Protein AF-A0A2G8JZN8-F1 (afdb_monomer)

Mean predicted aligned error: 12.73 Å

Sequence (463 aa):
MSRSWIVYEQNLELDRQLYTAQEQCRGQNRRNYQRRGRNQHGRDNQANTPETASLMKDVQADSSQLEKITKNAKEKPHLLFTNTVGFALHYDSQESNHNGYWATLFALLKSGYDISSGNKALILAAAWAHKDHKMAERLLSYKEQFGLVEVVKALNLLDSGRKIREWEKKMKRMELQKGKPKKSKLSKCKQNIENLKAVQPKVGSVSGALIRHVKNWVQQQTAKELEYFALFYPKESWKKLADICHLNPQKDFSSIPWFLPFCFGEEAPDTSLVKKCSLINKDNVNELILGTDVPYSHIKSLAGELNKESKTRIATYTESLSTVLWNYEDLSCPEVDSVINERLEGGEEVDLTYGKLMERLLMLAMKAKGTEQVPFMAALMDQAEKGLKNISVSLKAPVAVLGDRSPSMNVAIRTSTIIASLVANITQAKLSFFASENYDIEEVPKTVKEVNWVDDAKHAVKF

Radius of gyration: 26.89 Å; Cα contacts (8 Å, |Δi|>4): 431; chains: 1; bounding box: 63×49×84 Å

pLDDT: mean 79.85, std 20.1, range [24.64, 97.44]

Organism: Stichopus japonicus (NCBI:txid307972)

Foldseek 3Di:
DQLLVVVLVVVVVVVVVVVVVVVVVVVVVCPVPPDDDDDDDDDDPPQDDCVLVVLVVLDPDDPVVQVVLLVCCVVPVVSLFVHRYALVSLLVCCVPPVVVNLVSVVVCVVVVNQGDLSSLLSNLLSCVLVVVLVVNVVSVVSCSRCHLSSVLSNQCQQALVVVLVVLVVVLVVQVPDDDDRDPVVNVSSVVSNVSSVVSHDPTHHLDLVNLVSVLVSLQPDAPVNLLVCLQRHQLVSVVSNCVSSVDQLCRSVVNQSCSNVVSVPDDHDPPGLNVLLVPDDLVCPAVSLVVDQRQCVSCVVNLVSHDLVSLLSNLQPVPALQVCLVCCVSSDDPSSLVSSQVCLVVVHAHSDQLLVLLVSLLVQVVVCVVPHRRPCSVSSQVNSQVNLVPDADPDDDDDAQEAEPEPVCPVPNLSSLSVSLSCCQRNVYFYWYDDPDIRGDPDRDNGSVVSSVVVVCVVVDDD

Structure (mmCIF, N/CA/C/O backbone):
data_AF-A0A2G8JZN8-F1
#
_entry.id   AF-A0A2G8JZN8-F1
#
loop_
_atom_site.group_PDB
_atom_site.id
_atom_site.type_symbol
_atom_site.label_atom_id
_atom_site.label_alt_id
_atom_site.label_comp_id
_atom_site.label_asym_id
_atom_site.label_entity_id
_atom_site.label_seq_id
_atom_site.pdbx_PDB_ins_code
_atom_site.Cartn_x
_atom_site.Cartn_y
_atom_site.Cartn_z
_atom_site.occupancy
_atom_site.B_iso_or_equiv
_atom_site.auth_seq_id
_atom_site.auth_comp_id
_atom_site.auth_asym_id
_atom_site.auth_atom_id
_atom_site.pdbx_PDB_model_num
ATOM 1 N N . MET A 1 1 ? -6.228 -12.401 6.048 1.00 34.78 1 MET A N 1
ATOM 2 C CA . MET A 1 1 ? -6.277 -11.508 4.872 1.00 34.78 1 MET A CA 1
ATOM 3 C C . MET A 1 1 ? -6.924 -10.166 5.216 1.00 34.78 1 MET A C 1
ATOM 5 O O . MET A 1 1 ? -6.437 -9.178 4.703 1.00 34.78 1 MET A O 1
ATOM 9 N N . SER A 1 2 ? -7.882 -10.070 6.150 1.00 37.00 2 SER A N 1
ATOM 10 C CA . SER A 1 2 ? -8.572 -8.804 6.485 1.00 37.00 2 SER A CA 1
ATOM 11 C C . SER A 1 2 ? -7.701 -7.674 7.072 1.00 37.00 2 SER A C 1
ATOM 13 O O . SER A 1 2 ? -7.891 -6.532 6.673 1.00 37.00 2 SER A O 1
ATOM 15 N N . ARG A 1 3 ? -6.696 -7.960 7.924 1.00 30.17 3 ARG A N 1
ATOM 16 C CA . ARG A 1 3 ? -5.787 -6.916 8.469 1.00 30.17 3 ARG A CA 1
ATOM 17 C C . ARG A 1 3 ? -4.937 -6.189 7.407 1.00 30.17 3 ARG A C 1
ATOM 19 O O . ARG A 1 3 ? -4.547 -5.033 7.527 1.00 30.17 3 ARG A O 1
ATOM 26 N N . SER A 1 4 ? -4.671 -6.916 6.327 1.00 39.50 4 SER A N 1
ATOM 27 C CA . SER A 1 4 ? -3.737 -6.581 5.248 1.00 39.50 4 SER A CA 1
ATOM 28 C C . SER A 1 4 ? -4.265 -5.485 4.317 1.00 39.50 4 SER A C 1
ATOM 30 O O . SER A 1 4 ? -3.521 -4.619 3.863 1.00 39.50 4 SER A O 1
ATOM 32 N N . TRP A 1 5 ? -5.575 -5.494 4.060 1.00 38.69 5 TRP A N 1
ATOM 33 C CA . TRP A 1 5 ? -6.209 -4.601 3.089 1.00 38.69 5 TRP A CA 1
ATOM 34 C C . TRP A 1 5 ? -6.497 -3.211 3.653 1.00 38.69 5 TRP A C 1
ATOM 36 O O . TRP A 1 5 ? -6.438 -2.234 2.917 1.00 38.69 5 TRP A O 1
ATOM 46 N N . ILE A 1 6 ? -6.732 -3.100 4.961 1.00 40.44 6 ILE A N 1
ATOM 47 C CA . ILE A 1 6 ? -7.128 -1.843 5.608 1.00 40.44 6 ILE A CA 1
ATOM 48 C C . ILE A 1 6 ? -5.940 -0.920 5.837 1.00 40.44 6 ILE A C 1
ATOM 50 O O . ILE A 1 6 ? -6.044 0.269 5.561 1.00 40.44 6 ILE A O 1
ATOM 54 N N . VAL A 1 7 ? -4.795 -1.445 6.281 1.00 38.62 7 VAL A N 1
ATOM 55 C CA . VAL A 1 7 ? -3.555 -0.653 6.383 1.00 38.62 7 VAL A CA 1
ATOM 56 C C . VAL A 1 7 ? -3.125 -0.163 4.995 1.00 38.62 7 VAL A C 1
ATOM 58 O O . VAL A 1 7 ? -2.657 0.963 4.838 1.00 38.62 7 VAL A O 1
ATOM 61 N N . TYR A 1 8 ? -3.354 -0.981 3.966 1.00 40.97 8 TYR A N 1
ATOM 62 C CA . TYR A 1 8 ? -3.073 -0.628 2.582 1.00 40.97 8 TYR A CA 1
ATOM 63 C C . TYR A 1 8 ? -4.049 0.425 2.027 1.00 40.97 8 TYR A C 1
ATOM 65 O O . TYR A 1 8 ? -3.593 1.402 1.439 1.00 40.97 8 TYR A O 1
ATOM 73 N N . GLU A 1 9 ? -5.360 0.305 2.276 1.00 41.72 9 GLU A N 1
ATOM 74 C CA . GLU A 1 9 ? -6.358 1.342 1.955 1.00 41.72 9 GLU A CA 1
ATOM 75 C C . GLU A 1 9 ? -6.101 2.648 2.724 1.00 41.72 9 GLU A C 1
ATOM 77 O O . GLU A 1 9 ? -6.205 3.724 2.140 1.00 41.72 9 GLU A O 1
ATOM 82 N N . GLN A 1 10 ? -5.703 2.581 3.999 1.00 42.53 10 GLN A N 1
ATOM 83 C CA . GLN A 1 10 ? -5.362 3.754 4.814 1.00 42.53 10 GLN A CA 1
ATOM 84 C C . GLN A 1 10 ? -4.131 4.488 4.269 1.00 42.53 10 GLN A C 1
ATOM 86 O O . GLN A 1 10 ? -4.162 5.712 4.135 1.00 42.53 10 GLN A O 1
ATOM 91 N N . ASN A 1 11 ? -3.076 3.754 3.903 1.00 41.44 11 ASN A N 1
ATOM 92 C CA . ASN A 1 11 ? -1.875 4.335 3.303 1.00 41.44 11 ASN A CA 1
ATOM 93 C C . ASN A 1 11 ? -2.151 4.887 1.895 1.00 41.44 11 ASN A C 1
ATOM 95 O O . ASN A 1 11 ? -1.666 5.965 1.555 1.00 41.44 11 ASN A O 1
ATOM 99 N N . LEU A 1 12 ? -2.991 4.213 1.098 1.00 44.69 12 LEU A N 1
ATOM 100 C CA . LEU A 1 12 ? -3.391 4.709 -0.221 1.00 44.69 12 LEU A CA 1
ATOM 101 C C . LEU A 1 12 ? -4.285 5.944 -0.158 1.00 44.69 12 LEU A C 1
ATOM 103 O O . LEU A 1 12 ? -4.172 6.808 -1.025 1.00 44.69 12 LEU A O 1
ATOM 107 N N . GLU A 1 13 ? -5.182 6.039 0.821 1.00 44.78 13 GLU A N 1
ATOM 108 C CA . GLU A 1 13 ? -6.051 7.203 0.985 1.00 44.78 13 GLU A CA 1
ATOM 109 C C . GLU A 1 13 ? -5.248 8.418 1.477 1.00 44.78 13 GLU A C 1
ATOM 111 O O . GLU A 1 13 ? -5.468 9.531 1.001 1.00 44.78 13 GLU A O 1
ATOM 116 N N . LEU A 1 14 ? -4.241 8.209 2.335 1.00 40.38 14 LEU A N 1
ATOM 117 C CA . LEU A 1 14 ? -3.238 9.223 2.688 1.00 40.38 14 LEU A CA 1
ATOM 118 C C . LEU A 1 14 ? -2.446 9.693 1.458 1.00 40.38 14 LEU A C 1
ATOM 120 O O . LEU A 1 14 ? -2.329 10.899 1.226 1.00 40.38 14 LEU A O 1
ATOM 124 N N . ASP A 1 15 ? -1.982 8.769 0.614 1.00 39.84 15 ASP A N 1
ATOM 125 C CA . ASP A 1 15 ? -1.297 9.103 -0.640 1.00 39.84 15 ASP A CA 1
ATOM 126 C C . ASP A 1 15 ? -2.218 9.819 -1.643 1.00 39.84 15 ASP A C 1
ATOM 128 O O . ASP A 1 15 ? -1.790 10.761 -2.319 1.00 39.84 15 ASP A O 1
ATOM 132 N N . ARG A 1 16 ? -3.504 9.448 -1.715 1.00 45.75 16 ARG A N 1
ATOM 133 C CA . ARG A 1 16 ? -4.516 10.148 -2.525 1.00 45.75 16 ARG A CA 1
ATOM 134 C C . ARG A 1 16 ? -4.780 11.549 -1.999 1.00 45.75 16 ARG A C 1
ATOM 136 O O . ARG A 1 16 ? -4.813 12.485 -2.795 1.00 45.75 16 ARG A O 1
ATOM 143 N N . GLN A 1 17 ? -4.925 11.735 -0.690 1.00 40.00 17 GLN A N 1
ATOM 144 C CA . GLN A 1 17 ? -5.113 13.055 -0.079 1.00 40.00 17 GLN A CA 1
ATOM 145 C C . GLN A 1 17 ? -3.898 13.960 -0.325 1.00 40.00 17 GLN A C 1
ATOM 147 O O . GLN A 1 17 ? -4.063 15.120 -0.709 1.00 40.00 17 GLN A O 1
ATOM 152 N N . LEU A 1 18 ? -2.680 13.417 -0.228 1.00 36.00 18 LEU A N 1
ATOM 153 C CA . LEU A 1 18 ? -1.442 14.127 -0.558 1.00 36.00 18 LEU A CA 1
ATOM 154 C C . LEU A 1 18 ? -1.344 14.468 -2.053 1.00 36.00 18 LEU A C 1
ATOM 156 O O . LEU A 1 18 ? -0.942 15.580 -2.407 1.00 36.00 18 LEU A O 1
ATOM 160 N N . TYR A 1 19 ? -1.758 13.563 -2.941 1.00 35.56 19 TYR A N 1
ATOM 161 C CA . TYR A 1 19 ? -1.799 13.807 -4.385 1.00 35.56 19 TYR A CA 1
ATOM 162 C C . TYR A 1 19 ? -2.835 14.878 -4.760 1.00 35.56 19 TYR A C 1
ATOM 164 O O . TYR A 1 19 ? -2.541 15.793 -5.532 1.00 35.56 19 TYR A O 1
ATOM 172 N N . THR A 1 20 ? -4.021 14.825 -4.155 1.00 37.69 20 THR A N 1
ATOM 173 C CA . THR A 1 20 ? -5.115 15.778 -4.395 1.00 37.69 20 THR A CA 1
ATOM 174 C C . THR A 1 20 ? -4.761 17.167 -3.852 1.00 37.69 20 THR A C 1
ATOM 176 O O . THR A 1 20 ? -4.992 18.169 -4.530 1.00 37.69 20 THR A O 1
ATOM 179 N N . ALA A 1 21 ? -4.093 17.248 -2.695 1.00 33.25 21 ALA A N 1
ATOM 180 C CA . ALA A 1 21 ? -3.542 18.497 -2.162 1.00 33.25 21 ALA A CA 1
ATOM 181 C C . ALA A 1 21 ? -2.444 19.082 -3.077 1.00 33.25 21 ALA A C 1
ATOM 183 O O . ALA A 1 21 ? -2.406 20.290 -3.325 1.00 33.25 21 ALA A O 1
ATOM 184 N N . GLN A 1 22 ? -1.587 18.235 -3.665 1.00 35.06 22 GLN A N 1
ATOM 185 C CA . GLN A 1 22 ? -0.604 18.666 -4.667 1.00 35.06 22 GLN A CA 1
ATOM 186 C C . GLN A 1 22 ? -1.260 19.152 -5.971 1.00 35.06 22 GLN A C 1
ATOM 188 O O . GLN A 1 22 ? -0.758 20.098 -6.587 1.00 35.06 22 GLN A O 1
ATOM 193 N N . GLU A 1 23 ? -2.380 18.563 -6.397 1.00 34.31 23 GLU A N 1
ATOM 194 C CA . GLU A 1 23 ? -3.152 19.040 -7.549 1.00 34.31 23 GLU A CA 1
ATOM 195 C C . GLU A 1 23 ? -3.910 20.344 -7.266 1.00 34.31 23 GLU A C 1
ATOM 197 O O . GLU A 1 23 ? -3.934 21.220 -8.132 1.00 34.31 23 GLU A O 1
ATOM 202 N N . GLN A 1 24 ? -4.439 20.546 -6.056 1.00 35.22 24 GLN A N 1
ATOM 203 C CA . GLN A 1 24 ? -5.072 21.807 -5.645 1.00 35.22 24 GLN A CA 1
ATOM 204 C C . GLN A 1 24 ? -4.060 22.968 -5.595 1.00 35.22 24 GLN A C 1
ATOM 206 O O . GLN A 1 24 ? -4.340 24.048 -6.126 1.00 35.22 24 GLN A O 1
ATOM 211 N N . CYS A 1 25 ? -2.837 22.725 -5.106 1.00 32.50 25 CYS A N 1
ATOM 212 C CA . CYS A 1 25 ? -1.722 23.681 -5.193 1.00 32.50 25 CYS A CA 1
ATOM 213 C C . CYS A 1 25 ? -1.289 23.964 -6.647 1.00 32.50 25 CYS A C 1
ATOM 215 O O . CYS A 1 25 ? -0.878 25.076 -6.980 1.00 32.50 25 CYS A O 1
ATOM 217 N N . ARG A 1 26 ? -1.419 22.988 -7.558 1.00 34.16 26 ARG A N 1
ATOM 218 C CA . ARG A 1 26 ? -1.174 23.182 -9.003 1.00 34.16 26 ARG A CA 1
ATOM 219 C C . ARG A 1 26 ? -2.333 23.890 -9.716 1.00 34.16 26 ARG A C 1
ATOM 221 O O . ARG A 1 26 ? -2.097 24.587 -10.705 1.00 34.16 26 ARG A O 1
ATOM 228 N N . GLY A 1 27 ? -3.560 23.754 -9.216 1.00 32.50 27 GLY A N 1
ATOM 229 C CA . GLY A 1 27 ? -4.771 24.391 -9.737 1.00 32.50 27 GLY A CA 1
ATOM 230 C C . GLY A 1 27 ? -4.788 25.911 -9.559 1.00 32.50 27 GLY A C 1
ATOM 231 O O . GLY A 1 27 ? -5.270 26.622 -10.441 1.00 32.50 27 GLY A O 1
ATOM 232 N N . GLN A 1 28 ? -4.175 26.430 -8.490 1.00 32.62 28 GLN A N 1
ATOM 233 C CA . GLN A 1 28 ? -4.043 27.879 -8.280 1.00 32.62 28 GLN A CA 1
ATOM 234 C C . GLN A 1 28 ? -3.091 28.547 -9.292 1.00 32.62 28 GLN A C 1
ATOM 236 O O . GLN A 1 28 ? -3.342 29.675 -9.709 1.00 32.62 28 GLN A O 1
ATOM 241 N N . ASN A 1 29 ? -2.094 27.821 -9.813 1.00 31.03 29 ASN A N 1
ATOM 242 C CA . ASN A 1 29 ? -1.188 28.314 -10.862 1.00 31.03 29 ASN A CA 1
ATOM 243 C C . ASN A 1 29 ? -1.748 28.205 -12.297 1.00 31.03 29 ASN A C 1
ATOM 245 O O . ASN A 1 29 ? -1.127 28.691 -13.242 1.00 31.03 29 ASN A O 1
ATOM 249 N N . ARG A 1 30 ? -2.926 27.592 -12.496 1.00 28.12 30 ARG A N 1
ATOM 250 C CA . ARG A 1 30 ? -3.538 27.404 -13.829 1.00 28.12 30 ARG A CA 1
ATOM 251 C C . ARG A 1 30 ? -4.515 28.502 -14.257 1.00 28.12 30 ARG A C 1
ATOM 253 O O . ARG A 1 30 ? -4.904 28.517 -15.425 1.00 28.12 30 ARG A O 1
ATOM 260 N N . ARG A 1 31 ? -4.870 29.456 -13.386 1.00 28.58 31 ARG A N 1
ATOM 261 C CA . ARG A 1 31 ? -5.834 30.525 -13.729 1.00 28.58 31 ARG A CA 1
ATOM 262 C C . ARG A 1 31 ? -5.324 31.564 -14.743 1.00 28.58 31 ARG A C 1
ATOM 264 O O . ARG A 1 31 ? -6.135 32.321 -15.255 1.00 28.58 31 ARG A O 1
ATOM 271 N N . ASN A 1 32 ? -4.044 31.538 -15.132 1.00 29.77 32 ASN A N 1
ATOM 272 C CA . ASN A 1 32 ? -3.480 32.477 -16.118 1.00 29.77 32 ASN A CA 1
ATOM 273 C C . ASN A 1 32 ? -3.250 31.906 -17.533 1.00 29.77 32 ASN A C 1
ATOM 275 O O . ASN A 1 32 ? -2.644 32.575 -18.365 1.00 29.77 32 ASN A O 1
ATOM 279 N N . TYR A 1 33 ? -3.742 30.704 -17.856 1.00 28.42 33 TYR A N 1
ATOM 280 C CA . TYR A 1 33 ? -3.529 30.082 -19.176 1.00 28.42 33 TYR A CA 1
ATOM 281 C C . TYR A 1 33 ? -4.832 29.577 -19.818 1.00 28.42 33 TYR A C 1
ATOM 283 O O . TYR A 1 33 ? -4.936 28.438 -20.262 1.00 28.42 33 TYR A O 1
ATOM 291 N N . GLN A 1 34 ? -5.848 30.436 -19.917 1.00 30.17 34 GLN A N 1
ATOM 292 C CA . GLN A 1 34 ? -7.006 30.193 -20.785 1.00 30.17 34 GLN A CA 1
ATOM 293 C C . GLN A 1 34 ? -7.142 31.297 -21.831 1.00 30.17 34 GLN A C 1
ATOM 295 O O . GLN A 1 34 ? -7.973 32.191 -21.734 1.00 30.17 34 GLN A O 1
ATOM 300 N N . ARG A 1 35 ? -6.321 31.204 -22.882 1.00 28.97 35 ARG A N 1
ATOM 301 C CA . ARG A 1 35 ? -6.656 31.710 -24.221 1.00 28.97 35 ARG A CA 1
ATOM 302 C C . ARG A 1 35 ? -5.720 31.084 -25.255 1.00 28.97 35 ARG A C 1
ATOM 304 O O . ARG A 1 35 ? -4.643 31.612 -25.505 1.00 28.97 35 ARG A O 1
ATOM 311 N N . ARG A 1 36 ? -6.149 29.955 -25.840 1.00 29.11 36 ARG A N 1
ATOM 312 C CA . ARG A 1 36 ? -6.050 29.596 -27.279 1.00 29.11 36 ARG A CA 1
ATOM 313 C C . ARG A 1 36 ? -6.178 28.080 -27.503 1.00 29.11 36 ARG A C 1
ATOM 315 O O . ARG A 1 36 ? -5.241 27.329 -27.282 1.00 29.11 36 ARG A O 1
ATOM 322 N N . GLY A 1 37 ? -7.361 27.687 -27.980 1.00 26.86 37 GLY A N 1
ATOM 323 C CA . GLY A 1 37 ? -7.560 26.973 -29.250 1.00 26.86 37 GLY A CA 1
ATOM 324 C C . GLY A 1 37 ? -6.955 25.579 -29.465 1.00 26.86 37 GLY A C 1
ATOM 325 O O . GLY A 1 37 ? -5.762 25.450 -29.702 1.00 26.86 37 GLY A O 1
ATOM 326 N N . ARG A 1 38 ? -7.860 24.585 -29.522 1.00 29.44 38 ARG A N 1
ATOM 327 C CA . ARG A 1 38 ? -7.937 23.438 -30.461 1.00 29.44 38 ARG A CA 1
ATOM 328 C C . ARG A 1 38 ? -6.634 22.960 -31.133 1.00 29.44 38 ARG A C 1
ATOM 330 O O . ARG A 1 38 ? -6.141 23.602 -32.053 1.00 29.44 38 ARG A O 1
ATOM 337 N N . ASN A 1 39 ? -6.215 21.733 -30.810 1.00 27.70 39 ASN A N 1
ATOM 338 C CA . ASN A 1 39 ? -6.224 20.610 -31.763 1.00 27.70 39 ASN A CA 1
ATOM 339 C C . ASN A 1 39 ? -5.867 19.286 -31.069 1.00 27.70 39 ASN A C 1
ATOM 341 O O . ASN A 1 39 ? -4.852 19.168 -30.385 1.00 27.70 39 ASN A O 1
ATOM 345 N N . GLN A 1 40 ? -6.736 18.295 -31.273 1.00 34.97 40 GLN A N 1
ATOM 346 C CA . GLN A 1 40 ? -6.535 16.889 -30.947 1.00 34.97 40 GLN A CA 1
ATOM 347 C C . GLN A 1 40 ? -5.429 16.305 -31.832 1.00 34.97 40 GLN A C 1
ATOM 349 O O . GLN A 1 40 ? -5.513 16.402 -33.049 1.00 34.97 40 GLN A O 1
ATOM 354 N N . HIS A 1 41 ? -4.440 15.657 -31.219 1.00 27.72 41 HIS A N 1
ATOM 355 C CA . HIS A 1 41 ? -3.760 14.472 -31.747 1.00 27.72 41 HIS A CA 1
ATOM 356 C C . HIS A 1 41 ? -2.983 13.816 -30.605 1.00 27.72 41 HIS A C 1
ATOM 358 O O . HIS A 1 41 ? -2.057 14.405 -30.044 1.00 27.72 41 HIS A O 1
ATOM 364 N N . GLY A 1 42 ? -3.390 12.592 -30.262 1.00 35.25 42 GLY A N 1
ATOM 365 C CA . GLY A 1 42 ? -2.677 11.730 -29.333 1.00 35.25 42 GLY A CA 1
ATOM 366 C C . GLY A 1 42 ? -1.288 11.409 -29.873 1.00 35.25 42 GLY A C 1
ATOM 367 O O . GLY A 1 42 ? -1.148 10.925 -30.994 1.00 35.25 42 GLY A O 1
ATOM 368 N N . ARG A 1 43 ? -0.260 11.724 -29.083 1.00 29.77 43 ARG A N 1
ATOM 369 C CA . ARG A 1 43 ? 1.104 11.214 -29.234 1.00 29.77 43 ARG A CA 1
ATOM 370 C C . ARG A 1 43 ? 1.788 11.194 -27.874 1.00 29.77 43 ARG A C 1
ATOM 372 O O . ARG A 1 43 ? 1.782 12.188 -27.150 1.00 29.77 43 ARG A O 1
ATOM 379 N N . ASP A 1 44 ? 2.391 10.049 -27.597 1.00 37.19 44 ASP A N 1
ATOM 380 C CA . ASP A 1 44 ? 3.098 9.663 -26.383 1.00 37.19 44 ASP A CA 1
ATOM 381 C C . ASP A 1 44 ? 4.039 10.746 -25.842 1.00 37.19 44 ASP A C 1
ATOM 383 O O . ASP A 1 44 ? 5.076 11.071 -26.427 1.00 37.19 44 ASP A O 1
ATOM 387 N N . ASN A 1 45 ? 3.696 11.268 -24.665 1.00 32.41 45 ASN A N 1
ATOM 388 C CA . ASN A 1 45 ? 4.546 12.126 -23.842 1.00 32.41 45 ASN A CA 1
ATOM 389 C C . ASN A 1 45 ? 4.982 11.345 -22.591 1.00 32.41 45 ASN A C 1
ATOM 391 O O . ASN A 1 45 ? 4.636 11.683 -21.466 1.00 32.41 45 ASN A O 1
ATOM 395 N N . GLN A 1 46 ? 5.757 10.279 -22.786 1.00 37.66 46 GLN A N 1
ATOM 396 C CA . GLN A 1 46 ? 6.188 9.378 -21.707 1.00 37.66 46 GLN A CA 1
ATOM 397 C C . GLN A 1 46 ? 7.435 9.841 -20.919 1.00 37.66 46 GLN A C 1
ATOM 399 O O . GLN A 1 46 ? 7.932 9.097 -20.082 1.00 37.66 46 GLN A O 1
ATOM 404 N N . ALA A 1 47 ? 7.985 11.037 -21.161 1.00 37.00 47 ALA A N 1
ATOM 405 C CA . ALA A 1 47 ? 9.356 11.350 -20.718 1.00 37.00 47 ALA A CA 1
ATOM 406 C C . ALA A 1 47 ? 9.506 12.405 -19.608 1.00 37.00 47 ALA A C 1
ATOM 408 O O . ALA A 1 47 ? 10.631 12.726 -19.256 1.00 37.00 47 ALA A O 1
ATOM 409 N N . ASN A 1 48 ? 8.415 12.916 -19.035 1.00 32.94 48 ASN A N 1
ATOM 410 C CA . ASN A 1 48 ? 8.450 13.686 -17.783 1.00 32.94 48 ASN A CA 1
ATOM 411 C C . ASN A 1 48 ? 7.413 13.099 -16.819 1.00 32.94 48 ASN A C 1
ATOM 413 O O . ASN A 1 48 ? 6.436 13.753 -16.460 1.00 32.94 48 ASN A O 1
ATOM 417 N N . THR A 1 49 ? 7.576 11.831 -16.446 1.00 39.59 49 THR A N 1
ATOM 418 C CA . THR A 1 49 ? 6.785 11.272 -15.346 1.00 39.59 49 THR A CA 1
ATOM 419 C C . THR A 1 49 ? 7.383 11.731 -14.010 1.00 39.59 49 THR A C 1
ATOM 421 O O . THR A 1 49 ? 8.607 11.692 -13.870 1.00 39.59 49 THR A O 1
ATOM 424 N N . PRO A 1 50 ? 6.566 12.109 -13.010 1.00 39.44 50 PRO A N 1
ATOM 425 C CA . PRO A 1 50 ? 7.013 12.442 -11.650 1.00 39.44 50 PRO A CA 1
ATOM 426 C C . PRO A 1 50 ? 7.938 11.391 -11.003 1.00 39.44 50 PRO A C 1
ATOM 428 O O . PRO A 1 50 ? 8.696 11.710 -10.097 1.00 39.44 50 PRO A O 1
ATOM 431 N N . GLU A 1 51 ? 7.927 10.150 -11.490 1.00 39.06 51 GLU A N 1
ATOM 432 C CA . GLU A 1 51 ? 8.678 9.019 -10.934 1.00 39.06 51 GLU A CA 1
ATOM 433 C C . GLU A 1 51 ? 10.184 9.027 -11.230 1.00 39.06 51 GLU A C 1
ATOM 435 O O . GLU A 1 51 ? 10.957 8.593 -10.383 1.00 39.06 51 GLU A O 1
ATOM 440 N N . THR A 1 52 ? 10.643 9.564 -12.369 1.00 40.16 52 THR A N 1
ATOM 441 C CA . THR A 1 52 ? 12.090 9.791 -12.567 1.00 40.16 52 THR A CA 1
ATOM 442 C C . THR A 1 52 ? 12.589 10.902 -11.650 1.00 40.16 52 THR A C 1
ATOM 444 O O . THR A 1 52 ? 13.713 10.834 -11.177 1.00 40.16 52 THR A O 1
ATOM 447 N N . ALA A 1 53 ? 11.736 11.880 -11.327 1.00 37.66 53 ALA A N 1
ATOM 448 C CA . ALA A 1 53 ? 12.033 12.875 -10.301 1.00 37.66 53 ALA A CA 1
ATOM 449 C C . ALA A 1 53 ? 11.948 12.293 -8.873 1.00 37.66 53 ALA A C 1
ATOM 451 O O . ALA A 1 53 ? 12.686 12.746 -8.008 1.00 37.66 53 ALA A O 1
ATOM 452 N N . SER A 1 54 ? 11.111 11.275 -8.625 1.00 43.19 54 SER A N 1
ATOM 453 C CA . SER A 1 54 ? 11.065 10.527 -7.354 1.00 43.19 54 SER A CA 1
ATOM 454 C C . SER A 1 54 ? 12.334 9.701 -7.138 1.00 43.19 54 SER A C 1
ATOM 456 O O . SER A 1 54 ? 12.950 9.838 -6.091 1.00 43.19 54 SER A O 1
ATOM 458 N N . LEU A 1 55 ? 12.792 8.951 -8.149 1.00 44.38 55 LEU A N 1
ATOM 459 C CA . LEU A 1 55 ? 14.085 8.250 -8.110 1.00 44.38 55 LEU A CA 1
ATOM 460 C C . LEU A 1 55 ? 15.272 9.212 -7.931 1.00 44.38 55 LEU A C 1
ATOM 462 O O . LEU A 1 55 ? 16.304 8.806 -7.419 1.00 44.38 55 LEU A O 1
ATOM 466 N N . MET A 1 56 ? 15.142 10.475 -8.355 1.00 43.62 56 MET A N 1
ATOM 467 C CA . MET A 1 56 ? 16.176 11.505 -8.189 1.00 43.62 56 MET A CA 1
ATOM 468 C C . MET A 1 56 ? 16.108 12.238 -6.842 1.00 43.62 56 MET A C 1
ATOM 470 O O . MET A 1 56 ? 17.154 12.618 -6.319 1.00 43.62 56 MET A O 1
ATOM 474 N N . LYS A 1 57 ? 14.913 12.437 -6.265 1.00 44.69 57 LYS A N 1
ATOM 475 C CA . LYS A 1 57 ? 14.756 13.041 -4.929 1.00 44.69 57 LYS A CA 1
ATOM 476 C C . LYS A 1 57 ? 15.352 12.159 -3.834 1.00 44.69 57 LYS A C 1
ATOM 478 O O . LYS A 1 57 ? 15.954 12.689 -2.909 1.00 44.69 57 LYS A O 1
ATOM 483 N N . ASP A 1 58 ? 15.276 10.842 -4.001 1.00 42.78 58 ASP A N 1
ATOM 484 C CA . ASP A 1 58 ? 15.810 9.871 -3.042 1.00 42.78 58 ASP A CA 1
ATOM 485 C C . ASP A 1 58 ? 17.327 9.623 -3.206 1.00 42.78 58 ASP A C 1
ATOM 487 O O . ASP A 1 58 ? 17.871 8.720 -2.590 1.00 42.78 58 ASP A O 1
ATOM 491 N N . VAL A 1 59 ? 18.046 10.382 -4.045 1.00 44.69 59 VAL A N 1
ATOM 492 C CA . VAL A 1 59 ? 19.493 10.166 -4.293 1.00 44.69 59 VAL A CA 1
ATOM 493 C C . VAL A 1 59 ? 20.362 11.348 -3.838 1.00 44.69 59 VAL A C 1
ATOM 495 O O . VAL A 1 59 ? 21.582 11.224 -3.761 1.00 44.69 59 VAL A O 1
ATOM 498 N N . GLN A 1 60 ? 19.771 12.480 -3.445 1.00 42.84 60 GLN A N 1
ATOM 499 C CA . GLN A 1 60 ? 20.522 13.610 -2.883 1.00 42.84 60 GLN A CA 1
ATOM 500 C C . GLN A 1 60 ? 20.638 13.504 -1.358 1.00 42.84 60 GLN A C 1
ATOM 502 O O . GLN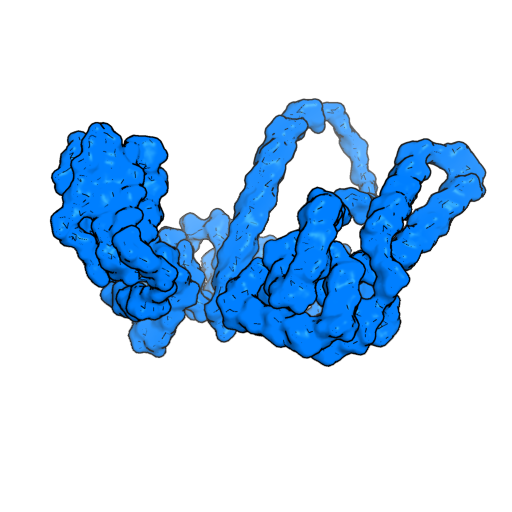 A 1 60 ? 20.085 14.313 -0.619 1.00 42.84 60 GLN A O 1
ATOM 507 N N . ALA A 1 61 ? 21.368 12.497 -0.882 1.00 50.81 61 ALA A N 1
ATOM 508 C CA . ALA A 1 61 ? 21.891 12.509 0.480 1.00 50.81 61 ALA A CA 1
ATOM 509 C C . ALA A 1 61 ? 23.187 13.336 0.525 1.00 50.81 61 ALA A C 1
ATOM 511 O O . ALA A 1 61 ? 24.007 13.271 -0.393 1.00 50.81 61 ALA A O 1
ATOM 512 N N . ASP A 1 62 ? 23.369 14.112 1.595 1.00 55.50 62 ASP A N 1
ATOM 513 C CA . ASP A 1 62 ? 24.614 14.827 1.892 1.00 55.50 62 ASP A CA 1
ATOM 514 C C . ASP A 1 62 ? 25.786 13.827 1.891 1.00 55.50 62 ASP A C 1
ATOM 516 O O . ASP A 1 62 ? 25.766 12.825 2.614 1.00 55.50 62 ASP A O 1
ATOM 520 N N . SER A 1 63 ? 26.808 14.075 1.065 1.00 60.41 63 SER A N 1
ATOM 521 C CA . SER A 1 63 ? 27.954 13.173 0.887 1.00 60.41 63 SER A CA 1
ATOM 522 C C . SER A 1 63 ? 28.651 12.847 2.210 1.00 60.41 63 SER A C 1
ATOM 524 O O . SER A 1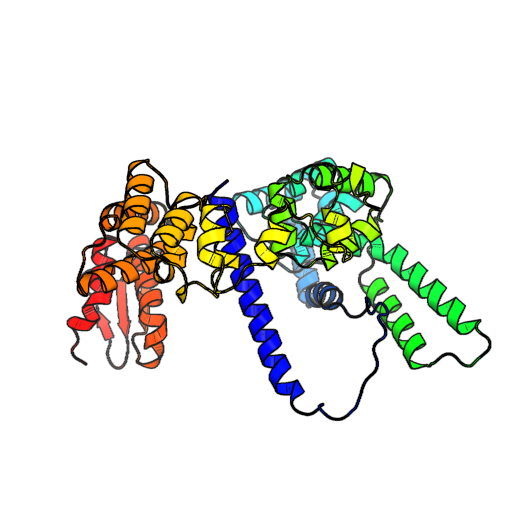 63 ? 29.128 11.729 2.399 1.00 60.41 63 SER A O 1
ATOM 526 N N . SER A 1 64 ? 28.637 13.785 3.164 1.00 62.75 64 SER A N 1
ATOM 527 C CA . SER A 1 64 ? 29.216 13.597 4.497 1.00 62.75 64 SER A CA 1
ATOM 528 C C . SER A 1 64 ? 28.409 12.633 5.381 1.00 62.75 64 SER A C 1
ATOM 530 O O . SER A 1 64 ? 28.972 11.929 6.225 1.00 62.75 64 SER A O 1
ATOM 532 N N . GLN A 1 65 ? 27.087 12.562 5.189 1.00 66.06 65 GLN A N 1
ATOM 533 C CA . GLN A 1 65 ? 26.219 11.608 5.880 1.00 66.06 65 GLN A CA 1
ATOM 534 C C . GLN A 1 65 ? 26.335 10.213 5.262 1.00 66.06 65 GLN A C 1
ATOM 536 O O . GLN A 1 65 ? 26.384 9.224 5.995 1.00 66.06 65 GLN A O 1
ATOM 541 N N . LEU A 1 66 ? 26.455 10.126 3.934 1.00 66.50 66 LEU A N 1
ATOM 542 C CA . LEU A 1 66 ? 26.580 8.855 3.222 1.00 66.50 66 LEU A CA 1
ATOM 543 C C . LEU A 1 66 ? 27.868 8.099 3.600 1.00 66.50 66 LEU A C 1
ATOM 545 O O . LEU A 1 66 ? 27.838 6.883 3.794 1.00 66.50 66 LEU A O 1
ATOM 549 N N . GLU A 1 67 ? 28.986 8.810 3.776 1.00 68.44 67 GLU A N 1
ATOM 550 C CA . GLU A 1 67 ? 30.253 8.223 4.242 1.00 68.44 67 GLU A CA 1
ATOM 551 C C . GLU A 1 67 ? 30.149 7.678 5.674 1.00 68.44 67 GLU A C 1
ATOM 553 O O . GLU A 1 67 ? 30.593 6.559 5.953 1.00 68.44 67 GLU A O 1
ATOM 558 N N . LYS A 1 68 ? 29.499 8.423 6.579 1.00 73.44 68 LYS A N 1
ATOM 559 C CA . LYS A 1 68 ? 29.243 7.970 7.957 1.00 73.44 68 LYS A CA 1
ATOM 560 C C . LYS A 1 68 ? 28.342 6.736 7.986 1.00 73.44 68 LYS A C 1
ATOM 562 O O . LYS A 1 68 ? 28.630 5.796 8.725 1.00 73.44 68 LYS A O 1
ATOM 567 N N . ILE A 1 69 ? 27.284 6.713 7.172 1.00 74.12 69 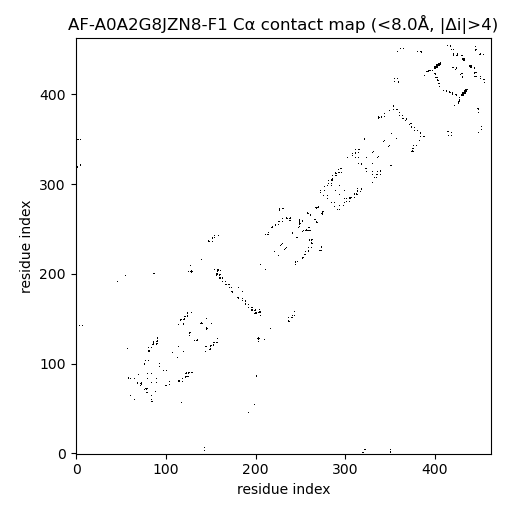ILE A N 1
ATOM 568 C CA . ILE A 1 69 ? 26.387 5.555 7.053 1.00 74.12 69 ILE A CA 1
ATOM 569 C C . ILE A 1 69 ? 27.153 4.352 6.503 1.00 74.12 69 ILE A C 1
ATOM 571 O O . ILE A 1 69 ? 27.068 3.278 7.084 1.00 74.12 69 ILE A O 1
ATOM 575 N N . THR A 1 70 ? 27.959 4.530 5.455 1.00 70.69 70 THR A N 1
ATOM 576 C CA . THR A 1 70 ? 28.751 3.446 4.846 1.00 70.69 70 THR A CA 1
ATOM 577 C C . THR A 1 70 ? 29.725 2.823 5.847 1.00 70.69 70 THR A C 1
ATOM 579 O O . THR A 1 70 ? 29.832 1.599 5.931 1.00 70.69 70 THR A O 1
ATOM 582 N N . LYS A 1 71 ? 30.399 3.649 6.658 1.00 73.00 71 LYS A N 1
ATOM 583 C CA . LYS A 1 71 ? 31.324 3.174 7.696 1.00 73.00 71 LYS A CA 1
ATOM 584 C C . LYS A 1 71 ? 30.595 2.419 8.814 1.00 73.00 71 LYS A C 1
ATOM 586 O O . LYS A 1 71 ? 31.071 1.375 9.251 1.00 73.00 71 LYS A O 1
ATOM 591 N N . ASN A 1 72 ? 29.424 2.908 9.225 1.00 75.88 72 ASN A N 1
ATOM 592 C CA . ASN A 1 72 ? 28.651 2.340 10.332 1.00 75.88 72 ASN A CA 1
ATOM 593 C C . ASN A 1 72 ? 27.743 1.171 9.922 1.00 75.88 72 ASN A C 1
ATOM 595 O O . ASN A 1 72 ? 27.351 0.389 10.782 1.00 75.88 72 ASN A O 1
ATOM 599 N N . ALA A 1 73 ? 27.405 1.017 8.639 1.00 72.00 73 ALA A N 1
ATOM 600 C CA . ALA A 1 73 ? 26.492 -0.018 8.147 1.00 72.00 73 ALA A CA 1
ATOM 601 C C . ALA A 1 73 ? 27.004 -1.444 8.404 1.00 72.00 73 ALA A C 1
ATOM 603 O O . ALA A 1 73 ? 26.202 -2.363 8.558 1.00 72.00 73 ALA A O 1
ATOM 604 N N . LYS A 1 74 ? 28.327 -1.628 8.509 1.00 71.88 74 LYS A N 1
ATOM 605 C CA . LYS A 1 74 ? 28.927 -2.917 8.886 1.00 71.88 74 LYS A CA 1
ATOM 606 C C . LYS A 1 74 ? 28.614 -3.308 10.332 1.00 71.88 74 LYS A C 1
ATOM 608 O O . LYS A 1 74 ? 28.355 -4.475 10.598 1.00 71.88 74 LYS A O 1
ATOM 613 N N . GLU A 1 75 ? 28.608 -2.339 11.244 1.00 77.88 75 GLU A N 1
ATOM 614 C CA . GLU A 1 75 ? 28.333 -2.553 12.672 1.00 77.88 75 GLU A CA 1
ATOM 615 C C . GLU A 1 75 ? 26.834 -2.454 12.997 1.00 77.88 75 GLU A C 1
ATOM 617 O O . GLU A 1 75 ? 26.340 -3.103 13.916 1.00 77.88 75 GLU A O 1
ATOM 622 N N . LYS A 1 76 ? 26.092 -1.644 12.232 1.00 84.62 76 LYS A N 1
ATOM 623 C CA . LYS A 1 76 ? 24.662 -1.362 12.412 1.00 84.62 76 LYS A CA 1
ATOM 624 C C . LYS A 1 76 ? 23.910 -1.502 11.081 1.00 84.62 76 LYS A C 1
ATOM 626 O O . LYS A 1 76 ? 23.550 -0.490 10.474 1.00 84.62 76 LYS A O 1
ATOM 631 N N . PRO A 1 77 ? 23.607 -2.737 10.639 1.00 84.56 77 PRO A N 1
ATOM 632 C CA . PRO A 1 77 ? 22.993 -2.985 9.332 1.00 84.56 77 PRO A CA 1
ATOM 633 C C . PRO A 1 77 ? 21.616 -2.338 9.145 1.00 84.56 77 PRO A C 1
ATOM 635 O O . PRO A 1 77 ? 21.235 -2.037 8.019 1.00 84.56 77 PRO A O 1
ATOM 638 N N . HIS A 1 78 ? 20.878 -2.064 10.231 1.00 86.56 78 HIS A N 1
ATOM 639 C CA . HIS A 1 78 ? 19.564 -1.412 10.151 1.00 86.56 78 HIS A CA 1
ATOM 640 C C . HIS A 1 78 ? 19.630 -0.024 9.493 1.00 86.56 78 HIS A C 1
ATOM 642 O O . HIS A 1 78 ? 18.682 0.376 8.822 1.00 86.56 78 HIS A O 1
ATOM 648 N N . LEU A 1 79 ? 20.768 0.675 9.602 1.00 88.50 79 LEU A N 1
ATOM 649 C CA . LEU A 1 79 ? 20.971 1.997 9.003 1.00 88.50 79 LEU A CA 1
ATOM 650 C C . LEU A 1 79 ? 20.882 1.990 7.472 1.00 88.50 79 LEU A C 1
ATOM 652 O O . LEU A 1 79 ? 20.619 3.042 6.893 1.00 88.50 79 LEU A O 1
ATOM 656 N N . LEU A 1 80 ? 21.078 0.833 6.828 1.00 89.12 80 LEU A N 1
ATOM 657 C CA . LEU A 1 80 ? 20.888 0.665 5.385 1.00 89.12 80 LEU A CA 1
ATOM 658 C C . LEU A 1 80 ? 19.419 0.781 4.976 1.00 89.12 80 LEU A C 1
ATOM 660 O O . LEU A 1 80 ? 19.135 1.109 3.833 1.00 89.12 80 LEU A O 1
ATOM 664 N N . PHE A 1 81 ? 18.492 0.479 5.883 1.00 91.94 81 PHE A N 1
ATOM 665 C CA . PHE A 1 81 ? 17.062 0.410 5.585 1.00 91.94 81 PHE A CA 1
ATOM 666 C C . PHE A 1 81 ? 16.308 1.639 6.096 1.00 91.94 81 PHE A C 1
ATOM 668 O O . PHE A 1 81 ? 15.328 2.047 5.476 1.00 91.94 81 PHE A O 1
ATOM 675 N N . THR A 1 82 ? 16.781 2.243 7.192 1.00 86.88 82 THR A N 1
ATOM 676 C CA . THR A 1 82 ? 16.158 3.421 7.816 1.00 86.88 82 THR A CA 1
ATOM 677 C C . THR A 1 82 ? 16.594 4.747 7.192 1.00 86.88 82 THR A C 1
ATOM 679 O O . THR A 1 82 ? 15.926 5.755 7.392 1.00 86.88 82 THR A O 1
ATOM 682 N N . ASN A 1 83 ? 17.720 4.774 6.471 1.00 86.19 83 ASN A N 1
ATOM 683 C CA . ASN A 1 83 ? 18.231 5.975 5.809 1.00 86.19 83 ASN A CA 1
ATOM 684 C C . ASN A 1 83 ? 18.147 5.850 4.292 1.00 86.19 83 ASN A C 1
ATOM 686 O O . ASN A 1 83 ? 18.133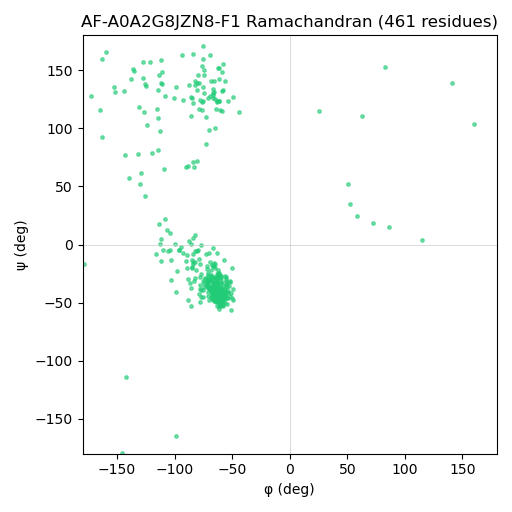 4.752 3.741 1.00 86.19 83 ASN A O 1
ATOM 690 N N . THR A 1 84 ? 18.168 6.990 3.616 1.00 83.25 84 THR A N 1
ATOM 691 C CA . THR A 1 84 ? 18.261 7.061 2.161 1.00 83.25 84 THR A CA 1
ATOM 692 C C . THR A 1 84 ? 19.675 6.695 1.709 1.00 83.25 84 THR A C 1
ATOM 694 O O . THR A 1 84 ? 20.623 7.445 1.950 1.00 83.25 84 THR A O 1
ATOM 697 N N . VAL A 1 85 ? 19.831 5.535 1.068 1.00 87.12 85 VAL A N 1
ATOM 698 C CA . VAL A 1 85 ? 21.122 5.039 0.567 1.00 87.12 85 VAL A CA 1
ATOM 699 C C . VAL A 1 85 ? 21.034 4.668 -0.912 1.00 87.12 85 VAL A C 1
ATOM 701 O O . VAL A 1 85 ? 19.960 4.418 -1.442 1.00 87.12 85 VAL A O 1
ATOM 704 N N . GLY A 1 86 ? 22.173 4.651 -1.608 1.00 89.31 86 GLY A N 1
ATOM 705 C CA . GLY A 1 86 ? 22.224 4.342 -3.039 1.00 89.31 86 GLY A CA 1
ATOM 706 C C . GLY A 1 86 ? 22.254 2.842 -3.358 1.00 89.31 86 GLY A C 1
ATOM 707 O O . GLY A 1 86 ? 22.622 2.014 -2.526 1.00 89.31 86 GLY A O 1
ATOM 708 N N . PHE A 1 87 ? 21.964 2.504 -4.621 1.00 93.00 87 PHE A N 1
ATOM 709 C CA . PHE A 1 87 ? 22.001 1.132 -5.154 1.00 93.00 87 PHE A CA 1
ATOM 710 C C . PHE A 1 87 ? 23.297 0.379 -4.817 1.00 93.00 87 PHE A C 1
ATOM 712 O O . PHE A 1 87 ? 23.241 -0.759 -4.359 1.00 93.00 87 PHE A O 1
ATOM 719 N N . ALA A 1 88 ? 24.454 1.018 -5.032 1.00 91.62 88 ALA A N 1
ATOM 720 C CA . ALA A 1 88 ? 25.759 0.383 -4.845 1.00 91.62 88 ALA A CA 1
ATOM 721 C C . ALA A 1 88 ? 25.944 -0.129 -3.412 1.00 91.62 88 ALA A C 1
ATOM 723 O O . ALA A 1 88 ? 26.379 -1.254 -3.220 1.00 91.62 88 ALA A O 1
ATOM 724 N N . LEU A 1 89 ? 25.513 0.644 -2.410 1.00 91.44 89 LEU A N 1
ATOM 725 C CA . LEU A 1 89 ? 25.670 0.244 -1.016 1.00 91.44 89 LEU A CA 1
ATOM 726 C C . LEU A 1 89 ? 24.801 -0.972 -0.666 1.00 91.44 89 LEU A C 1
ATOM 728 O O . LEU A 1 89 ? 25.260 -1.864 0.046 1.00 91.44 89 LEU A O 1
ATOM 732 N N . HIS A 1 90 ? 23.569 -1.044 -1.181 1.00 94.56 90 HIS A N 1
ATOM 733 C CA . HIS A 1 90 ? 22.736 -2.238 -1.021 1.00 94.56 90 HIS A CA 1
ATOM 734 C C . HIS A 1 90 ? 23.332 -3.450 -1.739 1.00 94.56 90 HIS A C 1
ATOM 736 O O . HIS A 1 90 ? 23.384 -4.524 -1.144 1.00 94.56 90 HIS A O 1
ATOM 742 N N . TYR A 1 91 ? 23.810 -3.275 -2.973 1.00 95.06 91 TYR A N 1
ATOM 743 C CA . TYR A 1 91 ? 24.455 -4.336 -3.744 1.00 95.06 91 TYR A CA 1
ATOM 744 C C . TYR A 1 91 ? 25.692 -4.888 -3.020 1.00 95.06 91 TYR A C 1
ATOM 746 O O . TYR A 1 91 ? 25.768 -6.089 -2.764 1.00 95.06 91 TYR A O 1
ATOM 754 N N . ASP A 1 92 ? 26.606 -4.013 -2.599 1.00 93.44 92 ASP A N 1
ATOM 755 C CA . ASP A 1 92 ? 27.847 -4.392 -1.917 1.00 93.44 92 ASP A CA 1
ATOM 756 C C . ASP A 1 92 ? 27.566 -5.030 -0.544 1.00 93.44 92 ASP A C 1
ATOM 758 O O . ASP A 1 92 ? 28.269 -5.945 -0.112 1.00 93.44 92 ASP A O 1
ATOM 762 N N . SER A 1 93 ? 26.518 -4.585 0.160 1.00 93.06 93 SER A N 1
ATOM 763 C CA . SER A 1 93 ? 26.135 -5.146 1.466 1.00 93.06 93 SER A CA 1
ATOM 764 C C . SER A 1 93 ? 25.497 -6.534 1.351 1.00 93.06 93 SER A C 1
ATOM 766 O O . SER A 1 93 ? 25.731 -7.375 2.219 1.00 93.06 93 SER A O 1
ATOM 768 N N . GLN A 1 94 ? 24.732 -6.798 0.283 1.00 94.88 94 GLN A N 1
ATOM 769 C CA . GLN A 1 94 ? 24.179 -8.131 -0.002 1.00 94.88 94 GLN A CA 1
ATOM 770 C C . GLN A 1 94 ? 25.274 -9.166 -0.298 1.00 94.88 94 GLN A C 1
ATOM 772 O O . GLN A 1 94 ? 25.075 -10.351 -0.030 1.00 94.88 94 GLN A O 1
ATOM 777 N N . GLU A 1 95 ? 26.421 -8.721 -0.815 1.00 93.44 95 GLU A N 1
ATOM 778 C CA . GLU A 1 95 ? 27.588 -9.566 -1.078 1.00 93.44 95 GLU A CA 1
ATOM 779 C C . GLU A 1 95 ? 28.474 -9.717 0.167 1.00 93.44 95 GLU A C 1
ATOM 781 O O . GLU A 1 95 ? 28.756 -10.828 0.611 1.00 93.44 95 GLU A O 1
ATOM 786 N N . SER A 1 96 ? 28.877 -8.599 0.778 1.00 91.81 96 SER A N 1
ATOM 787 C CA . SER A 1 96 ? 29.860 -8.585 1.871 1.00 91.81 96 SER A CA 1
ATOM 788 C C . SER A 1 96 ? 29.315 -9.024 3.235 1.00 91.81 96 SER A C 1
ATOM 790 O O . SER A 1 96 ? 30.082 -9.500 4.070 1.00 91.81 96 SER A O 1
ATOM 792 N N . ASN A 1 97 ? 28.008 -8.884 3.480 1.00 90.31 97 ASN A N 1
ATOM 793 C CA . ASN A 1 97 ? 27.345 -9.333 4.706 1.00 90.31 97 ASN A CA 1
ATOM 794 C C . ASN A 1 97 ? 25.980 -9.961 4.389 1.00 90.31 97 ASN A C 1
ATOM 796 O O . ASN A 1 97 ? 24.946 -9.531 4.899 1.00 90.31 97 ASN A O 1
ATOM 800 N N . HIS A 1 98 ? 25.978 -10.990 3.541 1.00 92.19 98 HIS A N 1
ATOM 801 C CA . HIS A 1 98 ? 24.758 -11.618 3.030 1.00 92.19 98 HIS A CA 1
ATOM 802 C C . HIS A 1 98 ? 23.751 -12.003 4.130 1.00 92.19 98 HIS A C 1
ATOM 804 O O . HIS A 1 98 ? 22.608 -11.542 4.137 1.00 92.19 98 HIS A O 1
ATOM 810 N N . ASN A 1 99 ? 24.183 -12.807 5.107 1.00 92.94 99 ASN A N 1
ATOM 811 C CA . ASN A 1 99 ? 23.298 -13.297 6.167 1.00 92.94 99 ASN A CA 1
ATOM 812 C C . ASN A 1 99 ? 22.813 -12.166 7.083 1.00 92.94 99 ASN A C 1
ATOM 814 O O . ASN A 1 99 ? 21.626 -12.109 7.401 1.00 92.94 99 ASN A O 1
ATOM 818 N N . GLY A 1 100 ? 23.704 -11.256 7.490 1.00 92.62 100 GLY A N 1
ATOM 819 C CA . GLY A 1 100 ? 23.351 -10.140 8.367 1.00 92.62 100 GLY A CA 1
ATOM 820 C C . GLY A 1 100 ? 22.419 -9.136 7.691 1.00 92.62 100 GLY A C 1
ATOM 821 O O . GLY A 1 100 ? 21.475 -8.659 8.322 1.00 92.62 100 GLY A O 1
ATOM 822 N N . TYR A 1 101 ? 22.627 -8.869 6.400 1.00 95.31 101 TYR A N 1
ATOM 823 C CA . TYR A 1 101 ? 21.771 -8.001 5.598 1.00 95.31 101 TYR A CA 1
ATOM 824 C C . TYR A 1 101 ? 20.344 -8.549 5.526 1.00 95.31 101 TYR A C 1
ATOM 826 O O . TYR A 1 101 ? 19.400 -7.868 5.934 1.00 95.31 101 TYR A O 1
ATOM 834 N N . TRP A 1 102 ? 20.183 -9.798 5.074 1.00 95.88 102 TRP A N 1
ATOM 835 C CA . TRP A 1 102 ? 18.861 -10.407 4.923 1.00 95.88 102 TRP A CA 1
ATOM 836 C C . TRP A 1 102 ? 18.174 -10.638 6.269 1.00 95.88 102 TRP A C 1
ATOM 838 O O . TRP A 1 102 ? 16.984 -10.354 6.392 1.00 95.88 102 TRP A O 1
ATOM 848 N N . ALA A 1 103 ? 18.899 -11.093 7.296 1.00 94.88 103 ALA A N 1
ATOM 849 C CA . ALA A 1 103 ? 18.333 -11.277 8.632 1.00 94.88 103 ALA A CA 1
ATOM 850 C C . ALA A 1 103 ? 17.813 -9.956 9.214 1.00 94.88 103 ALA A C 1
ATOM 852 O O . ALA A 1 103 ? 16.705 -9.921 9.745 1.00 94.88 103 ALA A O 1
ATOM 853 N N . THR A 1 104 ? 18.571 -8.866 9.062 1.00 95.00 104 THR A N 1
ATOM 854 C CA . THR A 1 104 ? 18.145 -7.542 9.533 1.00 95.00 104 THR A CA 1
ATOM 855 C C . THR A 1 104 ? 16.928 -7.046 8.759 1.00 95.00 104 THR A C 1
ATOM 857 O O . THR A 1 104 ? 15.958 -6.609 9.374 1.00 95.00 104 THR A O 1
ATOM 860 N N . LEU A 1 105 ? 16.943 -7.155 7.425 1.00 95.50 105 LEU A N 1
ATOM 861 C CA . LEU A 1 105 ? 15.810 -6.759 6.593 1.00 95.50 105 LEU A CA 1
ATOM 862 C C . LEU A 1 105 ? 14.543 -7.522 6.990 1.00 95.50 105 LEU A C 1
ATOM 864 O O . LEU A 1 105 ? 13.528 -6.907 7.293 1.00 95.50 105 LEU A O 1
ATOM 868 N N . PHE A 1 106 ? 14.595 -8.855 7.049 1.00 94.50 106 PHE A N 1
ATOM 869 C CA . PHE A 1 106 ? 13.419 -9.655 7.393 1.00 94.50 106 PHE A CA 1
ATOM 870 C C . PHE A 1 106 ? 12.959 -9.449 8.840 1.00 94.50 106 PHE A C 1
ATOM 872 O O . PHE A 1 106 ? 11.761 -9.552 9.099 1.00 94.50 106 PHE A O 1
ATOM 879 N N . ALA A 1 107 ? 13.860 -9.123 9.773 1.00 92.81 107 ALA A N 1
ATOM 880 C CA . ALA A 1 107 ? 13.477 -8.728 11.127 1.00 92.81 107 ALA A CA 1
ATOM 881 C C . ALA A 1 107 ? 12.676 -7.415 11.128 1.00 92.81 107 ALA A C 1
ATOM 883 O O . ALA A 1 107 ? 11.633 -7.359 11.775 1.00 92.81 107 ALA A O 1
ATOM 884 N N . LEU A 1 108 ? 13.105 -6.410 10.353 1.00 91.44 108 LEU A N 1
ATOM 885 C CA . LEU A 1 108 ? 12.386 -5.138 10.195 1.00 91.44 108 LEU A CA 1
ATOM 886 C C . LEU A 1 108 ? 11.026 -5.324 9.510 1.00 91.44 108 LEU A C 1
ATOM 888 O O . LEU A 1 108 ? 10.018 -4.798 9.976 1.00 91.44 108 LEU A O 1
ATOM 892 N N . LEU A 1 109 ? 10.976 -6.126 8.441 1.00 90.81 109 LEU A N 1
ATOM 893 C CA . LEU A 1 109 ? 9.717 -6.453 7.764 1.00 90.81 109 LEU A CA 1
ATOM 894 C C . LEU A 1 109 ? 8.746 -7.157 8.725 1.00 90.81 109 LEU A C 1
ATOM 896 O O . LEU A 1 109 ? 7.567 -6.820 8.774 1.00 90.81 109 LEU A O 1
ATOM 900 N N . LYS A 1 110 ? 9.243 -8.104 9.534 1.00 88.50 110 LYS A N 1
ATOM 901 C CA . LYS A 1 110 ? 8.433 -8.839 10.518 1.00 88.50 110 LYS A CA 1
ATOM 902 C C . LYS A 1 110 ? 7.985 -7.965 11.692 1.00 88.50 110 LYS A C 1
ATOM 904 O O . LYS A 1 110 ? 6.921 -8.224 12.245 1.00 88.50 110 LYS A O 1
ATOM 909 N N . SER A 1 111 ? 8.759 -6.947 12.070 1.00 85.25 111 SER A N 1
ATOM 910 C CA . SER A 1 111 ? 8.356 -5.982 13.099 1.00 85.25 111 SER A CA 1
ATOM 911 C C . SER A 1 111 ? 7.355 -4.939 12.592 1.00 85.25 111 SER A C 1
ATOM 913 O O . SER A 1 111 ? 6.982 -4.057 13.358 1.00 85.25 111 SER A O 1
ATOM 915 N N . GLY A 1 112 ? 6.954 -4.995 11.316 1.00 83.62 112 GLY A N 1
ATOM 916 C CA . GLY A 1 112 ? 6.053 -4.015 10.709 1.00 83.62 112 GLY A CA 1
ATOM 917 C C . GLY A 1 112 ? 6.706 -2.654 10.462 1.00 83.62 112 GLY A C 1
ATOM 918 O O . GLY A 1 112 ? 6.001 -1.662 10.309 1.00 83.62 112 GLY A O 1
ATOM 919 N N . TYR A 1 113 ? 8.042 -2.581 10.441 1.00 86.50 113 TYR A N 1
ATOM 920 C CA . TYR A 1 113 ? 8.729 -1.339 10.099 1.00 86.50 113 TYR A CA 1
ATOM 921 C C . TYR A 1 113 ? 8.515 -1.031 8.613 1.00 86.50 113 TYR A C 1
ATOM 923 O O . TYR A 1 113 ? 8.782 -1.885 7.760 1.00 86.50 113 TYR A O 1
ATOM 931 N N . ASP A 1 114 ? 8.055 0.182 8.301 1.00 85.56 114 ASP A N 1
ATOM 932 C CA . ASP A 1 114 ? 7.835 0.597 6.919 1.00 85.56 114 ASP A CA 1
ATOM 933 C C . ASP A 1 114 ? 9.119 1.159 6.300 1.00 85.56 114 ASP A C 1
ATOM 935 O O . ASP A 1 114 ? 9.615 2.227 6.660 1.00 85.56 114 ASP A O 1
ATOM 939 N N . ILE A 1 115 ? 9.676 0.403 5.359 1.00 91.44 115 ILE A N 1
ATOM 940 C CA . ILE A 1 115 ? 10.845 0.818 4.585 1.00 91.44 115 ILE A CA 1
ATOM 941 C C . ILE A 1 115 ? 10.372 1.712 3.436 1.00 91.44 115 ILE A C 1
ATOM 943 O O . ILE A 1 115 ? 9.402 1.397 2.745 1.00 91.44 115 ILE A O 1
ATOM 947 N N . SER A 1 116 ? 11.086 2.805 3.169 1.00 91.25 116 SER A N 1
ATOM 948 C CA . SER A 1 116 ? 10.724 3.702 2.069 1.00 91.25 116 SER A CA 1
ATOM 949 C C . SER A 1 116 ? 10.649 2.955 0.728 1.00 91.25 116 SER A C 1
ATOM 951 O O . SER A 1 116 ? 11.477 2.093 0.420 1.00 91.25 116 SER A O 1
ATOM 953 N N . SER A 1 117 ? 9.665 3.305 -0.108 1.00 90.50 117 SER A N 1
ATOM 954 C CA . SER A 1 117 ? 9.473 2.687 -1.434 1.00 90.50 117 SER A CA 1
ATOM 955 C C . SER A 1 117 ? 10.735 2.773 -2.313 1.00 90.50 117 SER A C 1
ATOM 957 O O . SER A 1 117 ? 11.042 1.843 -3.061 1.00 90.50 117 SER A O 1
ATOM 959 N N . GLY A 1 118 ? 11.508 3.860 -2.190 1.00 91.44 118 GLY A N 1
ATOM 960 C CA . GLY A 1 118 ? 12.809 4.014 -2.848 1.00 91.44 118 GLY A CA 1
ATOM 961 C C . GLY A 1 118 ? 13.808 2.935 -2.421 1.00 91.44 118 GLY A C 1
ATOM 962 O O . GLY A 1 118 ? 14.322 2.210 -3.274 1.00 91.44 118 GLY A O 1
ATOM 963 N N . ASN A 1 119 ? 14.015 2.752 -1.112 1.00 93.44 119 ASN A N 1
ATOM 964 C CA . ASN A 1 119 ? 14.902 1.708 -0.590 1.00 93.44 119 ASN A CA 1
ATOM 965 C C . ASN A 1 119 ? 14.410 0.308 -0.975 1.00 93.44 119 ASN A C 1
ATOM 967 O O . ASN A 1 119 ? 15.205 -0.500 -1.448 1.00 93.44 119 ASN A O 1
ATOM 971 N N . LYS A 1 120 ? 13.105 0.024 -0.865 1.00 95.62 120 LYS A N 1
ATOM 972 C CA . LYS A 1 120 ? 12.522 -1.263 -1.291 1.00 95.62 120 LYS A CA 1
ATOM 973 C C . LYS A 1 120 ? 12.868 -1.582 -2.753 1.00 95.62 120 LYS A C 1
ATOM 975 O O . LYS A 1 120 ? 13.342 -2.679 -3.053 1.00 95.62 120 LYS A O 1
ATOM 980 N N . ALA A 1 121 ? 12.731 -0.609 -3.655 1.00 95.75 121 ALA A N 1
ATOM 981 C CA . ALA A 1 121 ? 13.106 -0.777 -5.057 1.00 95.75 121 ALA A CA 1
ATOM 982 C C . ALA A 1 121 ? 14.613 -1.040 -5.249 1.00 95.75 121 ALA A C 1
ATOM 984 O O . ALA A 1 121 ? 14.987 -1.886 -6.063 1.00 95.75 121 ALA A O 1
ATOM 985 N N . LEU A 1 122 ? 15.485 -0.356 -4.500 1.00 95.94 122 LEU A N 1
ATOM 986 C CA . LEU A 1 122 ? 16.937 -0.556 -4.572 1.00 95.94 122 LEU A CA 1
ATOM 987 C C . LEU A 1 122 ? 17.363 -1.934 -4.053 1.00 95.94 122 LEU A C 1
ATOM 989 O O . LEU A 1 122 ? 18.175 -2.599 -4.694 1.00 95.94 122 LEU A O 1
ATOM 993 N N . ILE A 1 123 ? 16.788 -2.378 -2.933 1.00 96.62 123 ILE A N 1
ATOM 994 C CA . ILE A 1 123 ? 17.019 -3.700 -2.331 1.00 96.62 123 ILE A CA 1
ATOM 995 C C . ILE A 1 123 ? 16.653 -4.806 -3.328 1.00 96.62 123 ILE A C 1
ATOM 997 O O . ILE A 1 123 ? 17.449 -5.717 -3.568 1.00 96.62 123 ILE A O 1
ATOM 1001 N N . LEU A 1 124 ? 15.465 -4.703 -3.936 1.00 97.44 124 LEU A N 1
ATOM 1002 C CA . LEU A 1 124 ? 14.972 -5.671 -4.914 1.00 97.44 124 LEU A CA 1
ATOM 1003 C C . LEU A 1 124 ? 15.817 -5.663 -6.197 1.00 97.44 124 LEU A C 1
ATOM 1005 O O . LEU A 1 124 ? 16.193 -6.723 -6.699 1.00 97.44 124 LEU A O 1
ATOM 1009 N N . ALA A 1 125 ? 16.172 -4.478 -6.703 1.00 97.19 125 ALA A N 1
ATOM 1010 C CA . ALA A 1 125 ? 17.046 -4.348 -7.866 1.00 97.19 125 ALA A CA 1
ATOM 1011 C C . ALA A 1 125 ? 18.438 -4.948 -7.614 1.00 97.19 125 ALA A C 1
ATOM 1013 O O . ALA A 1 125 ? 18.985 -5.601 -8.503 1.00 97.19 125 ALA A O 1
ATOM 1014 N N . ALA A 1 126 ? 19.003 -4.755 -6.418 1.00 97.00 126 ALA A N 1
ATOM 1015 C CA . ALA A 1 126 ? 20.286 -5.333 -6.028 1.00 97.00 126 ALA A CA 1
ATOM 1016 C C . ALA A 1 126 ? 20.224 -6.870 -5.977 1.00 97.00 126 ALA A C 1
ATOM 1018 O O . ALA A 1 126 ? 21.095 -7.525 -6.551 1.00 97.00 126 ALA A O 1
ATOM 1019 N N . ALA A 1 127 ? 19.149 -7.443 -5.422 1.00 97.31 127 ALA A N 1
ATOM 1020 C CA . ALA A 1 127 ? 18.953 -8.895 -5.386 1.00 97.31 127 ALA A CA 1
ATOM 1021 C C . ALA A 1 127 ? 18.888 -9.494 -6.800 1.00 97.31 127 ALA A C 1
ATOM 1023 O O . ALA A 1 127 ? 19.531 -10.500 -7.107 1.00 97.31 127 ALA A O 1
ATOM 1024 N N . TRP A 1 128 ? 18.160 -8.835 -7.706 1.00 97.38 128 TRP A N 1
ATOM 1025 C CA . TRP A 1 128 ? 18.098 -9.233 -9.111 1.00 97.38 128 TRP A CA 1
ATOM 1026 C C . TRP A 1 128 ? 19.423 -9.055 -9.854 1.00 97.38 128 TRP A C 1
ATOM 1028 O O . TRP A 1 128 ? 19.751 -9.887 -10.702 1.00 97.38 128 TRP A O 1
ATOM 1038 N N . ALA A 1 129 ? 20.196 -8.011 -9.546 1.00 96.50 129 ALA A N 1
ATOM 1039 C CA . ALA A 1 129 ? 21.524 -7.806 -10.119 1.00 96.50 129 ALA A CA 1
ATOM 1040 C C . ALA A 1 129 ? 22.504 -8.917 -9.700 1.00 96.50 129 ALA A C 1
ATOM 1042 O O . ALA A 1 129 ? 23.263 -9.392 -10.546 1.00 96.50 129 ALA A O 1
ATOM 1043 N N . HIS A 1 130 ? 22.410 -9.391 -8.452 1.00 95.69 130 HIS A N 1
ATOM 1044 C CA . HIS A 1 130 ? 23.136 -10.559 -7.928 1.00 95.69 130 HIS A CA 1
ATOM 1045 C C . HIS A 1 130 ? 22.627 -11.905 -8.453 1.00 95.69 130 HIS A C 1
ATOM 1047 O O . HIS A 1 130 ? 23.256 -12.935 -8.223 1.00 95.69 130 HIS A O 1
ATOM 1053 N N . LYS A 1 131 ? 21.500 -11.920 -9.180 1.00 95.44 131 LYS A N 1
ATOM 1054 C CA . LYS A 1 131 ? 20.784 -13.142 -9.588 1.00 95.44 131 LYS A CA 1
ATOM 1055 C C . LYS A 1 131 ? 20.341 -13.999 -8.395 1.00 95.44 131 LYS A C 1
ATOM 1057 O O . LYS A 1 131 ? 20.108 -15.199 -8.544 1.00 95.44 131 LYS A O 1
ATOM 1062 N N . ASP A 1 132 ? 20.171 -13.385 -7.227 1.00 95.25 132 ASP A N 1
ATOM 1063 C CA . ASP A 1 132 ? 19.609 -14.038 -6.049 1.00 95.25 132 ASP A CA 1
ATOM 1064 C C . ASP A 1 132 ? 18.079 -14.067 -6.156 1.00 95.25 132 ASP A C 1
ATOM 1066 O O . ASP A 1 132 ? 17.335 -13.333 -5.498 1.00 95.25 132 ASP A O 1
ATOM 1070 N N . HIS A 1 133 ? 17.599 -14.912 -7.068 1.00 93.62 133 HIS A N 1
ATOM 1071 C CA . HIS A 1 133 ? 16.174 -15.063 -7.338 1.00 93.62 133 HIS A CA 1
ATOM 1072 C C . HIS A 1 133 ? 15.414 -15.594 -6.122 1.00 93.62 133 HIS A C 1
ATOM 1074 O O . HIS A 1 133 ? 14.261 -15.225 -5.929 1.00 93.62 133 HIS A O 1
ATOM 1080 N N . LYS A 1 134 ? 16.071 -16.383 -5.264 1.00 93.94 134 LYS A N 1
ATOM 1081 C CA . LYS A 1 134 ? 15.463 -16.927 -4.048 1.00 93.94 134 LYS A CA 1
ATOM 1082 C C . LYS A 1 134 ? 15.121 -15.816 -3.059 1.00 93.94 134 LYS A C 1
ATOM 1084 O O . LYS A 1 134 ? 14.005 -15.790 -2.539 1.00 93.94 134 LYS A O 1
ATOM 1089 N N . MET A 1 135 ? 16.051 -14.896 -2.799 1.00 95.62 135 MET A N 1
ATOM 1090 C CA . MET A 1 135 ? 15.762 -13.765 -1.915 1.00 95.62 135 MET A CA 1
ATOM 1091 C C . MET A 1 135 ? 14.789 -12.786 -2.559 1.00 95.62 135 MET A C 1
ATOM 1093 O O . MET A 1 135 ? 13.878 -12.323 -1.879 1.00 95.62 135 MET A O 1
ATOM 1097 N N . ALA A 1 136 ? 14.895 -12.539 -3.866 1.00 96.00 136 ALA A N 1
ATOM 1098 C CA . ALA A 1 136 ? 13.932 -11.693 -4.562 1.00 96.00 136 ALA A CA 1
ATOM 1099 C C . ALA A 1 136 ? 12.496 -12.251 -4.504 1.00 96.00 136 ALA A C 1
ATOM 1101 O O . ALA A 1 136 ? 11.568 -11.509 -4.201 1.00 96.00 136 ALA A O 1
ATOM 1102 N N . GLU A 1 137 ? 12.299 -13.553 -4.727 1.00 94.88 137 GLU A N 1
ATOM 1103 C CA . GLU A 1 137 ? 10.991 -14.212 -4.588 1.00 94.88 137 GLU A CA 1
ATOM 1104 C C . GLU A 1 137 ? 10.469 -14.137 -3.152 1.00 94.88 137 GLU A C 1
ATOM 1106 O O . GLU A 1 137 ? 9.285 -13.884 -2.931 1.00 94.88 137 GLU A O 1
ATOM 1111 N N . ARG A 1 138 ? 11.361 -14.274 -2.164 1.00 94.81 138 ARG A N 1
ATOM 1112 C CA . ARG A 1 138 ? 11.008 -14.086 -0.757 1.00 94.81 138 ARG A CA 1
ATOM 1113 C C . ARG A 1 138 ? 10.622 -12.644 -0.430 1.00 94.81 138 ARG A C 1
ATOM 1115 O O . ARG A 1 138 ? 9.794 -12.460 0.446 1.00 94.81 138 ARG A O 1
ATOM 1122 N N . LEU A 1 139 ? 11.185 -11.629 -1.087 1.00 95.25 139 LEU A N 1
ATOM 1123 C CA . LEU A 1 139 ? 10.721 -10.244 -0.928 1.00 95.25 139 LEU A CA 1
ATOM 1124 C C . LEU A 1 139 ? 9.329 -10.062 -1.532 1.00 95.25 139 LEU A C 1
ATOM 1126 O O . LEU A 1 139 ? 8.451 -9.501 -0.886 1.00 95.25 139 LEU A O 1
ATOM 1130 N N . LEU A 1 140 ? 9.111 -10.592 -2.737 1.00 94.44 140 LEU A N 1
ATOM 1131 C CA . LEU A 1 140 ? 7.837 -10.492 -3.453 1.00 94.44 140 LEU A CA 1
ATOM 1132 C C . LEU A 1 140 ? 6.683 -11.238 -2.766 1.00 94.44 140 LEU A C 1
ATOM 1134 O O . LEU A 1 140 ? 5.522 -10.938 -3.044 1.00 94.44 140 LEU A O 1
ATOM 1138 N N . SER A 1 141 ? 6.971 -12.179 -1.860 1.00 91.88 141 SER A N 1
ATOM 1139 C CA . SER A 1 141 ? 5.934 -12.806 -1.033 1.00 91.88 141 SER A CA 1
ATOM 1140 C C . SER A 1 141 ? 5.373 -11.864 0.041 1.00 91.88 141 SER A C 1
ATOM 1142 O O . SER A 1 141 ? 4.238 -12.057 0.477 1.00 91.88 141 SER A O 1
ATOM 1144 N N . TYR A 1 142 ? 6.096 -10.802 0.414 1.00 90.81 142 TYR A N 1
ATOM 1145 C CA . TYR A 1 142 ? 5.580 -9.709 1.244 1.00 90.81 142 TYR A CA 1
ATOM 1146 C C . TYR A 1 142 ? 4.822 -8.699 0.369 1.00 90.81 142 TYR A C 1
ATOM 1148 O O . TYR A 1 142 ? 5.260 -7.559 0.216 1.00 90.81 142 TYR A O 1
ATOM 1156 N N . LYS A 1 143 ? 3.686 -9.116 -0.212 1.00 86.50 143 LYS A N 1
ATOM 1157 C CA . LYS A 1 143 ? 2.886 -8.325 -1.175 1.00 86.50 143 LYS A CA 1
ATOM 1158 C C . LYS A 1 143 ? 2.530 -6.908 -0.692 1.00 86.50 143 LYS A C 1
ATOM 1160 O O . LYS A 1 143 ? 2.454 -5.996 -1.506 1.00 86.50 143 LYS A O 1
ATOM 1165 N N . GLU A 1 144 ? 2.349 -6.725 0.616 1.00 82.69 144 GLU A N 1
ATOM 1166 C CA . GLU A 1 144 ? 2.057 -5.426 1.249 1.00 82.69 144 GLU A CA 1
ATOM 1167 C C . GLU A 1 144 ? 3.226 -4.440 1.159 1.00 82.69 144 GLU A C 1
ATOM 1169 O O . GLU A 1 144 ? 3.036 -3.229 1.101 1.00 82.69 144 GLU A O 1
ATOM 1174 N N . GLN A 1 145 ? 4.450 -4.967 1.175 1.00 88.12 145 GLN A N 1
ATOM 1175 C CA . GLN A 1 145 ? 5.665 -4.168 1.167 1.00 88.12 145 GLN A CA 1
ATOM 1176 C C . GLN A 1 145 ? 6.259 -4.075 -0.238 1.00 88.12 145 GLN A C 1
ATOM 1178 O O . GLN A 1 145 ? 6.699 -3.003 -0.637 1.00 88.12 145 GLN A O 1
ATOM 1183 N N . PHE A 1 146 ? 6.260 -5.172 -0.996 1.00 92.94 146 PHE A N 1
ATOM 1184 C CA . PHE A 1 146 ? 6.835 -5.258 -2.337 1.00 92.94 146 PHE A CA 1
ATOM 1185 C C . PHE A 1 146 ? 5.737 -5.495 -3.374 1.00 92.94 146 PHE A C 1
ATOM 1187 O O . PHE A 1 146 ? 5.496 -6.624 -3.809 1.00 92.94 146 PHE A O 1
ATOM 1194 N N . GLY A 1 147 ? 5.075 -4.407 -3.770 1.00 91.94 147 GLY A N 1
ATOM 1195 C CA . GLY A 1 147 ? 4.001 -4.422 -4.755 1.00 91.94 147 GLY A CA 1
ATOM 1196 C C . GLY A 1 147 ? 4.457 -4.025 -6.160 1.00 91.94 147 GLY A C 1
ATOM 1197 O O . GLY A 1 147 ? 5.645 -3.946 -6.486 1.00 91.94 147 GLY A O 1
ATOM 1198 N N . LEU A 1 148 ? 3.474 -3.723 -7.013 1.00 92.56 148 LEU A N 1
ATOM 1199 C CA . LEU A 1 148 ? 3.692 -3.272 -8.391 1.00 92.56 148 LEU A CA 1
ATOM 1200 C C . LEU A 1 148 ? 4.639 -2.068 -8.482 1.00 92.56 148 LEU A C 1
ATOM 1202 O O . LEU A 1 148 ? 5.464 -2.000 -9.392 1.00 92.56 148 LEU A O 1
ATOM 1206 N N . VAL A 1 149 ? 4.511 -1.111 -7.562 1.00 91.75 149 VAL A N 1
ATOM 1207 C CA . VAL A 1 149 ? 5.284 0.136 -7.584 1.00 91.75 149 VAL A CA 1
ATOM 1208 C C . VAL A 1 149 ? 6.772 -0.157 -7.400 1.00 91.75 149 VAL A C 1
ATOM 1210 O O . VAL A 1 149 ? 7.588 0.284 -8.211 1.00 91.75 149 VAL A O 1
ATOM 1213 N N . GLU A 1 150 ? 7.128 -0.945 -6.387 1.00 94.94 150 GLU A N 1
ATOM 1214 C CA . GLU A 1 150 ? 8.507 -1.335 -6.082 1.00 94.94 150 GLU A CA 1
ATOM 1215 C C . GLU A 1 150 ? 9.106 -2.168 -7.219 1.00 94.94 150 GLU A C 1
ATOM 1217 O O . GLU A 1 150 ? 10.227 -1.894 -7.653 1.00 94.94 150 GLU A O 1
ATOM 1222 N N . VAL A 1 151 ? 8.338 -3.122 -7.763 1.00 96.06 151 VAL A N 1
ATOM 1223 C CA . VAL A 1 151 ? 8.740 -3.950 -8.913 1.00 96.06 151 VAL A CA 1
ATOM 1224 C C . VAL A 1 151 ? 9.051 -3.081 -10.131 1.00 96.06 151 VAL A C 1
ATOM 1226 O O . VAL A 1 151 ? 10.114 -3.213 -10.740 1.00 96.06 151 VAL A O 1
ATOM 1229 N N . VAL A 1 152 ? 8.159 -2.149 -10.479 1.00 95.25 152 VAL A N 1
ATOM 1230 C CA . VAL A 1 152 ? 8.336 -1.254 -11.630 1.00 95.25 152 VAL A CA 1
ATOM 1231 C C . VAL A 1 152 ? 9.505 -0.294 -11.409 1.00 95.25 152 VAL A C 1
ATOM 1233 O O . VAL A 1 152 ? 10.271 -0.049 -12.343 1.00 95.25 152 VAL A O 1
ATOM 1236 N N . LYS A 1 153 ? 9.694 0.242 -10.198 1.00 94.62 153 LYS A N 1
ATOM 1237 C CA . LYS A 1 153 ? 10.850 1.096 -9.870 1.00 94.62 153 LYS A CA 1
ATOM 1238 C C . LYS A 1 153 ? 12.169 0.328 -9.993 1.00 94.62 153 LYS A C 1
ATOM 1240 O O . LYS A 1 153 ? 13.081 0.810 -10.667 1.00 94.62 153 LYS A O 1
ATOM 1245 N N . ALA A 1 154 ? 12.247 -0.874 -9.425 1.00 96.50 154 ALA A N 1
ATOM 1246 C CA . ALA A 1 154 ? 13.427 -1.733 -9.488 1.00 96.50 154 ALA A CA 1
ATOM 1247 C C . ALA A 1 154 ? 13.772 -2.127 -10.936 1.00 96.50 154 ALA A C 1
ATOM 1249 O O . ALA A 1 154 ? 14.925 -2.023 -11.360 1.00 96.50 154 ALA A O 1
ATOM 1250 N N . LEU A 1 155 ? 12.768 -2.496 -11.738 1.00 96.38 155 LEU A N 1
ATOM 1251 C CA . LEU A 1 155 ? 12.965 -2.799 -13.156 1.00 96.38 155 LEU A CA 1
ATOM 1252 C C . LEU A 1 155 ? 13.383 -1.572 -13.962 1.00 96.38 155 LEU A C 1
ATOM 1254 O O . LEU A 1 155 ? 14.289 -1.679 -14.779 1.00 96.38 155 LEU A O 1
ATOM 1258 N N . ASN A 1 156 ? 12.784 -0.401 -13.728 1.00 93.94 156 ASN A N 1
ATOM 1259 C CA . ASN A 1 156 ? 13.189 0.834 -14.408 1.00 93.94 156 ASN A CA 1
ATOM 1260 C C . ASN A 1 156 ? 14.654 1.193 -14.134 1.00 93.94 156 ASN A C 1
ATOM 1262 O O . ASN A 1 156 ? 15.339 1.665 -15.043 1.00 93.94 156 ASN A O 1
ATOM 1266 N N . LEU A 1 157 ? 15.129 0.956 -12.908 1.00 94.56 157 LEU A N 1
ATOM 1267 C CA . LEU A 1 157 ? 16.526 1.161 -12.542 1.00 94.56 157 LEU A CA 1
ATOM 1268 C C . LEU A 1 157 ? 17.451 0.240 -13.352 1.00 94.56 157 LEU A C 1
ATOM 1270 O O . LEU A 1 157 ? 18.391 0.720 -13.988 1.00 94.56 157 LEU A O 1
ATOM 1274 N N . LEU A 1 158 ? 17.148 -1.060 -13.404 1.00 95.88 158 LEU A N 1
ATOM 1275 C CA . LEU A 1 158 ? 17.929 -2.050 -14.163 1.00 95.88 158 LEU A CA 1
ATOM 1276 C C . LEU A 1 158 ? 17.777 -1.905 -15.691 1.00 95.88 158 LEU A C 1
ATOM 1278 O O . LEU A 1 158 ? 18.665 -2.301 -16.446 1.00 95.88 158 LEU A O 1
ATOM 1282 N N . ASP A 1 159 ? 16.668 -1.332 -16.164 1.00 94.88 159 ASP A N 1
ATOM 1283 C CA . ASP A 1 159 ? 16.379 -1.083 -17.583 1.00 94.88 159 ASP A CA 1
ATOM 1284 C C . ASP A 1 159 ? 16.995 0.231 -18.103 1.00 94.88 159 ASP A C 1
ATOM 1286 O O . ASP A 1 159 ? 17.005 0.499 -19.309 1.00 94.88 159 ASP A O 1
ATOM 1290 N N . SER A 1 160 ? 17.554 1.060 -17.214 1.00 93.31 160 SER A N 1
ATOM 1291 C CA . SER A 1 160 ? 18.158 2.357 -17.555 1.00 93.31 160 SER A CA 1
ATOM 1292 C C . SER A 1 160 ? 19.172 2.257 -18.703 1.00 93.31 160 SER A C 1
ATOM 1294 O O . SER A 1 160 ? 19.116 3.052 -19.642 1.00 93.31 160 SER A O 1
ATOM 1296 N N . GLY A 1 161 ? 20.026 1.226 -18.716 1.00 92.56 161 GLY A N 1
ATOM 1297 C CA . GLY A 1 161 ? 21.004 0.991 -19.785 1.00 92.56 161 GLY A CA 1
ATOM 1298 C C . GLY A 1 161 ? 20.384 0.694 -21.160 1.00 92.56 161 GLY A C 1
ATOM 1299 O O . GLY A 1 161 ? 20.934 1.077 -22.197 1.00 92.56 161 GLY A O 1
ATOM 1300 N N . ARG A 1 162 ? 19.219 0.031 -21.221 1.00 92.88 162 ARG A N 1
ATOM 1301 C CA . ARG A 1 162 ? 18.468 -0.149 -22.478 1.00 92.88 162 ARG A CA 1
ATOM 1302 C C . ARG A 1 162 ? 17.881 1.185 -22.934 1.00 92.88 162 ARG A C 1
ATOM 1304 O O . ARG A 1 162 ? 18.107 1.570 -24.081 1.00 92.88 162 ARG A O 1
ATOM 1311 N N . LYS A 1 163 ? 17.234 1.923 -22.027 1.00 91.81 163 LYS A N 1
ATOM 1312 C CA . LYS A 1 163 ? 16.635 3.236 -22.318 1.00 91.81 163 LYS A CA 1
ATOM 1313 C C . LYS A 1 163 ? 17.663 4.272 -22.777 1.00 91.81 163 LYS A C 1
ATOM 1315 O O . LYS A 1 163 ? 17.386 5.016 -23.715 1.00 91.81 163 LYS A O 1
ATOM 1320 N N . ILE A 1 164 ? 18.865 4.295 -22.195 1.00 92.38 164 ILE A N 1
ATOM 1321 C CA . ILE A 1 164 ? 19.971 5.157 -22.656 1.00 92.38 164 ILE A CA 1
ATOM 1322 C C . ILE A 1 164 ? 20.265 4.889 -24.136 1.00 92.38 164 ILE A C 1
ATOM 1324 O O . ILE A 1 164 ? 20.255 5.818 -24.944 1.00 92.38 164 ILE A O 1
ATOM 1328 N N . ARG A 1 165 ? 20.430 3.616 -24.520 1.00 93.75 165 ARG A N 1
ATOM 1329 C CA . ARG A 1 165 ? 20.701 3.227 -25.915 1.00 93.75 165 ARG A CA 1
ATOM 1330 C C . ARG A 1 165 ? 19.548 3.583 -26.856 1.00 9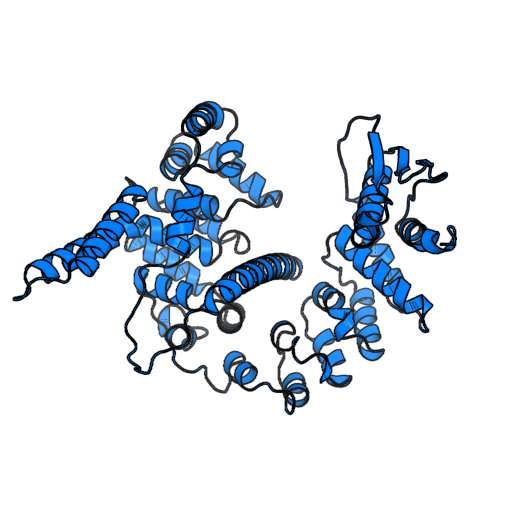3.75 165 ARG A C 1
ATOM 1332 O O . ARG A 1 165 ? 19.789 3.944 -28.007 1.00 93.75 165 ARG A O 1
ATOM 1339 N N . GLU A 1 166 ? 18.302 3.490 -26.400 1.00 92.56 166 GLU A N 1
ATOM 1340 C CA . GLU A 1 166 ? 17.132 3.924 -27.176 1.00 92.56 166 GLU A CA 1
ATOM 1341 C C . GLU A 1 166 ? 17.143 5.432 -27.438 1.00 92.56 166 GLU A C 1
ATOM 1343 O O . GLU A 1 166 ? 16.962 5.861 -28.583 1.00 92.56 166 GLU A O 1
ATOM 1348 N N . TRP A 1 167 ? 17.412 6.242 -26.411 1.00 91.75 167 TRP A N 1
ATOM 1349 C CA . TRP A 1 167 ? 17.520 7.694 -26.550 1.00 91.75 167 TRP A CA 1
ATOM 1350 C C . TRP A 1 167 ? 18.707 8.108 -27.419 1.00 91.75 167 TRP A C 1
ATOM 1352 O O . TRP A 1 167 ? 18.545 8.977 -28.276 1.00 91.75 167 TRP A O 1
ATOM 1362 N N . GLU A 1 168 ? 19.859 7.451 -27.282 1.00 93.00 168 GLU A N 1
ATOM 1363 C CA . GLU A 1 168 ? 21.027 7.672 -28.142 1.00 93.00 168 GLU A CA 1
ATOM 1364 C C . GLU A 1 168 ? 20.710 7.349 -29.611 1.00 93.00 168 GLU A C 1
ATOM 1366 O O . GLU A 1 168 ? 21.019 8.143 -30.502 1.00 93.00 168 GLU A O 1
ATOM 1371 N N . LYS A 1 169 ? 20.018 6.233 -29.891 1.00 93.25 169 LYS A N 1
ATOM 1372 C CA . LYS A 1 169 ? 19.553 5.892 -31.251 1.00 93.25 169 LYS A CA 1
ATOM 1373 C C . LYS A 1 169 ? 18.571 6.931 -31.794 1.00 93.25 169 LYS A C 1
ATOM 1375 O O . LYS A 1 169 ? 18.671 7.321 -32.957 1.00 93.25 169 LYS A O 1
ATOM 1380 N N . LYS A 1 170 ? 17.622 7.387 -30.972 1.00 89.56 170 LYS A N 1
ATOM 1381 C CA . LYS A 1 170 ? 16.639 8.413 -31.354 1.00 89.56 170 LYS A CA 1
ATOM 1382 C C . LYS A 1 170 ? 17.312 9.752 -31.654 1.00 89.56 170 LYS A C 1
ATOM 1384 O O . LYS A 1 170 ? 16.947 10.398 -32.634 1.00 89.56 170 LYS A O 1
ATOM 1389 N N . MET A 1 171 ? 18.307 10.135 -30.854 1.00 89.12 171 MET A N 1
ATOM 1390 C CA . MET A 1 171 ? 19.130 11.326 -31.064 1.00 89.12 171 MET A CA 1
ATOM 1391 C C . MET A 1 171 ? 19.884 11.245 -32.396 1.00 89.12 171 MET A C 1
ATOM 1393 O O . MET A 1 171 ? 19.688 12.118 -33.238 1.00 89.12 171 MET A O 1
ATOM 1397 N N . LYS A 1 172 ? 20.608 10.143 -32.648 1.00 89.62 172 LYS A N 1
ATOM 1398 C CA . LYS A 1 172 ? 21.318 9.906 -33.920 1.00 89.62 172 LYS A CA 1
ATOM 1399 C C . LYS A 1 172 ? 20.383 9.977 -35.132 1.00 89.62 172 LYS A C 1
ATOM 1401 O O . LYS A 1 172 ? 20.708 10.604 -36.133 1.00 89.62 172 LYS A O 1
ATOM 1406 N N . ARG A 1 173 ? 19.182 9.388 -35.048 1.00 87.75 173 ARG A N 1
ATOM 1407 C CA . ARG A 1 173 ? 18.177 9.464 -36.129 1.00 87.75 173 ARG A CA 1
ATOM 1408 C C . ARG A 1 173 ? 17.715 10.896 -36.413 1.00 87.75 173 ARG A C 1
ATOM 1410 O O . ARG A 1 173 ? 17.501 11.231 -37.572 1.00 87.75 173 ARG A O 1
ATOM 1417 N N . MET A 1 174 ? 17.544 11.727 -35.384 1.00 86.38 174 MET A N 1
ATOM 1418 C CA . MET A 1 174 ? 17.149 13.131 -35.562 1.00 86.38 174 MET A CA 1
ATOM 1419 C C . MET A 1 174 ? 18.267 13.986 -36.163 1.00 86.38 174 MET A C 1
ATOM 1421 O O . MET A 1 174 ? 17.969 14.922 -36.895 1.00 86.38 174 MET A O 1
ATOM 1425 N N . GLU A 1 175 ? 19.528 13.672 -35.871 1.00 85.62 175 GLU A N 1
ATOM 1426 C CA . GLU A 1 175 ? 20.691 14.346 -36.466 1.00 85.62 175 GLU A CA 1
ATOM 1427 C C . GLU A 1 175 ? 20.877 13.982 -37.947 1.00 85.62 175 GLU A C 1
ATOM 1429 O O . GLU A 1 175 ? 21.306 14.822 -38.732 1.00 85.62 175 GLU A O 1
ATOM 1434 N N . LEU A 1 176 ? 20.497 12.761 -38.340 1.00 85.06 176 LEU A N 1
ATOM 1435 C CA . LEU A 1 176 ? 20.577 12.267 -39.720 1.00 85.06 176 LEU A CA 1
ATOM 1436 C C . LEU A 1 176 ? 19.399 12.695 -40.619 1.00 85.06 176 LEU A C 1
ATOM 1438 O O . LEU A 1 176 ? 19.485 12.558 -41.840 1.00 85.06 176 LEU A O 1
ATOM 1442 N N . GLN A 1 177 ? 18.283 13.180 -40.062 1.00 82.56 177 GLN A N 1
ATOM 1443 C CA . GLN A 1 177 ? 17.149 13.649 -40.867 1.00 82.56 177 GLN A CA 1
ATOM 1444 C C . GLN A 1 177 ? 17.527 14.908 -41.663 1.00 82.56 177 GLN A C 1
ATOM 1446 O O . GLN A 1 177 ? 18.081 15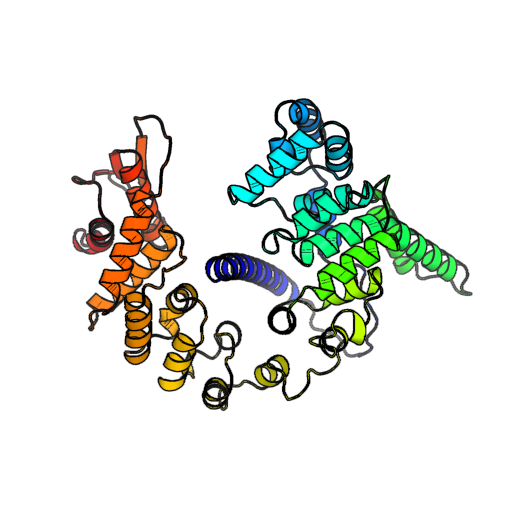.860 -41.119 1.00 82.56 177 GLN A O 1
ATOM 1451 N N . LYS A 1 178 ? 17.185 14.941 -42.961 1.00 64.31 178 LYS A N 1
ATOM 1452 C CA . LYS A 1 178 ? 17.379 16.125 -43.815 1.00 64.31 178 LYS A CA 1
ATOM 1453 C C . LYS A 1 178 ? 16.491 17.273 -43.317 1.00 64.31 178 LYS A C 1
ATOM 1455 O O . LYS A 1 178 ? 15.291 17.299 -43.568 1.00 64.31 178 LYS A O 1
ATOM 1460 N N . GLY A 1 179 ? 17.096 18.203 -42.586 1.00 71.44 179 GLY A N 1
ATOM 1461 C CA . GLY A 1 179 ? 16.455 19.376 -41.992 1.00 71.44 179 GLY A CA 1
ATOM 1462 C C . GLY A 1 179 ? 17.023 19.641 -40.599 1.00 71.44 179 GLY A C 1
ATOM 1463 O O . GLY A 1 179 ? 17.258 18.704 -39.847 1.00 71.44 179 GLY A O 1
ATOM 1464 N N . LYS A 1 180 ? 17.269 20.909 -40.235 1.00 71.94 180 LYS A N 1
ATOM 1465 C CA . LYS A 1 180 ? 17.833 21.242 -38.913 1.00 71.94 180 LYS A CA 1
ATOM 1466 C C . LYS A 1 180 ? 16.896 20.716 -37.808 1.00 71.94 180 LYS A C 1
ATOM 1468 O O . LYS A 1 180 ? 15.772 21.218 -37.697 1.00 71.94 180 LYS A O 1
ATOM 1473 N N . PRO A 1 181 ? 17.313 19.742 -36.979 1.00 74.81 181 PRO A N 1
ATOM 1474 C CA . PRO A 1 181 ? 16.469 19.231 -35.908 1.00 74.81 181 PRO A CA 1
ATOM 1475 C C . PRO A 1 181 ? 16.126 20.352 -34.921 1.00 74.81 181 PRO A C 1
ATOM 1477 O O . PRO A 1 181 ? 16.949 21.216 -34.608 1.00 74.81 181 PRO A O 1
ATOM 1480 N N . LYS A 1 182 ? 14.894 20.349 -34.399 1.00 79.62 182 LYS A N 1
ATOM 1481 C CA . LYS A 1 182 ? 14.470 21.335 -33.394 1.00 79.62 182 LYS A CA 1
ATOM 1482 C C . LYS A 1 182 ? 15.368 21.211 -32.156 1.00 79.62 182 LYS A C 1
ATOM 1484 O O . LYS A 1 182 ? 15.305 20.194 -31.463 1.00 79.62 182 LYS A O 1
ATOM 1489 N N . LYS A 1 183 ? 16.141 22.262 -31.843 1.00 81.00 183 LYS A N 1
ATOM 1490 C CA . LYS A 1 183 ? 17.089 22.308 -30.706 1.00 81.00 183 LYS A CA 1
ATOM 1491 C C . LYS A 1 183 ? 16.464 21.843 -29.384 1.00 81.00 183 LYS A C 1
ATOM 1493 O O . LYS A 1 183 ? 17.094 21.104 -28.634 1.00 81.00 183 LYS A O 1
ATOM 1498 N N . SER A 1 184 ? 15.198 22.189 -29.141 1.00 84.50 184 SER A N 1
ATOM 1499 C CA . SER A 1 184 ? 14.460 21.779 -27.941 1.00 84.50 184 SER A CA 1
ATOM 1500 C C . SER A 1 184 ? 14.262 20.264 -27.819 1.00 84.50 184 SER A C 1
ATOM 1502 O O . SER A 1 184 ? 14.296 19.735 -26.714 1.00 84.50 184 SER A O 1
ATOM 1504 N N . LYS A 1 185 ? 14.078 19.533 -28.927 1.00 83.31 185 LYS A N 1
ATOM 1505 C CA . LYS A 1 185 ? 13.927 18.067 -28.900 1.00 83.31 185 LYS A CA 1
ATOM 1506 C C . LYS A 1 185 ? 15.259 17.360 -28.659 1.00 83.31 185 LYS A C 1
ATOM 1508 O O . LYS A 1 185 ? 15.289 16.386 -27.912 1.00 83.31 185 LYS A O 1
ATOM 1513 N N . LEU A 1 186 ? 16.343 17.862 -29.254 1.00 85.25 186 LEU A N 1
ATOM 1514 C CA . LEU A 1 186 ? 17.690 17.335 -29.018 1.00 85.25 186 LEU A CA 1
ATOM 1515 C C . LEU A 1 186 ? 18.138 17.565 -27.575 1.00 85.25 186 LEU A C 1
ATOM 1517 O O . LEU A 1 186 ? 18.590 16.626 -26.929 1.00 85.25 186 LEU A O 1
ATOM 1521 N N . SER A 1 187 ? 17.943 18.779 -27.053 1.00 87.25 187 SER A N 1
ATOM 1522 C CA . SER A 1 187 ? 18.235 19.106 -25.653 1.00 87.25 187 SER A CA 1
ATOM 1523 C C . SER A 1 187 ? 17.492 18.176 -24.688 1.00 87.25 187 SER A C 1
ATOM 1525 O O . SER A 1 187 ? 18.115 17.619 -23.792 1.00 87.25 187 SER A O 1
ATOM 1527 N N . LYS A 1 188 ? 16.205 17.890 -24.934 1.00 88.00 188 LYS A N 1
ATOM 1528 C CA . LYS A 1 188 ? 15.447 16.910 -24.135 1.00 88.00 188 LYS A CA 1
ATOM 1529 C C . LYS A 1 188 ? 16.035 15.498 -24.184 1.00 88.00 188 LYS A C 1
ATOM 1531 O O . LYS A 1 188 ? 16.077 14.827 -23.162 1.00 88.00 188 LYS A O 1
ATOM 1536 N N . CYS A 1 189 ? 16.485 15.035 -25.351 1.00 87.75 189 CYS A N 1
ATOM 1537 C CA . CYS A 1 189 ? 17.101 13.708 -25.458 1.00 87.75 189 CYS A CA 1
ATOM 1538 C C . CYS A 1 189 ? 18.414 13.636 -24.672 1.00 87.75 189 CYS A C 1
ATOM 1540 O O . CYS A 1 189 ? 18.634 12.652 -23.975 1.00 87.75 189 CYS A O 1
ATOM 1542 N N . LYS A 1 190 ? 19.242 14.688 -24.737 1.00 89.69 190 LYS A N 1
ATOM 1543 C CA . LYS A 1 190 ? 20.477 14.790 -23.947 1.00 89.69 190 LYS A CA 1
ATOM 1544 C C . LYS A 1 190 ? 20.191 14.772 -22.448 1.00 89.69 190 LYS A C 1
ATOM 1546 O O . LYS A 1 190 ? 20.748 13.933 -21.753 1.00 89.69 190 LYS A O 1
ATOM 1551 N N . GLN A 1 191 ? 19.239 15.589 -21.993 1.00 90.50 191 GLN A N 1
ATOM 1552 C CA . GLN A 1 191 ? 18.825 15.617 -20.589 1.00 90.50 191 GLN A CA 1
ATOM 1553 C C . GLN A 1 191 ? 18.361 14.237 -20.101 1.00 90.50 191 GLN A C 1
ATOM 1555 O O . GLN A 1 191 ? 18.752 13.797 -19.028 1.00 90.50 191 GLN A O 1
ATOM 1560 N N . ASN A 1 192 ? 17.563 13.521 -20.899 1.00 89.12 192 ASN A N 1
ATOM 1561 C CA . ASN A 1 192 ? 17.103 12.178 -20.536 1.00 89.12 192 ASN A CA 1
ATOM 1562 C C . ASN A 1 192 ? 18.256 11.173 -20.432 1.00 89.12 192 ASN A C 1
ATOM 1564 O O . ASN A 1 192 ? 18.250 10.333 -19.535 1.00 89.12 192 ASN A O 1
ATOM 1568 N N . ILE A 1 193 ? 19.238 11.252 -21.334 1.00 91.00 193 ILE A N 1
ATOM 1569 C CA . ILE A 1 193 ? 20.430 10.399 -21.291 1.00 91.00 193 ILE A CA 1
ATOM 1570 C C . ILE A 1 193 ? 21.252 10.699 -20.036 1.00 91.00 193 ILE A C 1
ATOM 1572 O O . ILE A 1 193 ? 21.631 9.766 -19.335 1.00 91.00 193 ILE A O 1
ATOM 1576 N N . GLU A 1 194 ? 21.511 11.972 -19.739 1.00 91.81 194 GLU A N 1
ATOM 1577 C CA . GLU A 1 194 ? 22.271 12.394 -18.554 1.00 91.81 194 GLU A CA 1
ATOM 1578 C C . GLU A 1 194 ? 21.577 11.962 -17.259 1.00 91.81 194 GLU A C 1
ATOM 1580 O O . GLU A 1 194 ? 22.206 11.337 -16.407 1.00 91.81 194 GLU A O 1
ATOM 1585 N N . ASN A 1 195 ? 20.264 12.184 -17.157 1.00 88.88 195 ASN A N 1
ATOM 1586 C CA . ASN A 1 195 ? 19.472 11.766 -16.002 1.00 88.88 195 ASN A CA 1
ATOM 1587 C C . ASN A 1 195 ? 19.521 10.245 -15.795 1.00 88.88 195 ASN A C 1
ATOM 1589 O O . ASN A 1 195 ? 19.679 9.785 -14.669 1.00 88.88 195 ASN A O 1
ATOM 1593 N N . LEU A 1 196 ? 19.402 9.456 -16.870 1.00 89.50 196 LEU A N 1
ATOM 1594 C CA . LEU A 1 196 ? 19.474 7.996 -16.779 1.00 89.50 196 LEU A CA 1
ATOM 1595 C C . LEU A 1 196 ? 20.885 7.510 -16.437 1.00 89.50 196 LEU A C 1
ATOM 1597 O O . LEU A 1 196 ? 21.013 6.571 -15.661 1.00 89.50 196 LEU A O 1
ATOM 1601 N N . LYS A 1 197 ? 21.934 8.146 -16.972 1.00 89.88 197 LYS A N 1
ATOM 1602 C CA . LYS A 1 197 ? 23.330 7.818 -16.637 1.00 89.88 197 LYS A CA 1
ATOM 1603 C C . LYS A 1 197 ? 23.646 8.093 -15.169 1.00 89.88 197 LYS A C 1
ATOM 1605 O O . LYS A 1 197 ? 24.395 7.327 -14.578 1.00 89.88 197 LYS A O 1
ATOM 1610 N N . ALA A 1 198 ? 23.053 9.133 -14.579 1.00 86.69 198 ALA A N 1
ATOM 1611 C CA . ALA A 1 198 ? 23.242 9.461 -13.167 1.00 86.69 198 ALA A CA 1
ATOM 1612 C C . ALA A 1 198 ? 22.726 8.363 -12.219 1.00 86.69 198 ALA A C 1
ATOM 1614 O O . ALA A 1 198 ? 23.301 8.156 -11.156 1.00 86.69 198 ALA A O 1
ATOM 1615 N N . VAL A 1 199 ? 21.666 7.649 -12.611 1.00 84.56 199 VAL A N 1
ATOM 1616 C CA . VAL A 1 199 ? 21.051 6.582 -11.800 1.00 84.56 199 VAL A CA 1
ATOM 1617 C C . VAL A 1 199 ? 21.396 5.174 -12.286 1.00 84.56 199 VAL A C 1
ATOM 1619 O O . VAL A 1 199 ? 20.993 4.199 -11.660 1.00 84.56 199 VAL A O 1
ATOM 1622 N N . GLN A 1 200 ? 22.109 5.036 -13.406 1.00 89.44 200 GLN A N 1
ATOM 1623 C CA . GLN A 1 200 ? 22.388 3.738 -14.008 1.00 89.44 200 GLN A CA 1
ATOM 1624 C C . GLN A 1 200 ? 23.236 2.874 -13.058 1.00 89.44 200 GLN A C 1
ATOM 1626 O O . GLN A 1 200 ? 24.352 3.268 -12.703 1.00 89.44 200 GLN A O 1
ATOM 1631 N N . PRO A 1 201 ? 22.769 1.671 -12.681 1.00 90.25 201 PRO A N 1
ATOM 1632 C CA . PRO A 1 201 ? 23.571 0.765 -11.883 1.00 90.25 201 PRO A CA 1
ATOM 1633 C C . PRO A 1 201 ? 24.759 0.256 -12.710 1.00 90.25 201 PRO A C 1
ATOM 1635 O O . PRO A 1 201 ? 24.641 -0.027 -13.904 1.00 90.25 201 PRO A O 1
ATOM 1638 N N . LYS A 1 202 ? 25.927 0.135 -12.067 1.00 89.00 202 LYS A N 1
ATOM 1639 C CA . LYS A 1 202 ? 27.153 -0.381 -12.709 1.00 89.00 202 LYS A CA 1
ATOM 1640 C C . LYS A 1 202 ? 27.057 -1.870 -13.054 1.00 89.00 202 LYS A C 1
ATOM 1642 O O . LYS A 1 202 ? 27.793 -2.351 -13.910 1.00 89.00 202 LYS A O 1
ATOM 1647 N N . VAL A 1 203 ? 26.166 -2.583 -12.372 1.00 91.25 203 VAL A N 1
ATOM 1648 C CA . VAL A 1 203 ? 25.984 -4.033 -12.433 1.00 91.25 203 VAL A CA 1
ATOM 1649 C C . VAL A 1 203 ? 24.498 -4.367 -12.512 1.00 91.25 203 VAL A C 1
ATOM 1651 O O . VAL A 1 203 ? 23.655 -3.635 -11.999 1.00 91.25 203 VAL A O 1
ATOM 1654 N N . GLY A 1 204 ? 24.183 -5.490 -13.155 1.00 89.81 204 GLY A N 1
ATOM 1655 C CA . GLY A 1 204 ? 22.805 -5.912 -13.389 1.00 89.81 204 GLY A CA 1
ATOM 1656 C C . GLY A 1 204 ? 22.158 -5.254 -14.613 1.00 89.81 204 GLY A C 1
ATOM 1657 O O . GLY A 1 204 ? 22.529 -4.175 -15.067 1.00 89.81 204 GLY A O 1
ATOM 1658 N N . SER A 1 205 ? 21.192 -5.958 -15.193 1.00 93.69 205 SER A N 1
ATOM 1659 C CA . SER A 1 205 ? 20.322 -5.458 -16.260 1.00 93.69 205 SER A CA 1
ATOM 1660 C C . SER A 1 205 ? 19.058 -6.311 -16.323 1.00 93.69 205 SER A C 1
ATOM 1662 O O . SER A 1 205 ? 19.019 -7.411 -15.762 1.00 93.69 205 SER A O 1
ATOM 1664 N N . VAL A 1 206 ? 18.030 -5.834 -17.027 1.00 94.50 206 VAL A N 1
ATOM 1665 C CA . VAL A 1 206 ? 16.837 -6.647 -17.290 1.00 94.50 206 VAL A CA 1
ATOM 1666 C C . VAL A 1 206 ? 17.178 -7.773 -18.270 1.00 94.50 206 VAL A C 1
ATOM 1668 O O . VAL A 1 206 ? 17.248 -7.576 -19.482 1.00 94.50 206 VAL A O 1
ATOM 1671 N N . SER A 1 207 ? 17.427 -8.964 -17.724 1.00 93.06 207 SER A N 1
ATOM 1672 C CA . SER A 1 207 ? 17.734 -10.181 -18.480 1.00 93.06 207 SER A CA 1
ATOM 1673 C C . SER A 1 207 ? 16.482 -11.019 -18.753 1.00 93.06 207 SER A C 1
ATOM 1675 O O . SER A 1 207 ? 15.471 -10.894 -18.064 1.00 93.06 207 SER A O 1
ATOM 1677 N N . GLY A 1 208 ? 16.560 -11.946 -19.715 1.00 93.38 208 GLY A N 1
ATOM 1678 C CA . GLY A 1 208 ? 15.464 -12.885 -19.987 1.00 93.38 208 GLY A CA 1
ATOM 1679 C C . GLY A 1 208 ? 15.106 -13.778 -18.790 1.00 93.38 208 GLY A C 1
ATOM 1680 O O . GLY A 1 208 ? 13.936 -14.103 -18.598 1.00 93.38 208 GLY A O 1
ATOM 1681 N N . ALA A 1 209 ? 16.090 -14.129 -17.952 1.00 93.00 209 ALA A N 1
ATOM 1682 C CA . ALA A 1 209 ? 15.851 -14.858 -16.707 1.00 93.00 209 ALA A CA 1
ATOM 1683 C C . ALA A 1 209 ? 15.050 -14.004 -15.716 1.00 93.00 209 ALA A C 1
ATOM 1685 O O . ALA A 1 209 ? 14.015 -14.451 -15.228 1.00 93.00 209 ALA A O 1
ATOM 1686 N N . LEU A 1 210 ? 15.458 -12.747 -15.498 1.00 95.44 210 LEU A N 1
ATOM 1687 C CA . LEU A 1 210 ? 14.715 -11.820 -14.642 1.00 95.44 210 LEU A CA 1
ATOM 1688 C C . LEU A 1 210 ? 13.276 -11.620 -15.137 1.00 95.44 210 LEU A C 1
ATOM 1690 O O . LEU A 1 210 ? 12.337 -11.730 -14.354 1.00 95.44 210 LEU A O 1
ATOM 1694 N N . ILE A 1 211 ? 13.093 -11.403 -16.443 1.00 96.31 211 ILE A N 1
ATOM 1695 C CA . ILE A 1 211 ? 11.762 -11.274 -17.053 1.00 96.31 211 ILE A CA 1
ATOM 1696 C C . ILE A 1 211 ? 10.896 -12.501 -16.745 1.00 96.31 211 ILE A C 1
ATOM 1698 O O . ILE A 1 211 ? 9.718 -12.346 -16.440 1.00 96.31 211 ILE A O 1
ATOM 1702 N N . ARG A 1 212 ? 11.459 -13.716 -16.780 1.00 95.62 212 ARG A N 1
ATOM 1703 C CA . ARG A 1 212 ? 10.724 -14.940 -16.434 1.00 95.62 212 ARG A CA 1
ATOM 1704 C C . ARG A 1 212 ? 10.256 -14.941 -14.976 1.00 95.62 212 ARG A C 1
ATOM 1706 O O . ARG A 1 212 ? 9.097 -15.256 -14.737 1.00 95.62 212 ARG A O 1
ATOM 1713 N N . HIS A 1 213 ? 11.108 -14.554 -14.026 1.00 94.94 213 HIS A N 1
ATOM 1714 C CA . HIS A 1 213 ? 10.708 -14.464 -12.614 1.00 94.94 213 HIS A CA 1
ATOM 1715 C C . HIS A 1 213 ? 9.609 -13.417 -12.397 1.00 94.94 213 HIS A C 1
ATOM 1717 O O . HIS A 1 213 ? 8.634 -13.687 -11.700 1.00 94.94 213 HIS A O 1
ATOM 1723 N N . VAL A 1 214 ? 9.708 -12.258 -13.054 1.00 95.88 214 VAL A N 1
ATOM 1724 C CA . VAL A 1 214 ? 8.659 -11.229 -12.982 1.00 95.88 214 VAL A CA 1
ATOM 1725 C C . VAL A 1 214 ? 7.353 -11.730 -13.599 1.00 95.88 214 VAL A C 1
ATOM 1727 O O . VAL A 1 214 ? 6.294 -11.525 -13.016 1.00 95.88 214 VAL A O 1
ATOM 1730 N N . LYS A 1 215 ? 7.402 -12.438 -14.734 1.00 96.12 215 LYS A N 1
ATOM 1731 C CA . LYS A 1 215 ? 6.211 -13.064 -15.333 1.00 96.12 215 LYS A CA 1
ATOM 1732 C C . LYS A 1 215 ? 5.550 -14.066 -14.392 1.00 96.12 215 LYS A C 1
ATOM 1734 O O . LYS A 1 215 ? 4.334 -14.033 -14.254 1.00 96.12 215 LYS A O 1
ATOM 1739 N N . ASN A 1 216 ? 6.335 -14.896 -13.706 1.00 94.44 216 ASN A N 1
ATOM 1740 C CA . ASN A 1 216 ? 5.803 -15.828 -12.710 1.00 94.44 216 ASN A CA 1
ATOM 1741 C C . ASN A 1 216 ? 5.109 -15.082 -11.558 1.00 94.44 216 ASN A C 1
ATOM 1743 O O . ASN A 1 216 ? 4.034 -15.487 -11.132 1.00 94.44 216 ASN A O 1
ATOM 1747 N N . TRP A 1 217 ? 5.681 -13.969 -11.088 1.00 94.88 217 TRP A N 1
ATOM 1748 C CA . TRP A 1 217 ? 5.051 -13.120 -10.070 1.00 94.88 217 TRP A CA 1
ATOM 1749 C C . TRP A 1 217 ? 3.741 -12.472 -10.556 1.00 94.88 217 TRP A C 1
ATOM 1751 O O . TRP A 1 217 ? 2.767 -12.411 -9.804 1.00 94.88 217 TRP A O 1
ATOM 1761 N N . VAL A 1 218 ? 3.677 -12.034 -11.820 1.00 95.12 218 VAL A N 1
ATOM 1762 C CA . VAL A 1 218 ? 2.435 -11.524 -12.432 1.00 95.12 218 VAL A CA 1
ATOM 1763 C C . VAL A 1 218 ? 1.368 -12.623 -12.509 1.00 95.12 218 VAL A C 1
ATOM 1765 O O . VAL A 1 218 ? 0.216 -12.381 -12.169 1.00 95.12 218 VAL A O 1
ATOM 1768 N N . GLN A 1 219 ? 1.749 -13.848 -12.872 1.00 94.81 219 GLN A N 1
ATOM 1769 C CA . GLN A 1 219 ? 0.828 -14.991 -12.960 1.00 94.81 219 GLN A CA 1
ATOM 1770 C C . GLN A 1 219 ? 0.270 -15.435 -11.596 1.00 94.81 219 GLN A C 1
ATOM 1772 O O . GLN A 1 219 ? -0.746 -16.122 -11.543 1.00 94.81 219 GLN A O 1
ATOM 1777 N N . GLN A 1 220 ? 0.913 -15.048 -10.490 1.00 93.00 220 GLN A N 1
ATOM 1778 C CA . GLN A 1 220 ? 0.423 -15.300 -9.129 1.00 93.00 220 GLN A CA 1
ATOM 1779 C C . GLN A 1 220 ? -0.647 -14.295 -8.672 1.00 93.00 220 GLN A C 1
ATOM 1781 O O . GLN A 1 220 ? -1.195 -14.457 -7.579 1.00 93.00 220 GLN A O 1
ATOM 1786 N N . GLN A 1 221 ? -0.935 -13.255 -9.463 1.00 92.44 221 GLN A N 1
ATOM 1787 C CA . GLN A 1 221 ? -2.014 -12.319 -9.156 1.00 92.44 221 GLN A CA 1
ATOM 1788 C C . GLN A 1 221 ? -3.370 -12.970 -9.449 1.00 92.44 221 GLN A C 1
ATOM 1790 O O . GLN A 1 221 ? -3.614 -13.536 -10.518 1.00 92.44 221 GLN A O 1
ATOM 1795 N N . THR A 1 222 ? -4.269 -12.886 -8.480 1.00 92.19 222 THR A N 1
ATOM 1796 C CA . THR A 1 222 ? -5.627 -13.413 -8.590 1.00 92.19 222 THR A CA 1
ATOM 1797 C C . THR A 1 222 ? -6.494 -12.519 -9.471 1.00 92.19 222 THR A C 1
ATOM 1799 O O . THR A 1 222 ? -6.231 -11.329 -9.642 1.00 92.19 222 THR A O 1
ATOM 1802 N N . ALA A 1 223 ? -7.586 -13.083 -9.992 1.00 92.12 223 ALA A N 1
ATOM 1803 C CA . ALA A 1 223 ? -8.587 -12.319 -10.730 1.00 92.12 223 ALA A CA 1
ATOM 1804 C C . ALA A 1 223 ? -9.099 -11.114 -9.915 1.00 92.12 223 ALA A C 1
ATOM 1806 O O . ALA A 1 223 ? -9.107 -9.988 -10.404 1.00 92.12 223 ALA A O 1
ATOM 1807 N N . LYS A 1 224 ? -9.424 -11.330 -8.634 1.00 89.38 224 LYS A N 1
ATOM 1808 C CA . LYS A 1 224 ? -9.896 -10.268 -7.735 1.00 89.38 224 LYS A CA 1
ATOM 1809 C C . LYS A 1 224 ? -8.869 -9.143 -7.560 1.00 89.38 224 LYS A C 1
ATOM 1811 O O . LYS A 1 224 ? -9.235 -7.976 -7.647 1.00 89.38 224 LYS A O 1
ATOM 1816 N N . GLU A 1 225 ? -7.589 -9.476 -7.362 1.00 90.12 225 GLU A N 1
ATOM 1817 C CA . GLU A 1 225 ? -6.509 -8.477 -7.258 1.00 90.12 225 GLU A CA 1
ATOM 1818 C C . GLU A 1 225 ? -6.374 -7.660 -8.555 1.00 90.12 225 GLU A C 1
ATOM 1820 O O . GLU A 1 225 ? -6.245 -6.439 -8.510 1.00 90.12 225 GLU A O 1
ATOM 1825 N N . LEU A 1 226 ? -6.453 -8.308 -9.722 1.00 93.38 226 LEU A N 1
ATOM 1826 C CA . LEU A 1 226 ? -6.359 -7.635 -11.020 1.00 93.38 226 LEU A CA 1
ATOM 1827 C C . LEU A 1 226 ? -7.564 -6.722 -11.306 1.00 93.38 226 LEU A C 1
ATOM 1829 O O . LEU A 1 226 ? -7.369 -5.603 -11.781 1.00 93.38 226 LEU A O 1
ATOM 1833 N N . GLU A 1 227 ? -8.793 -7.133 -10.980 1.00 92.12 227 GLU A N 1
ATOM 1834 C CA . GLU A 1 227 ? -9.964 -6.243 -11.078 1.00 92.12 227 GLU A CA 1
ATOM 1835 C C . GLU A 1 227 ? -9.847 -5.051 -10.127 1.00 92.12 227 GLU A C 1
ATOM 1837 O O . GLU A 1 227 ? -10.125 -3.916 -10.517 1.00 92.12 227 GLU A O 1
ATOM 1842 N N . TYR A 1 228 ? -9.366 -5.286 -8.904 1.00 89.00 228 TYR A N 1
ATOM 1843 C CA . TYR A 1 228 ? -9.099 -4.223 -7.942 1.00 89.00 228 TYR A CA 1
ATOM 1844 C C . TYR A 1 228 ? -8.072 -3.218 -8.487 1.00 89.00 228 TYR A C 1
ATOM 1846 O O . TYR A 1 228 ? -8.305 -2.006 -8.459 1.00 89.00 228 TYR A O 1
ATOM 1854 N N . PHE A 1 229 ? -6.969 -3.691 -9.078 1.00 91.25 229 PHE A N 1
ATOM 1855 C CA . PHE A 1 229 ? -6.006 -2.808 -9.739 1.00 91.25 229 PHE A CA 1
ATOM 1856 C C . PHE A 1 229 ? -6.636 -2.023 -10.894 1.00 91.25 229 PHE A C 1
ATOM 1858 O O . PHE A 1 229 ? -6.346 -0.840 -11.055 1.00 91.25 229 PHE A O 1
ATOM 1865 N N . ALA A 1 230 ? -7.515 -2.642 -11.681 1.00 92.56 230 ALA A N 1
ATOM 1866 C CA . ALA A 1 230 ? -8.191 -1.970 -12.787 1.00 92.56 230 ALA A CA 1
ATOM 1867 C C . ALA A 1 230 ? -9.141 -0.849 -12.324 1.00 92.56 230 ALA A C 1
ATOM 1869 O O . ALA A 1 230 ? -9.272 0.153 -13.031 1.00 92.56 230 ALA A O 1
ATOM 1870 N N . LEU A 1 231 ? -9.770 -0.998 -11.154 1.00 89.81 231 LEU A N 1
ATOM 1871 C CA . LEU A 1 231 ? -10.649 0.012 -10.556 1.00 89.81 231 LEU A CA 1
ATOM 1872 C C . LEU A 1 231 ? -9.873 1.167 -9.914 1.00 89.81 231 LEU A C 1
ATOM 1874 O O . LEU A 1 231 ? -10.229 2.329 -10.099 1.00 89.81 231 LEU A O 1
ATOM 1878 N N . PHE A 1 232 ? -8.824 0.856 -9.150 1.00 85.75 232 PHE A N 1
ATOM 1879 C CA . PHE A 1 232 ? -8.249 1.811 -8.197 1.00 85.75 232 PHE A CA 1
ATOM 1880 C C . PHE A 1 232 ? -6.851 2.318 -8.544 1.00 85.75 232 PHE A C 1
ATOM 1882 O O . PHE A 1 232 ? -6.415 3.302 -7.938 1.00 85.75 232 PHE A O 1
ATOM 1889 N N . TYR A 1 233 ? -6.140 1.675 -9.478 1.00 84.62 233 TYR A N 1
ATOM 1890 C CA . TYR A 1 233 ? -4.733 1.976 -9.747 1.00 84.62 233 TYR A CA 1
ATOM 1891 C C . TYR A 1 233 ? -4.512 2.637 -11.104 1.00 84.62 233 TYR A C 1
ATOM 1893 O O . TYR A 1 233 ? -5.184 2.322 -12.089 1.00 84.62 233 TYR A O 1
ATOM 1901 N N . PRO A 1 234 ? -3.495 3.513 -11.203 1.00 88.38 234 PRO A N 1
ATOM 1902 C CA . PRO A 1 234 ? -3.051 4.032 -12.484 1.00 88.38 234 PRO A CA 1
ATOM 1903 C C . PRO A 1 234 ? -2.621 2.911 -13.437 1.00 88.38 234 PRO A C 1
ATOM 1905 O O . PRO A 1 234 ? -1.816 2.039 -13.099 1.00 88.38 234 PRO A O 1
ATOM 1908 N N . LYS A 1 235 ? -3.098 2.990 -14.681 1.00 92.81 235 LYS A N 1
ATOM 1909 C CA . LYS A 1 235 ? -2.784 2.024 -15.744 1.00 92.81 235 LYS A CA 1
ATOM 1910 C C . LYS A 1 235 ? -1.312 2.087 -16.174 1.00 92.81 235 LYS A C 1
ATOM 1912 O O . LYS A 1 235 ? -0.756 1.089 -16.628 1.00 92.81 235 LYS A O 1
ATOM 1917 N N . GLU A 1 236 ? -0.660 3.242 -16.027 1.00 91.88 236 GLU A N 1
ATOM 1918 C CA . GLU A 1 236 ? 0.724 3.488 -16.457 1.00 91.88 236 GLU A CA 1
ATOM 1919 C C . GLU A 1 236 ? 1.750 2.511 -15.874 1.00 91.88 236 GLU A C 1
ATOM 1921 O O . GLU A 1 236 ? 2.666 2.114 -16.594 1.00 91.88 236 GLU A O 1
ATOM 1926 N N . SER A 1 237 ? 1.616 2.101 -14.612 1.00 92.06 237 SER A N 1
ATOM 1927 C CA . SER A 1 237 ? 2.568 1.172 -13.988 1.00 92.06 237 SER A CA 1
ATOM 1928 C C . SER A 1 237 ? 2.513 -0.208 -14.644 1.00 92.06 237 SER A C 1
ATOM 1930 O O . SER A 1 237 ? 3.555 -0.779 -14.969 1.00 92.06 237 SER A O 1
ATOM 1932 N N . TRP A 1 238 ? 1.306 -0.697 -14.938 1.00 95.00 238 TRP A N 1
ATOM 1933 C CA . TRP A 1 238 ? 1.093 -1.954 -15.657 1.00 95.00 238 TRP A CA 1
ATOM 1934 C C . TRP A 1 238 ? 1.559 -1.886 -17.111 1.00 95.00 238 TRP A C 1
ATOM 1936 O O . TRP A 1 238 ? 2.226 -2.811 -17.571 1.00 95.00 238 TRP A O 1
ATOM 1946 N N . LYS A 1 239 ? 1.307 -0.770 -17.814 1.00 95.06 239 LYS A N 1
ATOM 1947 C CA . LYS A 1 239 ? 1.848 -0.545 -19.168 1.00 95.06 239 LYS A CA 1
ATOM 1948 C C . LYS A 1 239 ? 3.374 -0.618 -19.175 1.00 95.06 239 LYS A C 1
ATOM 1950 O O . LYS A 1 239 ? 3.950 -1.354 -19.965 1.00 95.06 239 LYS A O 1
ATOM 1955 N N . LYS A 1 240 ? 4.035 0.091 -18.250 1.00 93.06 240 LYS A N 1
ATOM 1956 C CA . LYS A 1 240 ? 5.503 0.092 -18.133 1.00 93.06 240 LYS A CA 1
ATOM 1957 C C . LYS A 1 240 ? 6.053 -1.299 -17.836 1.00 93.06 240 LYS A C 1
ATOM 1959 O O . LYS A 1 240 ? 7.053 -1.693 -18.430 1.00 93.06 240 LYS A O 1
ATOM 1964 N N . LEU A 1 241 ? 5.414 -2.032 -16.924 1.00 95.69 241 LEU A N 1
ATOM 1965 C CA . LEU A 1 241 ? 5.792 -3.408 -16.619 1.00 95.69 241 LEU A CA 1
ATOM 1966 C C . LEU A 1 241 ? 5.679 -4.293 -17.867 1.00 95.69 241 LEU A C 1
ATOM 1968 O O . LEU A 1 241 ? 6.604 -5.042 -18.179 1.00 95.69 241 LEU A O 1
ATOM 1972 N N . ALA A 1 242 ? 4.578 -4.164 -18.610 1.00 96.25 242 ALA A N 1
ATOM 1973 C CA . ALA A 1 242 ? 4.345 -4.902 -19.843 1.00 96.25 242 ALA A CA 1
ATOM 1974 C C . ALA A 1 242 ? 5.353 -4.563 -20.945 1.00 96.25 242 ALA A C 1
ATOM 1976 O O . ALA A 1 242 ? 5.853 -5.480 -21.594 1.00 96.25 242 ALA A O 1
ATOM 1977 N N . ASP A 1 243 ? 5.710 -3.288 -21.102 1.00 94.25 243 ASP A N 1
ATOM 1978 C CA . ASP A 1 243 ? 6.703 -2.833 -22.077 1.00 94.25 243 ASP A CA 1
ATOM 1979 C C . ASP A 1 243 ? 8.103 -3.397 -21.778 1.00 94.25 243 ASP A C 1
ATOM 1981 O O . ASP A 1 243 ? 8.819 -3.792 -22.699 1.00 94.25 243 ASP A O 1
ATOM 1985 N N . ILE A 1 244 ? 8.498 -3.460 -20.498 1.00 94.69 244 ILE A N 1
ATOM 1986 C CA . ILE A 1 244 ? 9.812 -3.979 -20.072 1.00 94.69 244 ILE A CA 1
ATOM 1987 C C . ILE A 1 244 ? 9.857 -5.510 -20.148 1.00 94.69 244 ILE A C 1
ATOM 1989 O O . ILE A 1 244 ? 10.839 -6.082 -20.619 1.00 94.69 244 ILE A O 1
ATOM 1993 N N . CYS A 1 245 ? 8.816 -6.186 -19.660 1.00 96.31 245 CYS A N 1
ATOM 1994 C CA . CYS A 1 245 ? 8.796 -7.643 -19.522 1.00 96.31 245 CYS A CA 1
ATOM 1995 C C . CYS A 1 245 ? 8.154 -8.369 -20.709 1.00 96.31 245 CYS A C 1
ATOM 1997 O O . CYS A 1 245 ? 8.110 -9.601 -20.712 1.00 96.31 245 CYS A O 1
ATOM 1999 N N . HIS A 1 246 ? 7.654 -7.635 -21.705 1.00 94.94 246 HIS A N 1
ATOM 2000 C CA . HIS A 1 246 ? 6.920 -8.172 -22.851 1.00 94.94 246 HIS A CA 1
ATOM 2001 C C . HIS A 1 246 ? 5.787 -9.106 -22.404 1.00 94.94 246 HIS A C 1
ATOM 2003 O O . HIS A 1 246 ? 5.732 -10.281 -22.791 1.00 94.94 246 HIS A O 1
ATOM 2009 N N . LEU A 1 247 ? 4.942 -8.613 -21.494 1.00 96.62 247 LEU A N 1
ATOM 2010 C CA . LEU A 1 247 ? 3.836 -9.391 -20.935 1.00 96.62 247 LEU A CA 1
ATOM 2011 C C . LEU A 1 247 ? 2.802 -9.719 -22.018 1.00 96.62 247 LEU A C 1
ATOM 2013 O O . LEU A 1 247 ? 2.498 -8.894 -22.877 1.00 96.62 247 LEU A O 1
ATOM 2017 N N . ASN A 1 248 ? 2.269 -10.936 -21.974 1.00 95.31 248 ASN A N 1
ATOM 2018 C CA . ASN A 1 248 ? 1.242 -11.409 -22.890 1.00 95.31 248 ASN A CA 1
ATOM 2019 C C . ASN A 1 248 ? -0.106 -11.519 -22.153 1.00 95.31 248 ASN A C 1
ATOM 2021 O O . ASN A 1 248 ? -0.158 -12.210 -21.136 1.00 95.31 248 ASN A O 1
ATOM 2025 N N . PRO A 1 249 ? -1.198 -10.921 -22.668 1.00 95.25 249 PRO A N 1
ATOM 2026 C CA . PRO A 1 249 ? -2.500 -10.955 -22.001 1.00 95.25 249 PRO A CA 1
ATOM 2027 C C . PRO A 1 249 ? -3.023 -12.369 -21.709 1.00 95.25 249 PRO A C 1
ATOM 2029 O O . PRO A 1 249 ? -3.485 -12.643 -20.611 1.00 95.25 249 PRO A O 1
ATOM 2032 N N . GLN A 1 250 ? -2.899 -13.294 -22.662 1.00 94.69 250 GLN A N 1
ATOM 2033 C CA . GLN A 1 250 ? -3.462 -14.645 -22.546 1.00 94.69 250 GLN A CA 1
ATOM 2034 C C . GLN A 1 250 ? -2.620 -15.558 -21.651 1.00 94.69 250 GLN A C 1
ATOM 2036 O O . GLN A 1 250 ? -3.151 -16.413 -20.949 1.00 94.69 250 GLN A O 1
ATOM 2041 N N . LYS A 1 251 ? -1.294 -15.394 -21.685 1.00 94.56 251 LYS A N 1
ATOM 2042 C CA . LYS A 1 251 ? -0.370 -16.246 -20.930 1.00 94.56 251 LYS A CA 1
ATOM 2043 C C . LYS A 1 251 ? -0.103 -15.724 -19.523 1.00 94.56 251 LYS A C 1
ATOM 2045 O O . LYS A 1 251 ? -0.109 -16.503 -18.578 1.00 94.56 251 LYS A O 1
ATOM 2050 N N . ASP A 1 252 ? 0.196 -14.434 -19.404 1.00 95.44 252 ASP A N 1
ATOM 2051 C CA . ASP A 1 252 ? 0.655 -13.835 -18.150 1.00 95.44 252 ASP A CA 1
ATOM 2052 C C . ASP A 1 252 ? -0.522 -13.328 -17.292 1.00 95.44 252 ASP A C 1
ATOM 2054 O O . ASP A 1 252 ? -0.370 -13.218 -16.082 1.00 95.44 252 ASP A O 1
ATOM 2058 N N . PHE A 1 253 ? -1.700 -13.103 -17.892 1.00 95.44 253 PHE A N 1
ATOM 2059 C CA . PHE A 1 253 ? -2.942 -12.709 -17.210 1.00 95.44 253 PHE A CA 1
ATOM 2060 C C . PHE A 1 253 ? -4.099 -13.664 -17.544 1.00 95.44 253 PHE A C 1
ATOM 2062 O O . PHE A 1 253 ? -5.223 -13.234 -17.778 1.00 95.44 253 PHE A O 1
ATOM 2069 N N . SER A 1 254 ? -3.837 -14.971 -17.587 1.00 92.00 254 SER A N 1
ATOM 2070 C CA . SER A 1 254 ? -4.812 -15.984 -18.028 1.00 92.00 254 SER A CA 1
ATOM 2071 C C . SER A 1 254 ? -6.143 -15.967 -17.263 1.00 92.00 254 SER A C 1
ATOM 2073 O O . SER A 1 254 ? -7.175 -16.316 -17.830 1.00 92.00 254 SER A O 1
ATOM 2075 N N . SER A 1 255 ? -6.139 -15.533 -15.999 1.00 91.56 255 SER A N 1
ATOM 2076 C CA . SER A 1 255 ? -7.343 -15.376 -15.176 1.00 91.56 255 SER A CA 1
ATOM 2077 C C . SER A 1 255 ? -8.232 -14.212 -15.626 1.00 91.56 255 SER A C 1
ATOM 2079 O O . SER A 1 255 ? -9.451 -14.298 -15.494 1.00 91.56 255 SER A O 1
ATOM 2081 N N . ILE A 1 256 ? -7.638 -13.143 -16.172 1.00 93.50 256 ILE A N 1
ATOM 2082 C CA . ILE A 1 256 ? -8.320 -11.953 -16.696 1.00 93.50 256 ILE A CA 1
ATOM 2083 C C . ILE A 1 256 ? -7.586 -11.454 -17.954 1.00 93.50 256 ILE A C 1
ATOM 2085 O O . ILE A 1 256 ? -6.871 -10.447 -17.910 1.00 93.50 256 ILE A O 1
ATOM 2089 N N . PRO A 1 257 ? -7.766 -12.113 -19.115 1.00 94.62 257 PRO A N 1
ATOM 2090 C CA . PRO A 1 257 ? -6.997 -11.772 -20.312 1.00 94.62 257 PRO A CA 1
ATOM 2091 C C . PRO A 1 257 ? -7.279 -10.364 -20.851 1.00 94.62 257 PRO A C 1
ATOM 2093 O O . PRO A 1 257 ? -6.462 -9.804 -21.577 1.00 94.62 257 PRO A O 1
ATOM 2096 N N . TRP A 1 258 ? -8.421 -9.773 -20.489 1.00 95.62 258 TRP A N 1
ATOM 2097 C CA . TRP A 1 258 ? -8.789 -8.408 -20.863 1.00 95.62 258 TRP A CA 1
ATOM 2098 C C . TRP A 1 258 ? -8.096 -7.330 -20.016 1.00 95.62 258 TRP A C 1
ATOM 2100 O O . TRP A 1 258 ? -8.102 -6.166 -20.409 1.00 95.62 258 TRP A O 1
ATOM 2110 N N . PHE A 1 259 ? -7.457 -7.685 -18.892 1.00 96.44 259 PHE A N 1
ATOM 2111 C CA . PHE A 1 259 ? -6.845 -6.722 -17.969 1.00 96.44 259 PHE A CA 1
ATOM 2112 C C . PHE A 1 259 ? -5.775 -5.863 -18.651 1.00 96.44 259 PHE A C 1
ATOM 2114 O O . PHE A 1 259 ? -5.825 -4.633 -18.606 1.00 96.44 259 PHE A O 1
ATOM 2121 N N . LEU A 1 260 ? -4.812 -6.506 -19.319 1.00 95.75 260 LEU A N 1
ATOM 2122 C CA . LEU A 1 260 ? -3.721 -5.784 -19.964 1.00 95.75 260 LEU A CA 1
ATOM 2123 C C . LEU A 1 260 ? -4.213 -4.913 -21.140 1.00 95.75 260 LEU A C 1
ATOM 2125 O O . LEU A 1 260 ? -3.858 -3.732 -21.168 1.00 95.75 260 LEU A O 1
ATOM 2129 N N . PRO A 1 261 ? -5.060 -5.409 -22.065 1.00 96.75 261 PRO A N 1
ATOM 2130 C CA . PRO A 1 261 ? -5.703 -4.564 -23.072 1.00 96.75 261 PRO A CA 1
ATOM 2131 C C . PRO A 1 261 ? -6.460 -3.367 -22.473 1.00 96.75 261 PRO A C 1
ATOM 2133 O O . PRO A 1 261 ? -6.298 -2.234 -22.935 1.00 96.75 261 PRO A O 1
ATOM 2136 N N . PHE A 1 262 ? -7.193 -3.570 -21.373 1.00 96.31 262 PHE A N 1
ATOM 2137 C CA . PHE A 1 262 ? -7.863 -2.490 -20.644 1.00 96.31 262 PHE A CA 1
ATOM 2138 C C . PHE A 1 262 ? -6.882 -1.446 -20.089 1.00 96.31 262 PHE A C 1
ATOM 2140 O O . PHE A 1 262 ? -7.157 -0.236 -20.130 1.00 96.31 262 PHE A O 1
ATOM 2147 N N . CYS A 1 263 ? -5.711 -1.870 -19.598 1.00 95.19 263 CYS A N 1
ATOM 2148 C CA . CYS A 1 263 ? -4.649 -0.941 -19.219 1.00 95.19 263 CYS A CA 1
ATOM 2149 C C . CYS A 1 263 ? -4.217 -0.085 -20.418 1.00 95.19 263 CYS A C 1
ATOM 2151 O O . CYS A 1 263 ? -4.009 1.114 -20.246 1.00 95.19 263 CYS A O 1
ATOM 2153 N N . PHE A 1 264 ? -4.137 -0.653 -21.624 1.00 95.44 264 PHE A N 1
ATOM 2154 C CA . PHE A 1 264 ? -3.776 0.057 -22.858 1.00 95.44 264 PHE A CA 1
ATOM 2155 C C . PHE A 1 264 ? -4.909 0.873 -23.499 1.00 95.44 264 PHE A C 1
ATOM 2157 O O . PHE A 1 264 ? -4.636 1.651 -24.412 1.00 95.44 264 PHE A O 1
ATOM 2164 N N . GLY A 1 265 ? -6.128 0.806 -22.961 1.00 94.00 265 GLY A N 1
ATOM 2165 C CA . GLY A 1 265 ? -7.244 1.670 -23.352 1.00 94.00 265 GLY A CA 1
ATOM 2166 C C . GLY A 1 265 ? -8.418 0.950 -24.007 1.00 94.00 265 GLY A C 1
ATOM 2167 O O . GLY A 1 265 ? -9.361 1.627 -24.404 1.00 94.00 265 GLY A O 1
ATOM 2168 N N . GLU A 1 266 ? -8.387 -0.380 -24.104 1.00 94.69 266 GLU A N 1
ATOM 2169 C CA . GLU A 1 266 ? -9.570 -1.151 -24.492 1.00 94.69 266 GLU A CA 1
ATOM 2170 C C . GLU A 1 266 ? -10.639 -1.127 -23.388 1.00 94.69 266 GLU A C 1
ATOM 2172 O O . GLU A 1 266 ? -10.378 -0.769 -22.233 1.00 94.69 266 GLU A O 1
ATOM 2177 N N . GLU A 1 267 ? -11.867 -1.487 -23.751 1.00 93.38 267 GLU A N 1
ATOM 2178 C CA . GLU A 1 267 ? -12.971 -1.556 -22.801 1.00 93.38 267 GLU A CA 1
ATOM 2179 C C . GLU A 1 267 ? -12.932 -2.849 -21.982 1.00 93.38 267 GLU A C 1
ATOM 2181 O O . GLU A 1 267 ? -12.538 -3.910 -22.466 1.00 93.38 267 GLU A O 1
ATOM 2186 N N . ALA A 1 268 ? -13.359 -2.757 -20.722 1.00 94.19 268 ALA A N 1
ATOM 2187 C CA . ALA A 1 268 ? -13.576 -3.939 -19.901 1.00 94.19 268 ALA A CA 1
ATOM 2188 C C . ALA A 1 268 ? -14.869 -4.658 -20.350 1.00 94.19 268 ALA A C 1
ATOM 2190 O O . ALA A 1 268 ? -15.825 -3.977 -20.731 1.00 94.19 268 ALA A O 1
ATOM 2191 N N . PRO A 1 269 ? -14.940 -6.000 -20.284 1.00 93.94 269 PRO A N 1
ATOM 2192 C CA . PRO A 1 269 ? -16.138 -6.749 -20.665 1.00 93.94 269 PRO A CA 1
ATOM 2193 C C . PRO A 1 269 ? -17.352 -6.406 -19.803 1.00 93.94 269 PRO A C 1
ATOM 2195 O O . PRO A 1 269 ? -17.201 -6.129 -18.612 1.00 93.94 269 PRO A O 1
ATOM 2198 N N . ASP A 1 270 ? -18.556 -6.539 -20.361 1.00 88.50 270 ASP A N 1
ATOM 2199 C CA . ASP A 1 270 ? -19.824 -6.231 -19.673 1.00 88.50 270 ASP A CA 1
ATOM 2200 C C . ASP A 1 270 ? -20.063 -7.061 -18.406 1.00 88.50 270 ASP A C 1
ATOM 2202 O O . ASP A 1 270 ? -20.713 -6.611 -17.463 1.00 88.50 270 ASP A O 1
ATOM 2206 N N . THR A 1 271 ? -19.485 -8.259 -18.339 1.00 87.62 271 THR A N 1
ATOM 2207 C CA . THR A 1 271 ? -19.574 -9.133 -17.166 1.00 87.62 271 THR A CA 1
ATOM 2208 C C . THR A 1 271 ? -18.641 -8.715 -16.028 1.00 87.62 271 THR A C 1
ATOM 2210 O O . THR A 1 271 ? -18.835 -9.170 -14.901 1.00 87.62 271 THR A O 1
ATOM 2213 N N . SER A 1 272 ? -17.632 -7.880 -16.302 1.00 90.81 272 SER A N 1
ATOM 2214 C CA . SER A 1 272 ? -16.617 -7.484 -15.321 1.00 90.81 272 SER A CA 1
ATOM 2215 C C . SER A 1 272 ? -17.155 -6.488 -14.298 1.00 90.81 272 SER A C 1
ATOM 2217 O O . SER A 1 272 ? -17.994 -5.634 -14.606 1.00 90.81 272 SER A O 1
ATOM 2219 N N . LEU A 1 273 ? -16.598 -6.536 -13.086 1.00 89.88 273 LEU A N 1
ATOM 2220 C CA . LEU A 1 273 ? -16.887 -5.531 -12.064 1.00 89.88 273 LEU A CA 1
ATOM 2221 C C . LEU A 1 273 ? -16.493 -4.125 -12.543 1.00 89.88 273 LEU A C 1
ATOM 2223 O O . LEU A 1 273 ? -17.216 -3.165 -12.308 1.00 89.88 273 LEU A O 1
ATOM 2227 N N . VAL A 1 274 ? -15.390 -4.009 -13.288 1.00 91.12 274 VAL A N 1
ATOM 2228 C CA . VAL A 1 274 ? -14.879 -2.736 -13.821 1.00 91.12 274 VAL A CA 1
ATOM 2229 C C . VAL A 1 274 ? -15.896 -2.040 -14.723 1.00 91.12 274 VAL A C 1
ATOM 2231 O O . VAL A 1 274 ? -16.150 -0.845 -14.555 1.00 91.12 274 VAL A O 1
ATOM 2234 N N . LYS A 1 275 ? -16.507 -2.771 -15.663 1.00 91.12 275 LYS A N 1
ATOM 2235 C CA . LYS A 1 275 ? -17.514 -2.199 -16.566 1.00 91.12 275 LYS A CA 1
ATOM 2236 C C . LYS A 1 275 ? -18.779 -1.819 -15.803 1.00 91.12 275 LYS A C 1
ATOM 2238 O O . LYS A 1 275 ? -19.247 -0.695 -15.967 1.00 91.12 275 LYS A O 1
ATOM 2243 N N . LYS A 1 276 ? -19.268 -2.681 -14.904 1.00 89.62 276 LYS A N 1
ATOM 2244 C CA . LYS A 1 276 ? -20.424 -2.374 -14.041 1.00 89.62 276 LYS A CA 1
ATOM 2245 C C . LYS A 1 276 ? -20.197 -1.107 -13.213 1.00 89.62 276 LYS A C 1
ATOM 2247 O O . LYS A 1 276 ? -21.026 -0.204 -13.233 1.00 89.62 276 LYS A O 1
ATOM 2252 N N . CYS A 1 277 ? -19.031 -0.989 -12.582 1.00 89.19 277 CYS A N 1
ATOM 2253 C CA . CYS A 1 277 ? -18.631 0.176 -11.796 1.00 89.19 277 CYS A CA 1
ATOM 2254 C C . CYS A 1 277 ? -18.511 1.465 -12.621 1.00 89.19 277 CYS A C 1
ATOM 2256 O O . CYS A 1 277 ? -18.716 2.553 -12.086 1.00 89.19 277 CYS A O 1
ATOM 2258 N N . SER A 1 278 ? -18.190 1.372 -13.916 1.00 87.62 278 SER A N 1
ATOM 2259 C CA . SER A 1 278 ? -18.118 2.541 -14.807 1.00 87.62 278 SER A CA 1
ATOM 2260 C C . SER A 1 278 ? -19.486 3.133 -15.165 1.00 87.62 278 SER A C 1
ATOM 2262 O O . SER A 1 278 ? -19.557 4.282 -15.591 1.00 87.62 278 SER A O 1
ATOM 2264 N N . LEU A 1 279 ? -20.561 2.360 -14.981 1.00 88.06 279 LEU A N 1
ATOM 2265 C CA . LEU A 1 279 ? -21.935 2.753 -15.298 1.00 88.06 279 LEU A CA 1
ATOM 2266 C C . LEU A 1 279 ? -22.702 3.288 -14.081 1.00 88.06 279 LEU A C 1
ATOM 2268 O O . LEU A 1 279 ? -23.842 3.730 -14.236 1.00 88.06 279 LEU A O 1
ATOM 2272 N N . ILE A 1 280 ? -22.102 3.242 -12.887 1.00 90.62 280 ILE A N 1
ATOM 2273 C CA . ILE A 1 280 ? -22.749 3.684 -11.650 1.00 90.62 280 ILE A CA 1
ATOM 2274 C C . ILE A 1 280 ? -23.004 5.194 -11.699 1.00 90.62 280 ILE A C 1
ATOM 2276 O O . ILE A 1 280 ? -22.116 5.996 -11.989 1.00 90.62 280 ILE A O 1
ATOM 2280 N N . ASN A 1 281 ? -24.231 5.575 -11.367 1.00 92.38 281 ASN A N 1
ATOM 2281 C CA . ASN A 1 281 ? -24.693 6.944 -11.213 1.00 92.38 281 ASN A CA 1
ATOM 2282 C C . ASN A 1 281 ? -25.745 7.019 -10.091 1.00 92.38 281 ASN A C 1
ATOM 2284 O O . ASN A 1 281 ? -26.065 6.020 -9.452 1.00 92.38 281 ASN A O 1
ATOM 2288 N N . LYS A 1 282 ? -26.272 8.218 -9.834 1.00 92.75 282 LYS A N 1
ATOM 2289 C CA . LYS A 1 282 ? -27.251 8.459 -8.763 1.00 92.75 282 LYS A CA 1
ATOM 2290 C C . LYS A 1 282 ? -28.537 7.641 -8.918 1.00 92.75 282 LYS A C 1
ATOM 2292 O O . LYS A 1 282 ? -29.110 7.236 -7.915 1.00 92.75 282 LYS A O 1
ATOM 2297 N N . ASP A 1 283 ? -28.952 7.379 -10.153 1.00 91.88 283 ASP A N 1
ATOM 2298 C CA . ASP A 1 283 ? -30.245 6.768 -10.456 1.00 91.88 283 ASP A CA 1
ATOM 2299 C C . ASP A 1 283 ? -30.202 5.238 -10.325 1.00 91.88 283 ASP A C 1
ATOM 2301 O O . ASP A 1 283 ? -31.193 4.625 -9.944 1.00 91.88 283 ASP A O 1
ATOM 2305 N N . ASN A 1 284 ? -29.051 4.612 -10.602 1.00 93.00 284 ASN A N 1
ATOM 2306 C CA . ASN A 1 284 ? -28.915 3.149 -10.644 1.00 93.00 284 ASN A CA 1
ATOM 2307 C C . ASN A 1 284 ? -28.080 2.539 -9.504 1.00 93.00 284 ASN A C 1
ATOM 2309 O O . ASN A 1 284 ? -27.981 1.314 -9.416 1.00 93.00 284 ASN A O 1
ATOM 2313 N N . VAL A 1 285 ? -27.469 3.355 -8.635 1.00 93.31 285 VAL A N 1
ATOM 2314 C CA . VAL A 1 285 ? -26.531 2.872 -7.605 1.00 93.31 285 VAL A CA 1
ATOM 2315 C C . VAL A 1 285 ? -27.156 1.817 -6.689 1.00 93.31 285 VAL A C 1
ATOM 2317 O O . VAL A 1 285 ? -26.524 0.799 -6.418 1.00 93.31 285 VAL A O 1
ATOM 2320 N N . ASN A 1 286 ? -28.408 2.014 -6.268 1.00 93.62 286 ASN A N 1
ATOM 2321 C CA . ASN A 1 286 ? -29.092 1.086 -5.369 1.00 93.62 286 ASN A CA 1
ATOM 2322 C C . ASN A 1 286 ? -29.373 -0.267 -6.045 1.00 93.62 286 ASN A C 1
ATOM 2324 O O . ASN A 1 286 ? -29.072 -1.309 -5.475 1.00 93.62 286 ASN A O 1
ATOM 2328 N N . GLU A 1 287 ? -29.864 -0.270 -7.288 1.00 92.50 287 GLU A N 1
ATOM 2329 C CA . GLU A 1 287 ? -30.111 -1.509 -8.043 1.00 92.50 287 GLU A CA 1
ATOM 2330 C C . GLU A 1 287 ? -28.813 -2.291 -8.300 1.00 92.50 287 GLU A C 1
ATOM 2332 O O . GLU A 1 287 ? -28.772 -3.518 -8.181 1.00 92.50 287 GLU A O 1
ATOM 2337 N N . LEU A 1 288 ? -27.722 -1.581 -8.610 1.00 90.06 288 LEU A N 1
ATOM 2338 C CA . LEU A 1 288 ? -26.426 -2.199 -8.887 1.00 90.06 288 LEU A CA 1
ATOM 2339 C C . LEU A 1 288 ? -25.797 -2.843 -7.647 1.00 90.06 288 LEU A C 1
ATOM 2341 O O . LEU A 1 288 ? -25.232 -3.931 -7.767 1.00 90.06 288 LEU A O 1
ATOM 2345 N N . ILE A 1 289 ? -25.915 -2.220 -6.471 1.00 92.06 289 ILE A N 1
ATOM 2346 C CA . ILE A 1 289 ? -25.394 -2.767 -5.204 1.00 92.06 289 ILE A CA 1
ATOM 2347 C C . ILE A 1 289 ? -26.113 -4.065 -4.819 1.00 92.06 289 ILE A C 1
ATOM 2349 O O . ILE A 1 289 ? -25.489 -4.989 -4.296 1.00 92.06 289 ILE A O 1
ATOM 2353 N N . LEU A 1 290 ? -27.412 -4.172 -5.106 1.00 89.38 290 LEU A N 1
ATOM 2354 C CA . LEU A 1 290 ? -28.169 -5.395 -4.832 1.00 89.38 290 LEU A CA 1
ATOM 2355 C C . LEU A 1 290 ? -27.686 -6.566 -5.698 1.00 89.38 290 LEU A C 1
ATOM 2357 O O . LEU A 1 290 ? -27.583 -7.696 -5.217 1.00 89.38 290 LEU A O 1
ATOM 2361 N N . GLY A 1 291 ? -27.340 -6.294 -6.960 1.00 86.88 291 GLY A N 1
ATOM 2362 C CA . GLY A 1 291 ? -26.901 -7.311 -7.916 1.00 86.88 291 GLY A CA 1
ATOM 2363 C C . GLY A 1 291 ? -25.394 -7.585 -7.950 1.00 86.88 291 GLY A C 1
ATOM 2364 O O . GLY A 1 291 ? -24.968 -8.546 -8.593 1.00 86.88 291 GLY A O 1
ATOM 2365 N N . THR A 1 292 ? -24.543 -6.742 -7.361 1.00 88.69 292 THR A N 1
ATOM 2366 C CA . THR A 1 292 ? -23.078 -6.875 -7.448 1.00 88.69 292 THR A CA 1
ATOM 2367 C C . THR A 1 292 ? -22.386 -6.261 -6.229 1.00 88.69 292 THR A C 1
ATOM 2369 O O . THR A 1 292 ? -22.683 -5.138 -5.836 1.00 88.69 292 THR A O 1
ATOM 2372 N N . ASP A 1 293 ? -21.404 -6.977 -5.673 1.00 90.12 293 ASP A N 1
ATOM 2373 C CA . ASP A 1 293 ? -20.585 -6.510 -4.548 1.00 90.12 293 ASP A CA 1
ATOM 2374 C C . ASP A 1 293 ? -19.604 -5.416 -5.010 1.00 90.12 293 ASP A C 1
ATOM 2376 O O . ASP A 1 293 ? -18.467 -5.685 -5.406 1.00 90.12 293 ASP A O 1
ATOM 2380 N N . VAL A 1 294 ? -20.059 -4.162 -5.008 1.00 89.19 294 VAL A N 1
ATOM 2381 C CA . VAL A 1 294 ? -19.251 -3.008 -5.422 1.00 89.19 294 VAL A CA 1
ATOM 2382 C C . VAL A 1 294 ? -18.425 -2.491 -4.241 1.00 89.19 294 VAL A C 1
ATOM 2384 O O . VAL A 1 294 ? -18.998 -2.157 -3.207 1.00 89.19 294 VAL A O 1
ATOM 2387 N N . PRO A 1 295 ? -17.096 -2.335 -4.343 1.00 88.75 295 PRO A N 1
ATOM 2388 C CA . PRO A 1 295 ? -16.321 -1.783 -3.236 1.00 88.75 295 PRO A CA 1
ATOM 2389 C C . PRO A 1 295 ? -16.806 -0.378 -2.843 1.00 88.75 295 PRO A C 1
ATOM 2391 O O . PRO A 1 295 ? -16.963 0.494 -3.702 1.00 88.75 295 PRO A O 1
ATOM 2394 N N . TYR A 1 296 ? -17.012 -0.142 -1.542 1.00 89.06 296 TYR A N 1
ATOM 2395 C CA . TYR A 1 296 ? -17.616 1.099 -1.042 1.00 89.06 296 TYR A CA 1
ATOM 2396 C C . TYR A 1 296 ? -16.846 2.363 -1.461 1.00 89.06 296 TYR A C 1
ATOM 2398 O O . TYR A 1 296 ? -17.442 3.385 -1.798 1.00 89.06 296 TYR A O 1
ATOM 2406 N N . SER A 1 297 ? -15.515 2.284 -1.525 1.00 86.50 297 SER A N 1
ATOM 2407 C CA . SER A 1 297 ? -14.645 3.380 -1.966 1.00 86.50 297 SER A CA 1
ATOM 2408 C C . SER A 1 297 ? -14.988 3.915 -3.364 1.00 86.50 297 SER A C 1
ATOM 2410 O O . SER A 1 297 ? -14.765 5.095 -3.631 1.00 86.50 297 SER A O 1
ATOM 2412 N N . HIS A 1 298 ? -15.582 3.092 -4.238 1.00 86.75 298 HIS A N 1
ATOM 2413 C CA . HIS A 1 298 ? -16.006 3.493 -5.584 1.00 86.75 298 HIS A CA 1
ATOM 2414 C C . HIS A 1 298 ? -17.363 4.215 -5.611 1.00 86.75 298 HIS A C 1
ATOM 2416 O O . HIS A 1 298 ? -17.648 4.964 -6.541 1.00 86.75 298 HIS A O 1
ATOM 2422 N N . ILE A 1 299 ? -18.191 4.024 -4.581 1.00 90.12 299 ILE A N 1
ATOM 2423 C CA . ILE A 1 299 ? -19.547 4.594 -4.472 1.00 90.12 299 ILE A CA 1
ATOM 2424 C C . ILE A 1 299 ? -19.677 5.637 -3.360 1.00 90.12 299 ILE A C 1
ATOM 2426 O O . ILE A 1 299 ? -20.742 6.222 -3.187 1.00 90.12 299 ILE A O 1
ATOM 2430 N N . LYS A 1 300 ? -18.595 5.926 -2.633 1.00 90.50 300 LYS A N 1
ATOM 2431 C CA . LYS A 1 300 ? -18.578 6.872 -1.510 1.00 90.50 300 LYS A CA 1
ATOM 2432 C C . LYS A 1 300 ? -19.082 8.272 -1.876 1.00 90.50 300 LYS A C 1
ATOM 2434 O O . LYS A 1 300 ? -19.756 8.916 -1.082 1.00 90.50 300 LYS A O 1
ATOM 2439 N N . SER A 1 301 ? -18.814 8.743 -3.095 1.00 90.75 301 SER A N 1
ATOM 2440 C CA . SER A 1 301 ? -19.328 10.034 -3.583 1.00 90.75 301 SER A CA 1
ATOM 2441 C C . SER A 1 301 ? -20.856 10.071 -3.741 1.00 90.75 301 SER A C 1
ATOM 2443 O O . SER A 1 301 ? -21.433 11.152 -3.834 1.00 90.75 301 SER A O 1
ATOM 2445 N N . LEU A 1 302 ? -21.502 8.904 -3.757 1.00 92.56 302 LEU A N 1
ATOM 2446 C CA . LEU A 1 302 ? -22.945 8.705 -3.874 1.00 92.56 302 LEU A CA 1
ATOM 2447 C C . LEU A 1 302 ? -23.578 8.259 -2.549 1.00 92.56 302 LEU A C 1
ATOM 2449 O O . LEU A 1 302 ? -24.738 7.861 -2.541 1.00 92.56 302 LEU A O 1
ATOM 2453 N N . ALA A 1 303 ? -22.854 8.348 -1.427 1.00 91.94 303 ALA A N 1
ATOM 2454 C CA . ALA A 1 303 ? -23.327 7.903 -0.115 1.00 91.94 303 ALA A CA 1
ATOM 2455 C C . ALA A 1 303 ? -24.695 8.489 0.283 1.00 91.94 303 ALA A C 1
ATOM 2457 O O . ALA A 1 303 ? -25.511 7.800 0.893 1.00 91.94 303 ALA A O 1
ATOM 2458 N N . GLY A 1 304 ? -24.965 9.743 -0.100 1.00 91.94 304 GLY A N 1
ATOM 2459 C CA . GLY A 1 304 ? -26.241 10.414 0.165 1.00 91.94 304 GLY A CA 1
ATOM 2460 C C . GLY A 1 304 ? -27.443 9.840 -0.595 1.00 91.94 304 GLY A C 1
ATOM 2461 O O . GLY A 1 304 ? -28.572 10.076 -0.183 1.00 91.94 304 GLY A O 1
ATOM 2462 N N . GLU A 1 305 ? -27.214 9.073 -1.662 1.00 94.56 305 GLU A N 1
ATOM 2463 C CA . GLU A 1 305 ? -28.262 8.463 -2.496 1.00 94.56 305 GLU A CA 1
ATOM 2464 C C . GLU A 1 305 ? -28.558 7.004 -2.085 1.00 94.56 305 GLU A C 1
ATOM 2466 O O . GLU A 1 305 ? -29.452 6.358 -2.638 1.00 94.56 305 GLU A O 1
ATOM 2471 N N . LEU A 1 306 ? -27.794 6.452 -1.134 1.00 94.81 306 LEU A N 1
ATOM 2472 C CA . LEU A 1 306 ? -27.934 5.064 -0.700 1.00 94.81 306 LEU A CA 1
ATOM 2473 C C . LEU A 1 306 ? -29.158 4.896 0.200 1.00 94.81 306 LEU A C 1
ATOM 2475 O O . LEU A 1 306 ? -29.257 5.507 1.270 1.00 94.81 306 LEU A O 1
ATOM 2479 N N . ASN A 1 307 ? -30.066 4.011 -0.204 1.00 94.94 307 ASN A N 1
ATOM 2480 C CA . ASN A 1 307 ? -31.178 3.589 0.636 1.00 94.94 307 ASN A CA 1
ATOM 2481 C C . ASN A 1 307 ? -30.699 2.621 1.740 1.00 94.94 307 ASN A C 1
ATOM 2483 O O . ASN A 1 307 ? -29.552 2.167 1.752 1.00 94.94 307 ASN A O 1
ATOM 2487 N N . LYS A 1 308 ? -31.587 2.308 2.689 1.00 95.50 308 LYS A N 1
ATOM 2488 C CA . LYS A 1 308 ? -31.258 1.425 3.818 1.00 95.50 308 LYS A CA 1
ATOM 2489 C C . LYS A 1 308 ? -30.797 0.038 3.366 1.00 95.50 308 LYS A C 1
ATOM 2491 O O . LYS A 1 308 ? -29.788 -0.448 3.857 1.00 95.50 308 LYS A O 1
ATOM 2496 N N . GLU A 1 309 ? -31.486 -0.552 2.392 1.00 95.69 309 GLU A N 1
ATOM 2497 C CA . GLU A 1 309 ? -31.188 -1.892 1.875 1.00 95.69 309 GLU A CA 1
ATOM 2498 C C . GLU A 1 309 ? -29.771 -1.978 1.286 1.00 95.69 309 GLU A C 1
ATOM 2500 O O . GLU A 1 309 ? -29.002 -2.878 1.626 1.00 95.69 309 GLU A O 1
ATOM 2505 N N . SER A 1 310 ? -29.377 -0.984 0.487 1.00 95.50 310 SER A N 1
ATOM 2506 C CA . SER A 1 310 ? -28.026 -0.861 -0.061 1.00 95.50 310 SER A CA 1
ATOM 2507 C C . SER A 1 310 ? -26.976 -0.714 1.036 1.00 95.50 310 SER A C 1
ATOM 2509 O O . SER A 1 310 ? -25.937 -1.367 0.972 1.00 95.50 310 SER A O 1
ATOM 2511 N N . LYS A 1 311 ? -27.234 0.104 2.067 1.00 96.31 311 LYS A N 1
ATOM 2512 C CA . LYS A 1 311 ? -26.313 0.276 3.207 1.00 96.31 311 LYS A CA 1
ATOM 2513 C C . LYS A 1 311 ? -26.111 -1.034 3.970 1.00 96.31 311 LYS A C 1
ATOM 2515 O O . LYS A 1 311 ? -24.969 -1.417 4.225 1.00 96.31 311 LYS A O 1
ATOM 2520 N N . THR A 1 312 ? -27.192 -1.759 4.259 1.00 96.25 312 THR A N 1
ATOM 2521 C CA . THR A 1 312 ? -27.143 -3.090 4.886 1.00 96.25 312 THR A CA 1
ATOM 2522 C C . THR A 1 312 ? -26.366 -4.081 4.024 1.00 96.25 312 THR A C 1
ATOM 2524 O O . THR A 1 312 ? -25.498 -4.801 4.526 1.00 96.25 312 THR A O 1
ATOM 2527 N N . ARG A 1 313 ? -26.617 -4.086 2.708 1.00 95.38 313 ARG A N 1
ATOM 2528 C CA . ARG A 1 313 ? -25.909 -4.952 1.760 1.00 95.38 313 ARG A CA 1
ATOM 2529 C C . ARG A 1 313 ? -24.409 -4.659 1.766 1.00 95.38 313 ARG A C 1
ATOM 2531 O O . ARG A 1 313 ? -23.637 -5.605 1.910 1.00 95.38 313 ARG A O 1
ATOM 2538 N N . ILE A 1 314 ? -24.011 -3.381 1.710 1.00 95.38 314 ILE A N 1
ATOM 2539 C CA . ILE A 1 314 ? -22.612 -2.930 1.829 1.00 95.38 314 ILE A CA 1
ATOM 2540 C C . ILE A 1 314 ? -21.970 -3.461 3.108 1.00 95.38 314 ILE A C 1
ATOM 2542 O O . ILE A 1 314 ? -20.908 -4.083 3.044 1.00 95.38 314 ILE A O 1
ATOM 2546 N N . ALA A 1 315 ? -22.612 -3.269 4.261 1.00 95.25 315 ALA A N 1
ATOM 2547 C CA . ALA A 1 315 ? -22.095 -3.748 5.543 1.00 95.25 315 ALA A CA 1
ATOM 2548 C C . ALA A 1 315 ? -21.922 -5.280 5.582 1.00 95.25 315 ALA A C 1
ATOM 2550 O O . ALA A 1 315 ? -21.026 -5.781 6.261 1.00 95.25 315 ALA A O 1
ATOM 2551 N N . THR A 1 316 ? -22.741 -6.010 4.817 1.00 94.00 316 THR A N 1
ATOM 2552 C CA . THR A 1 316 ? -22.722 -7.477 4.748 1.00 94.00 316 THR A CA 1
ATOM 2553 C C . THR A 1 316 ? -21.576 -8.011 3.884 1.00 94.00 316 THR A C 1
ATOM 2555 O O . THR A 1 316 ? -20.850 -8.894 4.328 1.00 94.00 316 THR A O 1
ATOM 2558 N N . TYR A 1 317 ? -21.382 -7.504 2.656 1.00 92.50 317 TYR A N 1
ATOM 2559 C CA . TYR A 1 317 ? -20.324 -8.034 1.771 1.00 92.50 317 TYR A CA 1
ATOM 2560 C C . TYR A 1 317 ? -18.943 -7.433 2.009 1.00 92.50 317 TYR A C 1
ATOM 2562 O O . TYR A 1 317 ? -17.954 -7.958 1.496 1.00 92.50 317 TYR A O 1
ATOM 2570 N N . THR A 1 318 ? -18.851 -6.316 2.732 1.00 91.88 318 THR A N 1
ATOM 2571 C CA . THR A 1 318 ? -17.554 -5.707 3.032 1.00 91.88 318 THR A CA 1
ATOM 2572 C C . THR A 1 318 ? -16.736 -6.669 3.888 1.00 91.88 318 THR A C 1
ATOM 2574 O O . THR A 1 318 ? -17.112 -6.970 5.021 1.00 91.88 318 THR A O 1
ATOM 2577 N N . GLU A 1 319 ? -15.605 -7.137 3.350 1.00 88.75 319 GLU A N 1
ATOM 2578 C CA . GLU A 1 319 ? -14.814 -8.225 3.943 1.00 88.75 319 GLU A CA 1
ATOM 2579 C C . GLU A 1 319 ? -14.403 -7.932 5.387 1.00 88.75 319 GLU A C 1
ATOM 2581 O O . GLU A 1 319 ? -14.449 -8.828 6.223 1.00 88.75 319 GLU A O 1
ATOM 2586 N N . SER A 1 320 ? -14.053 -6.684 5.706 1.00 90.62 320 SER A N 1
ATOM 2587 C CA . SER A 1 320 ? -13.640 -6.318 7.056 1.00 90.62 320 SER A CA 1
ATOM 2588 C C . SER A 1 320 ? -14.595 -5.362 7.749 1.00 90.62 320 SER A C 1
ATOM 2590 O O . SER A 1 320 ? -14.938 -4.295 7.228 1.00 90.62 320 SER A O 1
ATOM 2592 N N . LEU A 1 321 ? -14.915 -5.700 8.997 1.00 93.75 321 LEU A N 1
ATOM 2593 C CA . LEU A 1 321 ? -15.687 -4.849 9.880 1.00 93.75 321 LEU A CA 1
ATOM 2594 C C . LEU A 1 321 ? -15.033 -3.478 10.119 1.00 93.75 321 LEU A C 1
ATOM 2596 O O . LEU A 1 321 ? -15.742 -2.480 10.238 1.00 93.75 321 LEU A O 1
ATOM 2600 N N . SER A 1 322 ? -13.698 -3.376 10.117 1.00 92.62 322 SER A N 1
ATOM 2601 C CA . SER A 1 322 ? -13.030 -2.078 10.280 1.00 92.62 322 SER A CA 1
ATOM 2602 C C . SER A 1 322 ? -13.363 -1.110 9.147 1.00 92.62 322 SER A C 1
ATOM 2604 O O . SER A 1 322 ? -13.504 0.083 9.403 1.00 92.62 322 SER A O 1
ATOM 2606 N N . THR A 1 323 ? -13.511 -1.595 7.908 1.00 91.44 323 THR A N 1
ATOM 2607 C CA . THR A 1 323 ? -13.881 -0.758 6.753 1.00 91.44 323 THR A CA 1
ATOM 2608 C C . THR A 1 323 ? -15.315 -0.247 6.884 1.00 91.44 323 THR A C 1
ATOM 2610 O O . THR A 1 323 ? -15.588 0.911 6.559 1.00 91.44 323 THR A O 1
ATOM 2613 N N . VAL A 1 324 ? -16.218 -1.076 7.421 1.00 93.88 324 VAL A N 1
ATOM 2614 C CA . VAL A 1 324 ? -17.597 -0.671 7.739 1.00 93.88 324 VAL A CA 1
ATOM 2615 C C . VAL A 1 324 ? -17.591 0.405 8.829 1.00 93.88 324 VAL A C 1
ATOM 2617 O O . VAL A 1 324 ? -18.174 1.468 8.638 1.00 93.88 324 VAL A O 1
ATOM 2620 N N . LEU A 1 325 ? -16.855 0.188 9.926 1.00 93.31 325 LEU A N 1
ATOM 2621 C CA . LEU A 1 325 ? -16.723 1.149 11.030 1.00 93.31 325 LEU A CA 1
ATOM 2622 C C . LEU A 1 325 ? -16.045 2.461 10.612 1.00 93.31 325 LEU A C 1
ATOM 2624 O O . LEU A 1 325 ? -16.355 3.528 11.145 1.00 93.31 325 LEU A O 1
ATOM 2628 N N . TRP A 1 326 ? -15.113 2.404 9.660 1.00 91.25 326 TRP A N 1
ATOM 2629 C CA . TRP A 1 326 ? -14.438 3.585 9.125 1.00 91.25 326 TRP A CA 1
ATOM 2630 C C . TRP A 1 326 ? -15.394 4.504 8.363 1.00 91.25 326 TRP A C 1
ATOM 2632 O O . TRP A 1 326 ? -15.230 5.720 8.408 1.00 91.25 326 TRP A O 1
ATOM 2642 N N . ASN A 1 327 ? -16.376 3.929 7.669 1.00 92.06 327 ASN A N 1
ATOM 2643 C CA . ASN A 1 327 ? -17.356 4.659 6.862 1.00 92.06 327 ASN A CA 1
ATOM 2644 C C . ASN A 1 327 ? -18.751 4.659 7.508 1.00 92.06 327 ASN A C 1
ATOM 2646 O O . ASN A 1 327 ? -19.762 4.831 6.827 1.00 92.06 327 ASN A O 1
ATOM 2650 N N . TYR A 1 328 ? -18.815 4.447 8.823 1.00 92.56 328 TYR A N 1
ATOM 2651 C CA . TYR A 1 328 ? -20.074 4.279 9.537 1.00 92.56 328 TYR A CA 1
ATOM 2652 C C . TYR A 1 328 ? -20.965 5.520 9.452 1.00 92.56 328 TYR A C 1
ATOM 2654 O O . TYR A 1 328 ? -22.176 5.389 9.342 1.00 92.56 328 TYR A O 1
ATOM 2662 N N . GLU A 1 329 ? -20.397 6.724 9.450 1.00 90.44 329 GLU A N 1
ATOM 2663 C CA . GLU A 1 329 ? -21.153 7.972 9.324 1.00 90.44 329 GLU A CA 1
ATOM 2664 C C . GLU A 1 329 ? -22.039 7.982 8.067 1.00 90.44 329 GLU A C 1
ATOM 2666 O O . GLU A 1 329 ? -23.207 8.368 8.133 1.00 90.44 329 GLU A O 1
ATOM 2671 N N . ASP A 1 330 ? -21.512 7.466 6.956 1.00 91.94 330 ASP A N 1
ATOM 2672 C CA . ASP A 1 330 ? -22.217 7.379 5.679 1.00 91.94 330 ASP A CA 1
ATOM 2673 C C . ASP A 1 330 ? -23.238 6.224 5.664 1.00 91.94 330 ASP A C 1
ATOM 2675 O O . ASP A 1 330 ? -24.351 6.343 5.134 1.00 91.94 330 ASP A O 1
ATOM 2679 N N . LEU A 1 331 ? -22.861 5.092 6.263 1.00 93.75 331 LEU A N 1
ATOM 2680 C CA . LEU A 1 331 ? -23.624 3.842 6.233 1.00 93.75 331 LEU A CA 1
ATOM 2681 C C . LEU A 1 331 ? -24.644 3.710 7.368 1.00 93.75 331 LEU A C 1
ATOM 2683 O O . LEU A 1 331 ? -25.454 2.792 7.334 1.00 93.75 331 LEU A O 1
ATOM 2687 N N . SER A 1 332 ? -24.631 4.602 8.357 1.00 91.88 332 SER A N 1
ATOM 2688 C CA . SER A 1 332 ? -25.380 4.371 9.590 1.00 91.88 332 SER A CA 1
ATOM 2689 C C . SER A 1 332 ? -26.894 4.282 9.375 1.00 91.88 332 SER A C 1
ATOM 2691 O O . SER A 1 332 ? -27.529 5.203 8.851 1.00 91.88 332 SER A O 1
ATOM 2693 N N . CYS A 1 333 ? -27.459 3.156 9.808 1.00 92.12 333 CYS A N 1
ATOM 2694 C CA . CYS A 1 333 ? -28.885 2.895 9.963 1.00 92.12 333 CYS A CA 1
ATOM 2695 C C . CYS A 1 333 ? -29.081 1.666 10.880 1.00 92.12 333 CYS A C 1
ATOM 2697 O O . CYS A 1 333 ? -28.152 0.865 11.006 1.00 92.12 333 CYS A O 1
ATOM 2699 N N . PRO A 1 334 ? -30.267 1.479 11.491 1.00 92.81 334 PRO A N 1
ATOM 2700 C CA . PRO A 1 334 ? -30.508 0.384 12.443 1.00 92.81 334 PRO A CA 1
ATOM 2701 C C . PRO A 1 334 ? -30.192 -1.019 11.894 1.00 92.81 334 PRO A C 1
ATOM 2703 O O . PRO A 1 334 ? -29.739 -1.910 12.612 1.00 92.81 334 PRO A O 1
ATOM 2706 N N . GLU A 1 335 ? -30.401 -1.222 10.595 1.00 94.62 335 GLU A N 1
ATOM 2707 C CA . GLU A 1 335 ? -30.119 -2.484 9.917 1.00 94.62 335 GLU A CA 1
ATOM 2708 C C . GLU A 1 335 ? -28.606 -2.737 9.775 1.00 94.62 335 GLU A C 1
ATOM 2710 O O . GLU A 1 335 ? -28.158 -3.874 9.891 1.00 94.62 335 GLU A O 1
ATOM 2715 N N . VAL A 1 336 ? -27.799 -1.689 9.570 1.00 95.44 336 VAL A N 1
ATOM 2716 C CA . VAL A 1 336 ? -26.328 -1.793 9.574 1.00 95.44 336 VAL A CA 1
ATOM 2717 C C . VAL A 1 336 ? -25.807 -2.058 10.984 1.00 95.44 336 VAL A C 1
ATOM 2719 O O . VAL A 1 336 ? -24.885 -2.855 11.145 1.00 95.44 336 VAL A O 1
ATOM 2722 N N . ASP A 1 337 ? -26.423 -1.462 12.004 1.00 94.94 337 ASP A N 1
ATOM 2723 C CA . ASP A 1 337 ? -26.051 -1.697 13.403 1.00 94.94 337 ASP A CA 1
ATOM 2724 C C . ASP A 1 337 ? -26.246 -3.163 13.794 1.00 94.94 337 ASP A C 1
ATOM 2726 O O . ASP A 1 337 ? -25.405 -3.740 14.486 1.00 94.94 337 ASP A O 1
ATOM 2730 N N . SER A 1 338 ? -27.317 -3.776 13.285 1.00 95.00 338 SER A N 1
ATOM 2731 C CA . SER A 1 338 ? -27.604 -5.202 13.463 1.00 95.00 338 SER A CA 1
ATOM 2732 C C . SER A 1 338 ? -26.524 -6.071 12.810 1.00 95.00 338 SER A C 1
ATOM 2734 O O . SER A 1 338 ? -25.968 -6.942 13.471 1.00 95.00 338 SER A O 1
ATOM 2736 N N . VAL A 1 339 ? -26.135 -5.769 11.563 1.00 96.25 339 VAL A N 1
ATOM 2737 C CA . VAL A 1 339 ? -25.051 -6.487 10.860 1.00 96.25 339 VAL A CA 1
ATOM 2738 C C . VAL A 1 339 ? -23.718 -6.369 11.603 1.00 96.25 339 VAL A C 1
ATOM 2740 O O . VAL A 1 339 ? -22.991 -7.352 11.737 1.00 96.25 339 VAL A O 1
ATOM 2743 N N . ILE A 1 340 ? -23.373 -5.178 12.101 1.00 96.25 340 ILE A N 1
ATOM 2744 C CA . ILE A 1 340 ? -22.146 -4.974 12.886 1.00 96.25 340 ILE A CA 1
ATOM 2745 C C . ILE A 1 340 ? -22.187 -5.815 14.165 1.00 96.25 340 ILE A C 1
ATOM 2747 O O . ILE A 1 340 ? -21.198 -6.470 14.498 1.00 96.25 340 ILE A O 1
ATOM 2751 N N . ASN A 1 341 ? -23.321 -5.810 14.869 1.00 95.00 341 ASN A N 1
ATOM 2752 C CA . ASN A 1 341 ? -23.482 -6.562 16.105 1.00 95.00 341 ASN A CA 1
ATOM 2753 C C . ASN A 1 341 ? -23.367 -8.076 15.872 1.00 95.00 341 ASN A C 1
ATOM 2755 O O . ASN A 1 341 ? -22.587 -8.731 16.554 1.00 95.00 341 ASN A O 1
ATOM 2759 N N . GLU A 1 342 ? -24.046 -8.613 14.854 1.00 95.50 342 GLU A N 1
ATOM 2760 C CA . GLU A 1 342 ? -23.968 -10.033 14.479 1.00 95.50 342 GLU A CA 1
ATOM 2761 C C . GLU A 1 342 ? -22.535 -10.468 14.140 1.00 95.50 342 GLU A C 1
ATOM 2763 O O . GLU A 1 342 ? -22.078 -11.527 14.570 1.00 95.50 342 GLU A O 1
ATOM 2768 N N . ARG A 1 343 ? -21.786 -9.637 13.403 1.00 95.81 343 ARG A N 1
ATOM 2769 C CA . ARG A 1 343 ? -20.380 -9.917 13.064 1.00 95.81 343 ARG A CA 1
ATOM 2770 C C . ARG A 1 343 ? -19.484 -9.951 14.304 1.00 95.81 343 ARG A C 1
ATOM 2772 O O . ARG A 1 343 ? -18.630 -10.831 14.422 1.00 95.81 343 ARG A O 1
ATOM 2779 N N . LEU A 1 344 ? -19.690 -9.026 15.243 1.00 95.00 344 LEU A N 1
ATOM 2780 C CA . LEU A 1 344 ? -18.951 -8.984 16.510 1.00 95.00 344 LEU A CA 1
ATOM 2781 C C . LEU A 1 344 ? -19.301 -10.167 17.422 1.00 95.00 344 LEU A C 1
ATOM 2783 O O . LEU A 1 344 ? -18.398 -10.763 18.008 1.00 95.00 344 LEU A O 1
ATOM 2787 N N . GLU A 1 345 ? -20.578 -10.545 17.507 1.00 93.56 345 GLU A N 1
ATOM 2788 C CA . GLU A 1 345 ? -21.037 -11.739 18.232 1.00 93.56 345 GLU A CA 1
ATOM 2789 C C . GLU A 1 345 ? -20.493 -13.031 17.609 1.00 93.56 345 GLU A C 1
ATOM 2791 O O . GLU A 1 345 ? -20.123 -13.961 18.325 1.00 93.56 345 GLU A O 1
ATOM 2796 N N . GLY A 1 346 ? -20.344 -13.055 16.281 1.00 93.06 346 GLY A N 1
ATOM 2797 C CA . GLY A 1 346 ? -19.655 -14.110 15.535 1.00 93.06 346 GLY A CA 1
ATOM 2798 C C . GLY A 1 346 ? -18.144 -14.192 15.793 1.00 93.06 346 GLY A C 1
ATOM 2799 O O . GLY A 1 346 ? -17.483 -15.090 15.271 1.00 93.06 346 GLY A O 1
ATOM 2800 N N . GLY A 1 347 ? -17.587 -13.285 16.602 1.00 91.81 347 GLY A N 1
ATOM 2801 C CA . GLY A 1 347 ? -16.180 -13.272 16.992 1.00 91.81 347 GLY A CA 1
ATOM 2802 C C . GLY A 1 347 ? -15.259 -12.547 16.012 1.00 91.81 347 GLY A C 1
ATOM 2803 O O . GLY A 1 347 ? -14.043 -12.726 16.090 1.00 91.81 347 GLY A O 1
ATOM 2804 N N . GLU A 1 348 ? -15.794 -11.740 15.090 1.00 93.62 348 GLU A N 1
ATOM 2805 C CA . GLU A 1 348 ? -14.955 -10.931 14.207 1.00 93.62 348 GLU A CA 1
ATOM 2806 C C . GLU A 1 348 ? -14.202 -9.847 15.001 1.00 93.62 348 GLU A C 1
ATOM 2808 O O . GLU A 1 348 ? -14.788 -9.037 15.724 1.00 93.62 348 GLU A O 1
ATOM 2813 N N . GLU A 1 349 ? -12.876 -9.815 14.858 1.00 90.94 349 GLU A N 1
ATOM 2814 C CA . GLU A 1 349 ? -12.040 -8.770 15.450 1.00 90.94 349 GLU A CA 1
ATOM 2815 C C . GLU A 1 349 ? -11.910 -7.564 14.516 1.00 90.94 349 GLU A C 1
ATOM 2817 O O . GLU A 1 349 ? -11.646 -7.696 13.318 1.00 90.94 349 GLU A O 1
ATOM 2822 N N . VAL A 1 350 ? -12.012 -6.370 15.095 1.00 91.31 350 VAL A N 1
ATOM 2823 C CA . VAL A 1 350 ? -11.761 -5.107 14.410 1.00 91.31 350 VAL A CA 1
ATOM 2824 C C . VAL A 1 350 ? -10.260 -4.880 14.323 1.00 91.31 350 VAL A C 1
ATOM 2826 O O . VAL A 1 350 ? -9.570 -4.693 15.324 1.00 91.31 350 VAL A O 1
ATOM 2829 N N . ASP A 1 351 ? -9.751 -4.837 13.099 1.00 87.25 351 ASP A N 1
ATOM 2830 C CA . ASP A 1 351 ? -8.374 -4.451 12.821 1.00 87.25 351 ASP A CA 1
ATOM 2831 C C . ASP A 1 351 ? -8.234 -2.941 12.632 1.00 87.25 351 ASP A C 1
ATOM 2833 O O . ASP A 1 351 ? -8.031 -2.434 11.530 1.00 87.25 351 ASP A O 1
ATOM 2837 N N . LEU A 1 352 ? -8.439 -2.200 13.711 1.00 86.56 352 LEU A N 1
ATOM 2838 C CA . LEU A 1 352 ? -8.100 -0.786 13.782 1.00 86.56 352 LEU A CA 1
ATOM 2839 C C . LEU A 1 352 ? -6.976 -0.621 14.796 1.00 86.56 352 LEU A C 1
ATOM 2841 O O . LEU A 1 352 ? -6.939 -1.299 15.823 1.00 86.56 352 LEU A O 1
ATOM 2845 N N . THR A 1 353 ? -6.073 0.327 14.545 1.00 86.06 353 THR A N 1
ATOM 2846 C CA . THR A 1 353 ? -5.127 0.746 15.582 1.00 86.06 353 THR A CA 1
ATOM 2847 C C . THR A 1 353 ? -5.906 1.253 16.793 1.00 86.06 353 THR A C 1
ATOM 2849 O O . THR A 1 353 ? -6.978 1.841 16.637 1.00 86.06 353 THR A O 1
ATOM 2852 N N . TYR A 1 354 ? -5.366 1.071 18.002 1.00 85.06 354 TYR A N 1
ATOM 2853 C CA . TYR A 1 354 ? -6.039 1.503 19.233 1.00 85.06 354 TYR A CA 1
ATOM 2854 C C . TYR A 1 354 ? -6.513 2.961 19.152 1.00 85.06 354 TYR A C 1
ATOM 2856 O O . TYR A 1 354 ? -7.670 3.254 19.434 1.00 85.06 354 TYR A O 1
ATOM 2864 N N . GLY A 1 355 ? -5.649 3.866 18.677 1.00 82.81 355 GLY A N 1
ATOM 2865 C CA . GLY A 1 355 ? -6.002 5.276 18.511 1.00 82.81 355 GLY A CA 1
ATOM 2866 C C . GLY A 1 355 ? -7.196 5.488 17.577 1.00 82.81 355 GLY A C 1
ATOM 2867 O O . GLY A 1 355 ? -8.092 6.267 17.899 1.00 82.81 355 GLY A O 1
ATOM 2868 N N . LYS A 1 356 ? -7.259 4.758 16.454 1.00 85.25 356 LYS A N 1
ATOM 2869 C CA . LYS A 1 356 ? -8.389 4.860 15.528 1.00 85.25 356 LYS A CA 1
ATOM 2870 C C . LYS A 1 356 ? -9.659 4.238 16.099 1.00 85.25 356 LYS A C 1
ATOM 2872 O O . LYS A 1 356 ? -10.728 4.822 15.945 1.00 85.25 356 LYS A O 1
ATOM 2877 N N . LEU A 1 357 ? -9.556 3.094 16.772 1.00 89.31 357 LEU A N 1
ATOM 2878 C CA . LEU A 1 357 ? -10.693 2.463 17.439 1.00 89.31 357 LEU A CA 1
ATOM 2879 C C . LEU A 1 357 ? -11.283 3.389 18.514 1.00 89.31 357 LEU A C 1
ATOM 2881 O O . LEU A 1 357 ? -12.494 3.581 18.545 1.00 89.31 357 LEU A O 1
ATOM 2885 N N . MET A 1 358 ? -10.437 4.044 19.315 1.00 84.62 358 MET A N 1
ATOM 2886 C CA . MET A 1 358 ? -10.865 5.054 20.290 1.00 84.62 358 MET A CA 1
ATOM 2887 C C . MET A 1 358 ? -11.570 6.242 19.632 1.00 84.62 358 MET A C 1
ATOM 2889 O O . MET A 1 358 ? -12.616 6.675 20.105 1.00 84.62 358 MET A O 1
ATOM 2893 N N . GLU A 1 359 ? -11.050 6.746 18.511 1.00 84.38 359 GLU A N 1
ATOM 2894 C CA . GLU A 1 359 ? -11.709 7.810 17.746 1.00 84.38 359 GLU A CA 1
ATOM 2895 C C . GLU A 1 359 ? -13.114 7.388 17.276 1.00 84.38 359 GLU A C 1
ATOM 2897 O O . GLU A 1 359 ? -14.061 8.173 17.364 1.00 84.38 359 GLU A O 1
ATOM 2902 N N . ARG A 1 360 ? -13.267 6.140 16.805 1.00 89.12 360 ARG A N 1
ATOM 2903 C CA . ARG A 1 360 ? -14.571 5.583 16.409 1.00 89.12 360 ARG A CA 1
ATOM 2904 C C . ARG A 1 360 ? -15.510 5.441 17.609 1.00 89.12 360 ARG A C 1
ATOM 2906 O O . ARG A 1 360 ? -16.656 5.865 17.512 1.00 89.12 360 ARG A O 1
ATOM 2913 N N . LEU A 1 361 ? -15.029 4.921 18.739 1.00 87.94 361 LEU A N 1
ATOM 2914 C CA . LEU A 1 361 ? -15.799 4.813 19.984 1.00 87.94 361 LEU A CA 1
ATOM 2915 C C . LEU A 1 361 ? -16.311 6.185 20.448 1.00 87.94 361 LEU A C 1
ATOM 2917 O O . LEU A 1 361 ? -17.493 6.330 20.749 1.00 87.94 361 LEU A O 1
ATOM 2921 N N . LEU A 1 362 ? -15.463 7.215 20.444 1.00 82.12 362 LEU A N 1
ATOM 2922 C CA . LEU A 1 362 ? -15.874 8.574 20.811 1.00 82.12 362 LEU A CA 1
ATOM 2923 C C . LEU A 1 362 ? -16.954 9.123 19.872 1.00 82.12 362 LEU A C 1
ATOM 2925 O O . LEU A 1 362 ? -17.939 9.696 20.336 1.00 82.12 362 LEU A O 1
ATOM 2929 N N . MET A 1 363 ? -16.809 8.920 18.559 1.00 85.12 363 MET A N 1
ATOM 2930 C CA . MET A 1 363 ? -17.829 9.314 17.580 1.00 85.12 363 MET A CA 1
ATOM 2931 C C . MET A 1 363 ? -19.177 8.630 17.867 1.00 85.12 363 MET A C 1
ATOM 2933 O O . MET A 1 363 ? -20.208 9.306 17.915 1.00 85.12 363 MET A O 1
ATOM 2937 N N . LEU A 1 364 ? -19.169 7.321 18.141 1.00 87.19 364 LEU A N 1
ATOM 2938 C CA . LEU A 1 364 ? -20.372 6.558 18.488 1.00 87.19 364 LEU A CA 1
ATOM 2939 C C . LEU A 1 364 ? -20.997 7.041 19.805 1.00 87.19 364 LEU A C 1
ATOM 2941 O O . LEU A 1 364 ? -22.213 7.210 19.882 1.00 87.19 364 LEU A O 1
ATOM 2945 N N . ALA A 1 365 ? -20.176 7.333 20.818 1.00 82.50 365 ALA A N 1
ATOM 2946 C CA . ALA A 1 365 ? -20.632 7.856 22.104 1.00 82.50 365 ALA A CA 1
ATOM 2947 C C . ALA A 1 365 ? -21.317 9.225 21.959 1.00 82.50 365 ALA A C 1
ATOM 2949 O O . ALA A 1 365 ? -22.372 9.459 22.549 1.00 82.50 365 ALA A O 1
ATOM 2950 N N . MET A 1 366 ? -20.765 10.116 21.129 1.00 77.50 366 MET A N 1
ATOM 2951 C CA . MET A 1 366 ? -21.386 11.410 20.835 1.00 77.50 366 MET A CA 1
ATOM 2952 C C . MET A 1 366 ? -22.739 11.262 20.141 1.00 77.50 366 MET A C 1
ATOM 2954 O O . MET A 1 366 ? -23.674 11.992 20.464 1.00 77.50 366 MET A O 1
ATOM 2958 N N . LYS A 1 367 ? -22.856 10.311 19.208 1.00 73.62 367 LYS A N 1
ATOM 2959 C CA . LYS A 1 367 ? -24.120 10.015 18.525 1.00 73.62 367 LYS A CA 1
ATOM 2960 C C . LYS A 1 367 ? -25.160 9.454 19.502 1.00 73.62 367 LYS A C 1
ATOM 2962 O O . LYS A 1 367 ? -26.322 9.852 19.451 1.00 73.62 367 LYS A O 1
ATOM 2967 N N . ALA A 1 368 ? -24.729 8.614 20.444 1.00 72.88 368 ALA A N 1
ATOM 2968 C CA . ALA A 1 368 ? -25.609 7.995 21.430 1.00 72.88 368 ALA A CA 1
ATOM 2969 C C . ALA A 1 368 ? -26.226 8.985 22.429 1.00 72.88 368 ALA A C 1
ATOM 2971 O O . ALA A 1 368 ? -27.353 8.787 22.878 1.00 72.88 368 ALA A O 1
ATOM 2972 N N . LYS A 1 369 ? -25.543 10.098 22.724 1.00 64.88 369 LYS A N 1
ATOM 2973 C CA . LYS A 1 369 ? -26.106 11.202 23.525 1.00 64.88 369 LYS A CA 1
ATOM 2974 C C . LYS A 1 369 ? -27.284 11.910 22.852 1.00 64.88 369 LYS A C 1
ATOM 2976 O O . LYS A 1 369 ? -28.007 12.643 23.519 1.00 64.88 369 LYS A O 1
ATOM 2981 N N . GLY A 1 370 ? -27.446 11.716 21.543 1.00 54.47 370 GLY A N 1
ATOM 2982 C CA . GLY A 1 370 ? -28.435 12.402 20.729 1.00 54.47 370 GLY A CA 1
ATOM 2983 C C . GLY A 1 370 ? -29.814 11.754 20.714 1.00 54.47 370 GLY A C 1
ATOM 2984 O O . GLY A 1 370 ? -30.774 12.513 20.642 1.00 54.47 370 GLY A O 1
ATOM 2985 N N . THR A 1 371 ? -29.948 10.414 20.723 1.00 53.28 371 THR A N 1
ATOM 2986 C CA . THR A 1 371 ? -31.273 9.729 20.726 1.00 53.28 371 THR A CA 1
ATOM 2987 C C . THR A 1 371 ? -31.268 8.187 20.763 1.00 53.28 371 THR A C 1
ATOM 2989 O O . THR A 1 371 ? -32.300 7.632 21.121 1.00 53.28 371 THR A O 1
ATOM 2992 N N . GLU A 1 372 ? -30.178 7.464 20.463 1.00 59.31 372 GLU A N 1
ATOM 2993 C CA . GLU A 1 372 ? -30.184 5.980 20.435 1.00 59.31 372 GLU A CA 1
ATOM 2994 C C . GLU A 1 372 ? -28.865 5.373 20.942 1.00 59.31 372 GLU A C 1
ATOM 2996 O O . GLU A 1 372 ? -27.782 5.779 20.522 1.00 59.31 372 GLU A O 1
ATOM 3001 N N . GLN A 1 373 ? -28.934 4.379 21.836 1.00 71.75 373 GLN A N 1
ATOM 3002 C CA . GLN A 1 373 ? -27.758 3.589 22.213 1.00 71.75 373 GLN A CA 1
ATOM 3003 C C . GLN A 1 373 ? -27.287 2.751 21.021 1.00 71.75 373 GLN A C 1
ATOM 3005 O O . GLN A 1 373 ? -28.071 2.024 20.422 1.00 71.75 373 GLN A O 1
ATOM 3010 N N . VAL A 1 374 ? -25.989 2.814 20.719 1.00 84.50 374 VAL A N 1
ATOM 3011 C CA . VAL A 1 374 ? -25.370 1.966 19.695 1.00 84.50 374 VAL A CA 1
ATOM 3012 C C . VAL A 1 374 ? -25.192 0.552 20.275 1.00 84.50 374 VAL A C 1
ATOM 3014 O O . VAL A 1 374 ? -24.423 0.401 21.231 1.00 84.50 374 VAL A O 1
ATOM 3017 N N . PRO A 1 375 ? -25.857 -0.486 19.732 1.00 88.06 375 PRO A N 1
ATOM 3018 C CA . PRO A 1 375 ? -25.958 -1.800 20.380 1.00 88.06 375 PRO A CA 1
ATOM 3019 C C . PRO A 1 375 ? -24.606 -2.512 20.508 1.00 88.06 375 PRO A C 1
ATOM 3021 O O . PRO A 1 375 ? -24.318 -3.147 21.518 1.00 88.06 375 PRO A O 1
ATOM 3024 N N . PHE A 1 376 ? -23.725 -2.318 19.529 1.00 91.88 376 PHE A N 1
ATOM 3025 C CA . PHE A 1 376 ? -22.416 -2.964 19.467 1.00 91.88 376 PHE A CA 1
ATOM 3026 C C . PHE A 1 376 ? -21.296 -2.208 20.211 1.00 91.88 376 PHE A C 1
ATOM 3028 O O . PHE A 1 376 ? -20.131 -2.613 20.179 1.00 91.88 376 PHE A O 1
ATOM 3035 N N . MET A 1 377 ? -21.611 -1.095 20.886 1.00 89.88 377 MET A N 1
ATOM 3036 C CA . MET A 1 377 ? -20.613 -0.238 21.539 1.00 89.88 377 MET A CA 1
ATOM 3037 C C . MET A 1 377 ? -19.804 -0.985 22.609 1.00 89.88 377 MET A C 1
ATOM 3039 O O . MET A 1 377 ? -18.587 -0.820 22.690 1.00 89.88 377 MET A O 1
ATOM 3043 N N . ALA A 1 378 ? -20.466 -1.820 23.415 1.00 88.75 378 ALA A N 1
ATOM 3044 C CA . ALA A 1 378 ? -19.817 -2.577 24.485 1.00 88.75 378 ALA A CA 1
ATOM 3045 C C . ALA A 1 378 ? -18.767 -3.560 23.936 1.00 88.75 378 ALA A C 1
ATOM 3047 O O . ALA A 1 378 ? -17.636 -3.584 24.418 1.00 88.75 378 ALA A O 1
ATOM 3048 N N . ALA A 1 379 ? -19.097 -4.286 22.864 1.00 91.62 379 ALA A N 1
ATOM 3049 C CA . ALA A 1 379 ? -18.175 -5.224 22.228 1.00 91.62 379 ALA A CA 1
ATOM 3050 C C . ALA A 1 379 ? -16.921 -4.523 21.669 1.00 91.62 379 ALA A C 1
ATOM 3052 O O . ALA A 1 379 ? -15.806 -5.030 21.801 1.00 91.62 379 ALA A O 1
ATOM 3053 N N . LEU A 1 380 ? -17.075 -3.325 21.091 1.00 92.00 380 LEU A N 1
ATOM 3054 C CA . LEU A 1 380 ? -15.935 -2.529 20.624 1.00 92.00 380 LEU A CA 1
ATOM 3055 C C . LEU A 1 380 ? -15.067 -2.005 21.778 1.00 92.00 380 LEU A C 1
ATOM 3057 O O . LEU A 1 380 ? -13.842 -1.962 21.642 1.00 92.00 380 LEU A O 1
ATOM 3061 N N . MET A 1 381 ? -15.670 -1.631 22.913 1.00 89.56 381 MET A N 1
ATOM 3062 C CA . MET A 1 381 ? -14.920 -1.245 24.115 1.00 89.56 381 MET A CA 1
ATOM 3063 C C . MET A 1 381 ? -14.059 -2.403 24.634 1.00 89.56 381 MET A C 1
ATOM 3065 O O . MET A 1 381 ? -12.888 -2.189 24.947 1.00 89.56 381 MET A O 1
ATOM 3069 N N . ASP A 1 382 ? -14.591 -3.627 24.657 1.00 90.38 382 ASP A N 1
ATOM 3070 C CA . ASP A 1 382 ? -13.840 -4.812 25.091 1.00 90.38 382 ASP A CA 1
ATOM 3071 C C . ASP A 1 382 ? -12.627 -5.086 24.192 1.00 90.38 382 ASP A C 1
ATOM 3073 O O . ASP A 1 382 ? -11.542 -5.429 24.675 1.00 90.38 382 ASP A O 1
ATOM 3077 N N . GLN A 1 383 ? -12.776 -4.908 22.875 1.00 91.56 383 GLN A N 1
ATOM 3078 C CA . GLN A 1 383 ? -11.656 -5.027 21.937 1.00 91.56 383 GLN A CA 1
ATOM 3079 C C . GLN A 1 383 ? -10.617 -3.914 22.139 1.00 91.56 383 GLN A C 1
ATOM 3081 O O . GLN A 1 383 ? -9.415 -4.193 22.132 1.00 91.56 383 GLN A O 1
ATOM 3086 N N . ALA A 1 384 ? -11.049 -2.674 22.386 1.00 88.00 384 ALA A N 1
ATOM 3087 C CA . ALA A 1 384 ? -10.145 -1.565 22.687 1.00 88.00 384 ALA A CA 1
ATOM 3088 C C . ALA A 1 384 ? -9.355 -1.804 23.983 1.00 88.00 384 ALA A C 1
ATOM 3090 O O . ALA A 1 384 ? -8.151 -1.558 24.017 1.00 88.00 384 ALA A O 1
ATOM 3091 N N . GLU A 1 385 ? -9.993 -2.355 25.015 1.00 87.00 385 GLU A N 1
ATOM 3092 C CA . GLU A 1 385 ? -9.358 -2.671 26.298 1.00 87.00 385 GLU A CA 1
ATOM 3093 C C . GLU A 1 385 ? -8.305 -3.786 26.152 1.00 87.00 385 GLU A C 1
ATOM 3095 O O . GLU A 1 385 ? -7.216 -3.712 26.727 1.00 87.00 385 GLU A O 1
ATOM 3100 N N . LYS A 1 386 ? -8.576 -4.803 25.319 1.00 87.69 386 LYS A N 1
ATOM 3101 C CA . LYS A 1 386 ? -7.563 -5.801 24.924 1.00 87.69 386 LYS A CA 1
ATOM 3102 C C . LYS A 1 386 ? -6.398 -5.143 24.181 1.00 87.69 386 LYS A C 1
ATOM 3104 O O . LYS A 1 386 ? -5.242 -5.455 24.461 1.00 87.69 386 LYS A O 1
ATOM 3109 N N . GLY A 1 387 ? -6.698 -4.226 23.260 1.00 84.75 387 GLY A N 1
ATOM 3110 C CA . GLY A 1 387 ? -5.703 -3.446 22.527 1.00 84.75 387 GLY A CA 1
ATOM 3111 C C . GLY A 1 387 ? -4.795 -2.646 23.459 1.00 84.75 387 GLY A C 1
ATOM 3112 O O . GLY A 1 387 ? -3.578 -2.738 23.334 1.00 84.75 387 GLY A O 1
ATOM 3113 N N . LEU A 1 388 ? -5.372 -1.943 24.437 1.00 83.69 388 LEU A N 1
ATOM 3114 C CA . LEU A 1 388 ? -4.652 -1.148 25.435 1.00 83.69 388 LEU A CA 1
ATOM 3115 C C . LEU A 1 388 ? -3.637 -1.990 26.220 1.00 83.69 388 LEU A C 1
ATOM 3117 O O . LEU A 1 388 ? -2.478 -1.598 26.335 1.00 83.69 388 LEU A O 1
ATOM 3121 N N . LYS A 1 389 ? -4.040 -3.180 26.686 1.00 84.12 389 LYS A N 1
ATOM 3122 C CA . LYS A 1 389 ? -3.169 -4.106 27.440 1.00 84.12 389 LYS A CA 1
ATOM 3123 C C . LYS A 1 389 ? -1.970 -4.614 26.638 1.00 84.12 389 LYS A C 1
ATOM 3125 O O . LYS A 1 389 ? -0.957 -4.981 27.227 1.00 84.12 389 LYS A O 1
ATOM 3130 N N . ASN A 1 390 ? -2.082 -4.643 25.312 1.00 83.81 390 ASN A N 1
ATOM 3131 C CA . ASN A 1 390 ? -1.013 -5.101 24.427 1.00 83.81 390 ASN A CA 1
ATOM 3132 C C . ASN A 1 390 ? -0.002 -3.996 24.086 1.00 83.81 390 ASN A C 1
ATOM 3134 O O . ASN A 1 390 ? 1.069 -4.295 23.552 1.00 83.81 390 ASN A O 1
ATOM 3138 N N . ILE A 1 391 ? -0.311 -2.727 24.371 1.00 82.00 391 ILE A N 1
ATOM 3139 C CA . ILE A 1 391 ? 0.607 -1.620 24.102 1.00 82.00 391 ILE A CA 1
ATOM 3140 C C . ILE A 1 391 ? 1.583 -1.509 25.271 1.00 82.00 391 ILE A C 1
ATOM 3142 O O . ILE A 1 391 ? 1.200 -1.294 26.416 1.00 82.00 391 ILE A O 1
ATOM 3146 N N . SER A 1 392 ? 2.874 -1.616 24.967 1.00 78.25 392 SER A N 1
ATOM 3147 C CA . SER A 1 392 ? 3.945 -1.397 25.935 1.00 78.25 392 SER A CA 1
ATOM 3148 C C . SER A 1 392 ? 4.924 -0.362 25.404 1.00 78.25 392 SER A C 1
ATOM 3150 O O . SER A 1 392 ? 5.272 -0.345 24.223 1.00 78.25 392 SER A O 1
ATOM 3152 N N . VAL A 1 393 ? 5.361 0.528 26.290 1.00 76.00 393 VAL A N 1
ATOM 3153 C CA . VAL A 1 393 ? 6.341 1.565 25.983 1.00 76.00 393 VAL A CA 1
ATOM 3154 C C . VAL A 1 393 ? 7.412 1.519 27.062 1.00 76.00 393 VAL A C 1
ATOM 3156 O O . VAL A 1 393 ? 7.138 1.741 28.237 1.00 76.00 393 VAL A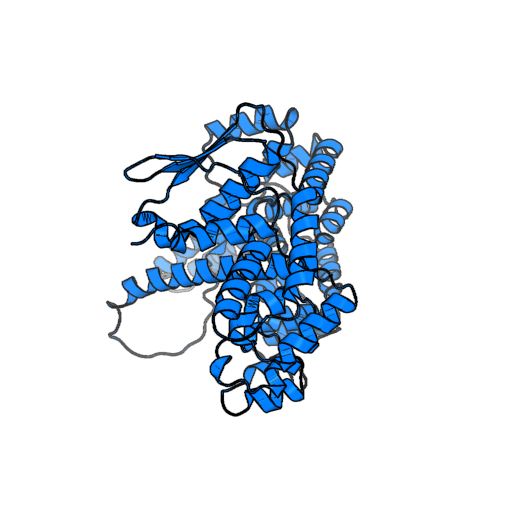 O 1
ATOM 3159 N N . SER A 1 394 ? 8.651 1.233 26.665 1.00 76.31 394 SER A N 1
ATOM 3160 C CA . SER A 1 394 ? 9.796 1.186 27.579 1.00 76.31 394 SER A CA 1
ATOM 3161 C C . SER A 1 394 ? 10.378 2.588 27.787 1.00 76.31 394 SER A C 1
ATOM 3163 O O . SER A 1 394 ? 11.471 2.894 27.305 1.00 76.31 394 SER A O 1
ATOM 3165 N N . LEU A 1 395 ? 9.653 3.449 28.500 1.00 77.25 395 LEU A N 1
ATOM 3166 C CA . LEU A 1 395 ? 10.172 4.735 28.969 1.00 77.25 395 LEU A CA 1
ATOM 3167 C C . LEU A 1 395 ? 10.609 4.619 30.431 1.00 77.25 395 LEU A C 1
ATOM 3169 O O . LEU A 1 395 ? 9.919 4.027 31.257 1.00 77.25 395 LEU A O 1
ATOM 3173 N N . LYS A 1 396 ? 11.782 5.172 30.753 1.00 78.88 396 LYS A N 1
ATOM 3174 C CA . LYS A 1 396 ? 12.272 5.221 32.134 1.00 78.88 396 LYS A CA 1
ATOM 3175 C C . LYS A 1 396 ? 11.553 6.345 32.874 1.00 78.88 396 LYS A C 1
ATOM 3177 O O . LYS A 1 396 ? 11.601 7.488 32.432 1.00 78.88 396 LYS A O 1
ATOM 3182 N N . ALA A 1 397 ? 10.918 6.012 33.991 1.00 77.69 397 ALA A N 1
ATOM 3183 C CA . ALA A 1 397 ? 10.333 6.993 34.896 1.00 77.69 397 ALA A CA 1
ATOM 3184 C C . ALA A 1 397 ? 11.412 7.946 35.471 1.00 77.69 397 ALA A C 1
ATOM 3186 O O . ALA A 1 397 ? 12.567 7.530 35.617 1.00 77.69 397 ALA A O 1
ATOM 3187 N N . PRO A 1 398 ? 11.054 9.195 35.833 1.00 85.19 398 PRO A N 1
ATOM 3188 C CA . PRO A 1 398 ? 9.710 9.773 35.780 1.00 85.19 398 PRO A CA 1
ATOM 3189 C C . PRO A 1 398 ? 9.333 10.262 34.376 1.00 85.19 398 PRO A C 1
ATOM 3191 O O . PRO A 1 398 ? 10.130 10.886 33.681 1.00 85.19 398 PRO A O 1
ATOM 3194 N N . VAL A 1 399 ? 8.087 10.003 33.983 1.00 83.94 399 VAL A N 1
ATOM 3195 C CA . VAL A 1 399 ? 7.489 10.532 32.753 1.00 83.94 399 VAL A CA 1
ATOM 3196 C C . VAL A 1 399 ? 6.398 11.525 33.153 1.00 83.94 399 VAL A C 1
ATOM 3198 O O . VAL A 1 399 ? 5.660 11.296 34.112 1.00 83.94 399 VAL A O 1
ATOM 3201 N N . ALA A 1 400 ? 6.309 12.642 32.436 1.00 86.00 400 ALA A N 1
ATOM 3202 C CA . ALA A 1 400 ? 5.231 13.616 32.564 1.00 86.00 400 ALA A CA 1
ATOM 3203 C C . ALA A 1 400 ? 4.591 13.818 31.191 1.00 86.00 400 ALA A C 1
ATOM 3205 O O . ALA A 1 400 ? 5.295 13.929 30.185 1.00 86.00 400 ALA A O 1
ATOM 3206 N N . VAL A 1 401 ? 3.264 13.859 31.156 1.00 85.88 401 VAL A N 1
ATOM 3207 C CA . VAL A 1 401 ? 2.480 14.065 29.941 1.00 85.88 401 VAL A CA 1
ATOM 3208 C C . VAL A 1 401 ? 1.735 15.384 30.080 1.00 85.88 401 VAL A C 1
ATOM 3210 O O . VAL A 1 401 ? 0.910 15.546 30.976 1.00 85.88 401 VAL A O 1
ATOM 3213 N N . LEU A 1 402 ? 2.053 16.330 29.198 1.00 85.88 402 LEU A N 1
ATOM 3214 C CA . LEU A 1 402 ? 1.503 17.682 29.214 1.00 85.88 402 LEU A CA 1
ATOM 3215 C C . LEU A 1 402 ? 0.659 17.899 27.956 1.00 85.88 402 LEU A C 1
ATOM 3217 O O . LEU A 1 402 ? 1.199 17.976 26.852 1.00 85.88 402 LEU A O 1
ATOM 3221 N N . GLY A 1 403 ? -0.662 17.963 28.116 1.00 82.00 403 GLY A N 1
ATOM 3222 C CA . GLY A 1 403 ? -1.607 18.189 27.025 1.00 82.00 403 GLY A CA 1
ATOM 3223 C C . GLY A 1 403 ? -1.935 19.670 26.846 1.00 82.00 403 GLY A C 1
ATOM 3224 O O . GLY A 1 403 ? -2.414 20.320 27.771 1.00 82.00 403 GLY A O 1
ATOM 3225 N N . ASP A 1 404 ? -1.730 20.213 25.649 1.00 80.69 404 ASP A N 1
ATOM 3226 C CA . ASP A 1 404 ? -2.178 21.573 25.328 1.00 80.69 404 ASP A CA 1
ATOM 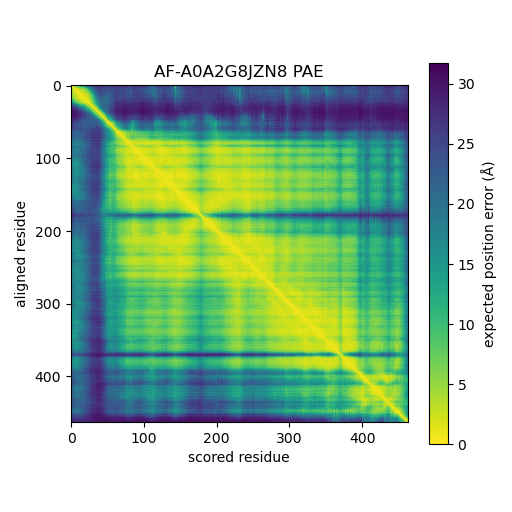3227 C C . ASP A 1 404 ? -3.707 21.592 25.117 1.00 80.69 404 ASP A C 1
ATOM 3229 O O . ASP A 1 404 ? -4.237 20.854 24.278 1.00 80.69 404 ASP A O 1
ATOM 3233 N N . ARG A 1 405 ? -4.414 22.431 25.888 1.00 78.25 405 ARG A N 1
ATOM 3234 C CA . ARG A 1 405 ? -5.869 22.669 25.788 1.00 78.25 405 ARG A CA 1
ATOM 3235 C C . ARG A 1 405 ? -6.215 24.094 25.336 1.00 78.25 405 ARG A C 1
ATOM 3237 O O . ARG A 1 405 ? -7.337 24.552 25.549 1.00 78.25 405 ARG A O 1
ATOM 3244 N N . SER A 1 406 ? -5.261 24.821 24.758 1.00 80.50 406 SER A N 1
ATOM 3245 C CA . SER A 1 406 ? -5.471 26.168 24.227 1.00 80.50 406 SER A CA 1
ATOM 3246 C C . SER A 1 406 ? -6.574 26.197 23.154 1.00 80.50 406 SER A C 1
ATOM 3248 O O . SER A 1 406 ? -6.813 25.194 22.477 1.00 80.50 406 SER A O 1
ATOM 3250 N N . PRO A 1 407 ? -7.240 27.346 22.922 1.00 73.50 407 PRO A N 1
ATOM 3251 C CA . PRO A 1 407 ? -8.262 27.462 21.877 1.00 73.50 407 PRO A CA 1
ATOM 3252 C C . PRO A 1 407 ? -7.764 27.072 20.474 1.00 73.50 407 PRO A C 1
ATOM 3254 O O . PRO A 1 407 ? -8.533 26.549 19.669 1.00 73.50 407 PRO A O 1
ATOM 3257 N N . SER A 1 408 ? -6.471 27.259 20.187 1.00 77.12 408 SER A N 1
ATOM 3258 C CA . SER A 1 408 ? -5.820 26.797 18.951 1.00 77.12 408 SER A CA 1
ATOM 3259 C C . SER A 1 408 ? -5.830 25.276 18.781 1.00 77.12 408 SER A C 1
ATOM 3261 O O . SER A 1 408 ? -5.791 24.791 17.653 1.00 77.12 408 SER A O 1
ATOM 3263 N N . MET A 1 409 ? -5.934 24.518 19.873 1.00 72.56 409 MET A N 1
ATOM 3264 C CA . MET A 1 409 ? -5.961 23.057 19.864 1.00 72.56 409 MET A CA 1
ATOM 3265 C C . MET A 1 409 ? -7.357 22.473 19.648 1.00 72.56 409 MET A C 1
ATOM 3267 O O . MET A 1 409 ? -7.479 21.255 19.587 1.00 72.56 409 MET A O 1
ATOM 3271 N N . ASN A 1 410 ? -8.412 23.280 19.473 1.00 65.31 410 ASN A N 1
ATOM 3272 C CA . ASN A 1 410 ? -9.799 22.791 19.423 1.00 65.31 410 ASN A CA 1
ATOM 3273 C C . ASN A 1 410 ? -10.032 21.644 18.410 1.00 65.31 410 ASN A C 1
ATOM 3275 O O . ASN A 1 410 ? -10.818 20.734 18.666 1.00 65.31 410 ASN A O 1
ATOM 3279 N N . VAL A 1 411 ? -9.283 21.631 17.299 1.00 61.69 411 VAL A N 1
ATOM 3280 C CA . VAL A 1 411 ? -9.310 20.555 16.288 1.00 61.69 411 VAL A CA 1
ATOM 3281 C C . VAL A 1 411 ? -8.592 19.276 16.756 1.00 61.69 411 VAL A C 1
ATOM 3283 O O . VAL A 1 411 ? -9.005 18.174 16.408 1.00 61.69 411 VAL A O 1
ATOM 3286 N N . ALA A 1 412 ? -7.533 19.404 17.558 1.00 66.75 412 ALA A N 1
ATOM 3287 C CA . ALA A 1 412 ? -6.633 18.322 17.962 1.00 66.75 412 ALA A CA 1
ATOM 3288 C C . ALA A 1 412 ? -6.817 17.843 19.415 1.00 66.75 412 ALA A C 1
ATOM 3290 O O . ALA A 1 412 ? -6.197 16.849 19.796 1.00 66.75 412 ALA A O 1
ATOM 3291 N N . ILE A 1 413 ? -7.667 18.501 20.218 1.00 70.31 413 ILE A N 1
ATOM 3292 C CA . ILE A 1 413 ? -7.902 18.160 21.633 1.00 70.31 413 ILE A CA 1
ATOM 3293 C C . ILE A 1 413 ? -8.228 16.673 21.795 1.00 70.31 413 ILE A C 1
ATOM 3295 O O . ILE A 1 413 ? -7.631 16.024 22.640 1.00 70.31 413 ILE A O 1
ATOM 3299 N N . ARG A 1 414 ? -9.092 16.100 20.948 1.00 68.00 414 ARG A N 1
ATOM 3300 C CA . ARG A 1 414 ? -9.486 14.684 21.060 1.00 68.00 414 ARG A CA 1
ATOM 3301 C C . ARG A 1 414 ? -8.306 13.734 20.908 1.00 68.00 414 ARG A C 1
ATOM 3303 O O . ARG A 1 414 ? -8.065 12.893 21.767 1.00 68.00 414 ARG A O 1
ATOM 3310 N N . THR A 1 415 ? -7.549 13.893 19.828 1.00 72.00 415 THR A N 1
ATOM 3311 C CA . THR A 1 415 ? -6.375 13.061 19.550 1.00 72.00 415 THR A CA 1
ATOM 3312 C C . THR A 1 415 ? -5.314 13.236 20.633 1.00 72.00 415 THR A C 1
ATOM 3314 O O . THR A 1 415 ? -4.746 12.251 21.097 1.00 72.00 415 THR A O 1
ATOM 3317 N N . SER A 1 416 ? -5.093 14.477 21.078 1.00 74.19 416 SER A N 1
ATOM 3318 C CA . SER A 1 416 ? -4.176 14.798 22.173 1.00 74.19 416 SER A CA 1
ATOM 3319 C C . SER A 1 416 ? -4.591 14.101 23.470 1.00 74.19 416 SER A C 1
ATOM 3321 O O . SER A 1 416 ? -3.769 13.426 24.078 1.00 74.19 416 SER A O 1
ATOM 3323 N N . THR A 1 417 ? -5.872 14.151 23.845 1.00 74.69 417 THR A N 1
ATOM 3324 C CA . THR A 1 417 ? -6.408 13.479 25.038 1.00 74.69 417 THR A CA 1
ATOM 3325 C C . THR A 1 417 ? -6.261 11.960 24.961 1.00 74.69 417 THR A C 1
ATOM 3327 O O . THR A 1 417 ? -5.843 11.352 25.946 1.00 74.69 417 THR A O 1
ATOM 3330 N N . ILE A 1 418 ? -6.538 11.338 23.806 1.00 74.38 418 ILE A N 1
ATOM 3331 C CA . ILE A 1 418 ? -6.357 9.886 23.614 1.00 74.38 418 ILE A CA 1
ATOM 3332 C C . ILE A 1 418 ? -4.887 9.503 23.812 1.00 74.38 418 ILE A C 1
ATOM 3334 O O . ILE A 1 418 ? -4.589 8.589 24.581 1.00 74.38 418 ILE A O 1
ATOM 3338 N N . ILE A 1 419 ? -3.967 10.205 23.143 1.00 78.19 419 ILE A N 1
ATOM 3339 C CA . ILE A 1 419 ? -2.526 9.928 23.233 1.00 78.19 419 ILE A CA 1
ATOM 3340 C C . ILE A 1 419 ? -2.029 10.176 24.655 1.00 78.19 419 ILE A C 1
ATOM 3342 O O . ILE A 1 419 ? -1.305 9.352 25.207 1.00 78.19 419 ILE A O 1
ATOM 3346 N N . ALA A 1 420 ? -2.429 11.291 25.260 1.00 78.69 420 ALA A N 1
ATOM 3347 C CA . ALA A 1 420 ? -1.981 11.678 26.583 1.00 78.69 420 ALA A CA 1
ATOM 3348 C C . ALA A 1 420 ? -2.443 10.675 27.649 1.00 78.69 420 ALA A C 1
ATOM 3350 O O . ALA A 1 420 ? -1.639 10.238 28.469 1.00 78.69 420 ALA A O 1
ATOM 3351 N N . SER A 1 421 ? -3.702 10.238 27.571 1.00 75.31 421 SER A N 1
ATOM 3352 C CA . SER A 1 421 ? -4.262 9.196 28.439 1.00 75.31 421 SER A CA 1
ATOM 3353 C C . SER A 1 421 ? -3.543 7.859 28.254 1.00 75.31 421 SER A C 1
ATOM 3355 O O . SER A 1 421 ? -3.163 7.218 29.229 1.00 75.31 421 SER A O 1
ATOM 3357 N N . LEU A 1 422 ? -3.296 7.465 27.001 1.00 79.94 422 LEU A N 1
ATOM 3358 C CA . LEU A 1 422 ? -2.587 6.233 26.662 1.00 79.94 422 LEU A CA 1
ATOM 3359 C C . LEU A 1 422 ? -1.161 6.222 27.230 1.00 79.94 422 LEU A C 1
ATOM 3361 O O . LEU A 1 422 ? -0.767 5.273 27.907 1.00 79.94 422 LEU A O 1
ATOM 3365 N N . VAL A 1 423 ? -0.387 7.279 26.973 1.00 80.94 423 VAL A N 1
ATOM 3366 C CA . VAL A 1 423 ? 0.996 7.389 27.453 1.00 80.94 423 VAL A CA 1
ATOM 3367 C C . VAL A 1 423 ? 1.020 7.439 28.974 1.00 80.94 423 VAL A C 1
ATOM 3369 O O . VAL A 1 423 ? 1.835 6.744 29.581 1.00 80.94 423 VAL A O 1
ATOM 3372 N N . ALA A 1 424 ? 0.120 8.205 29.596 1.00 81.81 424 ALA A N 1
ATOM 3373 C CA . ALA A 1 424 ? 0.056 8.311 31.046 1.00 81.81 424 ALA A CA 1
ATOM 3374 C C . ALA A 1 424 ? -0.262 6.970 31.714 1.00 81.81 424 ALA A C 1
ATOM 3376 O O . ALA A 1 424 ? 0.405 6.606 32.680 1.00 81.81 424 ALA A O 1
ATOM 3377 N N . ASN A 1 425 ? -1.186 6.197 31.146 1.00 79.75 425 ASN A N 1
ATOM 3378 C CA . ASN A 1 425 ? -1.524 4.860 31.621 1.00 79.75 425 ASN A CA 1
ATOM 3379 C C . ASN A 1 425 ? -0.331 3.893 31.511 1.00 79.75 425 ASN A C 1
ATOM 3381 O O . ASN A 1 425 ? 0.098 3.318 32.511 1.00 79.75 425 ASN A O 1
ATOM 3385 N N . ILE A 1 426 ? 0.279 3.787 30.326 1.00 81.19 426 ILE A N 1
ATOM 3386 C CA . ILE A 1 426 ? 1.361 2.820 30.069 1.00 81.19 426 ILE A CA 1
ATOM 3387 C C . ILE A 1 426 ? 2.627 3.144 30.870 1.00 81.19 426 ILE A C 1
ATOM 3389 O O . ILE A 1 426 ? 3.338 2.240 31.303 1.00 81.19 426 ILE A O 1
ATOM 3393 N N . THR A 1 427 ? 2.934 4.429 31.051 1.00 80.81 427 THR A N 1
ATOM 3394 C CA . THR A 1 427 ? 4.176 4.872 31.709 1.00 80.81 427 THR A CA 1
ATOM 3395 C C . THR A 1 427 ? 3.994 5.253 33.174 1.00 80.81 427 THR A C 1
ATOM 3397 O O . THR A 1 427 ? 4.968 5.646 33.814 1.00 80.81 427 THR A O 1
ATOM 3400 N N . GLN A 1 428 ? 2.768 5.148 33.703 1.00 80.38 428 GLN A N 1
ATOM 3401 C CA . GLN A 1 428 ? 2.394 5.669 35.022 1.00 80.38 428 GLN A CA 1
ATOM 3402 C C . GLN A 1 428 ? 2.776 7.155 35.187 1.00 80.38 428 GLN A C 1
ATOM 3404 O O . GLN A 1 428 ? 3.198 7.590 36.259 1.00 80.38 428 GLN A O 1
ATOM 3409 N N . ALA A 1 429 ? 2.684 7.933 34.103 1.00 83.50 429 ALA A N 1
ATOM 3410 C CA . ALA A 1 429 ? 3.059 9.343 34.106 1.00 83.50 429 ALA A CA 1
ATOM 3411 C C . ALA A 1 429 ? 2.005 10.214 34.788 1.00 83.50 429 ALA A C 1
ATOM 3413 O O . ALA A 1 429 ? 0.806 9.932 34.736 1.00 83.50 429 ALA A O 1
ATOM 3414 N N . LYS A 1 430 ? 2.449 11.356 35.324 1.00 83.56 430 LYS A N 1
ATOM 3415 C CA . LYS A 1 430 ? 1.534 12.434 35.709 1.00 83.56 430 LYS A CA 1
ATOM 3416 C C . LYS A 1 430 ? 0.974 13.090 34.442 1.00 83.56 430 LYS A C 1
ATOM 3418 O O . LYS A 1 430 ? 1.751 13.526 33.590 1.00 83.56 430 LYS A O 1
ATOM 3423 N N . LEU A 1 431 ? -0.352 13.170 34.345 1.00 82.12 431 LEU A N 1
ATOM 3424 C CA . LEU A 1 431 ? -1.067 13.849 33.267 1.00 82.12 431 LEU A CA 1
ATOM 3425 C C . LEU A 1 431 ? -1.531 15.234 33.735 1.00 82.12 431 LEU A C 1
ATOM 3427 O O . LEU A 1 431 ? -2.206 15.350 34.755 1.00 82.12 431 LEU A O 1
ATOM 3431 N N . SER A 1 432 ? -1.176 16.276 32.987 1.00 83.56 432 SER A N 1
ATOM 3432 C CA . SER A 1 432 ? -1.618 17.653 33.236 1.00 83.56 432 SER A CA 1
ATOM 3433 C C . SER A 1 432 ? -1.981 18.324 31.915 1.00 83.56 432 SER A C 1
ATOM 3435 O O . SER A 1 432 ? -1.329 18.087 30.896 1.00 83.56 432 SER A O 1
ATOM 3437 N N . PHE A 1 433 ? -3.022 19.150 31.915 1.00 82.25 433 PHE A N 1
ATOM 3438 C CA . PHE A 1 433 ? -3.434 19.937 30.756 1.00 82.25 433 PHE A CA 1
ATOM 3439 C C . PHE A 1 433 ? -3.175 21.420 31.000 1.00 82.25 433 PHE A C 1
ATOM 3441 O O . PHE A 1 433 ? -3.481 21.932 32.071 1.00 82.25 433 PHE A O 1
ATOM 3448 N N . PHE A 1 434 ? -2.670 22.151 30.011 1.00 85.06 434 PHE A N 1
ATOM 3449 C CA . PHE A 1 434 ? -2.338 23.570 30.176 1.00 85.06 434 PHE A CA 1
ATOM 3450 C C . PHE A 1 434 ? -2.986 24.453 29.102 1.00 85.06 434 PHE A C 1
ATOM 3452 O O . PHE A 1 434 ? -3.138 24.058 27.948 1.00 85.06 434 PHE A O 1
ATOM 3459 N N . ALA A 1 435 ? -3.396 25.654 29.510 1.00 82.25 435 ALA A N 1
ATOM 3460 C CA . ALA A 1 435 ? -3.736 26.775 28.629 1.00 82.25 435 ALA A CA 1
ATOM 3461 C C . ALA A 1 435 ? -3.236 28.070 29.288 1.00 82.25 435 ALA A C 1
ATOM 3463 O O . ALA A 1 435 ? -2.034 28.222 29.474 1.00 82.25 435 ALA A O 1
ATOM 3464 N N . SER A 1 436 ? -4.133 28.971 29.697 1.00 81.38 436 SER A N 1
ATOM 3465 C CA . SER A 1 436 ? -3.786 30.119 30.548 1.00 81.38 436 SER A CA 1
ATOM 3466 C C . SER A 1 436 ? -3.446 29.696 31.982 1.00 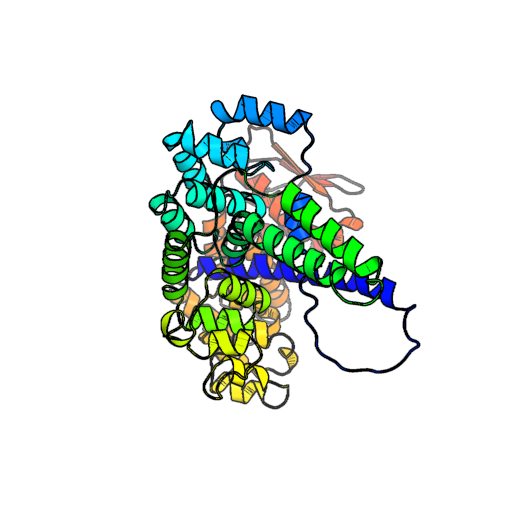81.38 436 SER A C 1
ATOM 3468 O O . SER A 1 436 ? -2.676 30.370 32.655 1.00 81.38 436 SER A O 1
ATOM 3470 N N . GLU A 1 437 ? -3.995 28.561 32.422 1.00 81.56 437 GLU A N 1
ATOM 3471 C CA . GLU A 1 437 ? -3.753 27.947 33.727 1.00 81.56 437 GLU A CA 1
ATOM 3472 C C . GLU A 1 437 ? -3.529 26.439 33.571 1.00 81.56 437 GLU A C 1
ATOM 3474 O O . GLU A 1 437 ? -4.098 25.802 32.665 1.00 81.56 437 GLU A O 1
ATOM 3479 N N . ASN A 1 438 ? -2.720 25.878 34.473 1.00 82.44 438 ASN A N 1
ATOM 3480 C CA . ASN A 1 438 ? -2.488 24.441 34.576 1.00 82.44 438 ASN A CA 1
ATOM 3481 C C . ASN A 1 438 ? -3.696 23.764 35.221 1.00 82.44 438 ASN A C 1
ATOM 3483 O O . ASN A 1 438 ? -4.230 24.231 36.223 1.00 82.44 438 ASN A O 1
ATOM 3487 N N . TYR A 1 439 ? -4.097 22.644 34.642 1.00 79.56 439 TYR A N 1
ATOM 3488 C CA . TYR A 1 439 ? -5.182 21.803 35.100 1.00 79.56 439 TYR A CA 1
ATOM 3489 C C . TYR A 1 439 ? -4.633 20.397 35.318 1.00 79.56 439 TYR A C 1
ATOM 3491 O O . TYR A 1 439 ? -4.381 19.652 34.368 1.00 79.56 439 TYR A O 1
ATOM 3499 N N . ASP A 1 440 ? -4.414 20.058 36.582 1.00 76.56 440 ASP A N 1
ATOM 3500 C CA . ASP A 1 440 ? -4.018 18.714 36.974 1.00 76.56 440 ASP A CA 1
ATOM 3501 C C . ASP A 1 440 ? -5.258 17.819 37.022 1.00 76.56 440 ASP A C 1
ATOM 3503 O O . ASP A 1 440 ? -6.286 18.190 37.586 1.00 76.56 440 ASP A O 1
ATOM 3507 N N . ILE A 1 441 ? -5.159 16.635 36.421 1.00 73.44 441 ILE A N 1
ATOM 3508 C CA . ILE A 1 441 ? -6.209 15.624 36.519 1.00 73.44 441 ILE A CA 1
ATOM 3509 C C . ILE A 1 441 ? -5.984 14.825 37.803 1.00 73.44 441 ILE A C 1
ATOM 3511 O O . ILE A 1 441 ? -4.898 14.280 38.004 1.00 73.44 441 ILE A O 1
ATOM 3515 N N . GLU A 1 442 ? -7.012 14.747 38.654 1.00 67.56 442 GLU A N 1
ATOM 3516 C CA . GLU A 1 442 ? -6.960 14.008 39.925 1.00 67.56 442 GLU A CA 1
ATOM 3517 C C . GLU A 1 442 ? -6.763 12.500 39.708 1.00 67.56 442 GLU A C 1
ATOM 3519 O O . GLU A 1 442 ? -5.951 11.878 40.391 1.00 67.56 442 GLU A O 1
ATOM 3524 N N . GLU A 1 443 ? -7.437 11.924 38.707 1.00 69.19 443 GLU A N 1
ATOM 3525 C CA . GLU A 1 443 ? -7.320 10.509 38.350 1.00 69.19 443 GLU A CA 1
ATOM 3526 C C . GLU A 1 443 ? -6.989 10.325 36.865 1.00 69.19 443 GLU A C 1
ATOM 3528 O O . GLU A 1 443 ? -7.783 10.637 35.977 1.00 69.19 443 GLU A O 1
ATOM 3533 N N . VAL A 1 444 ? -5.795 9.798 36.579 1.00 69.62 444 VAL A N 1
ATOM 3534 C CA . VAL A 1 444 ? -5.407 9.422 35.213 1.00 69.62 444 VAL A CA 1
ATOM 3535 C C . VAL A 1 444 ? -6.311 8.273 34.750 1.00 69.62 444 VAL A C 1
ATOM 3537 O O . VAL A 1 444 ? -6.338 7.249 35.437 1.00 69.62 444 VAL A O 1
ATOM 3540 N N . PRO A 1 445 ? -7.002 8.390 33.600 1.00 70.94 445 PRO A N 1
ATOM 3541 C CA . PRO A 1 445 ? -7.899 7.345 33.118 1.00 70.94 445 PRO A CA 1
ATOM 3542 C C . PRO A 1 445 ? -7.133 6.042 32.849 1.00 70.94 445 PRO A C 1
ATOM 3544 O O . PRO A 1 445 ? -6.174 5.994 32.069 1.00 70.94 445 PRO A O 1
ATOM 3547 N N . LYS A 1 446 ? -7.572 4.969 33.506 1.00 70.44 446 LYS A N 1
ATOM 3548 C CA . LYS A 1 446 ? -6.970 3.632 33.469 1.00 70.44 446 LYS A CA 1
ATOM 3549 C C . LYS A 1 446 ? -7.668 2.686 32.499 1.00 70.44 446 LYS A C 1
ATOM 3551 O O . LYS A 1 446 ? -7.043 1.729 32.051 1.00 70.44 446 LYS A O 1
ATOM 3556 N N . THR A 1 447 ? -8.927 2.958 32.169 1.00 74.19 447 THR A N 1
ATOM 3557 C CA . THR A 1 447 ? -9.745 2.124 31.277 1.00 74.19 447 THR A CA 1
ATOM 3558 C C . THR A 1 447 ? -10.230 2.911 30.065 1.00 74.19 447 THR A C 1
ATOM 3560 O O . THR A 1 447 ? -10.366 4.137 30.111 1.00 74.19 447 THR A O 1
ATOM 3563 N N . VAL A 1 448 ? -10.564 2.213 28.976 1.00 69.94 448 VAL A N 1
ATOM 3564 C CA . VAL A 1 448 ? -11.192 2.822 27.784 1.00 69.94 448 VAL A CA 1
ATOM 3565 C C . VAL A 1 448 ? -12.468 3.595 28.148 1.00 69.94 448 VAL A C 1
ATOM 3567 O O . VAL A 1 448 ? -12.736 4.668 27.603 1.00 69.94 448 VAL A O 1
ATOM 3570 N N . LYS A 1 449 ? -13.234 3.082 29.118 1.00 71.56 449 LYS A N 1
ATOM 3571 C CA . LYS A 1 449 ? -14.456 3.719 29.622 1.00 71.56 449 LYS A CA 1
ATOM 3572 C C . LYS A 1 449 ? -14.170 5.076 30.271 1.00 71.56 449 LYS A C 1
ATOM 3574 O O . LYS A 1 449 ? -14.915 6.022 30.031 1.00 71.56 449 LYS A O 1
ATOM 3579 N N . GLU A 1 450 ? -13.096 5.180 31.048 1.00 69.25 450 GLU A N 1
ATOM 3580 C CA . GLU A 1 450 ? -12.677 6.426 31.700 1.00 69.25 450 GLU A CA 1
ATOM 3581 C C . GLU A 1 450 ? -12.128 7.448 30.696 1.00 69.25 450 GLU A C 1
ATOM 3583 O O . GLU A 1 450 ? -12.393 8.637 30.833 1.00 69.25 450 GLU A O 1
ATOM 3588 N N . VAL A 1 451 ? -11.441 7.016 29.632 1.00 63.84 451 VAL A N 1
ATOM 3589 C CA . VAL A 1 451 ? -10.975 7.938 28.574 1.00 63.84 451 VAL A CA 1
ATOM 3590 C C . VAL A 1 451 ? -12.152 8.622 27.870 1.00 63.84 451 VAL A C 1
ATOM 3592 O O . VAL A 1 451 ? -12.097 9.825 27.612 1.00 63.84 451 VAL A O 1
ATOM 3595 N N . ASN A 1 452 ? -13.246 7.892 27.621 1.00 58.22 452 ASN A N 1
ATOM 3596 C CA . ASN A 1 452 ? -14.473 8.478 27.068 1.00 58.22 452 ASN A CA 1
ATOM 3597 C C . ASN A 1 452 ? -15.111 9.516 28.013 1.00 58.22 452 ASN A C 1
ATOM 3599 O O . ASN A 1 452 ? -15.735 10.462 27.539 1.00 58.22 452 ASN A O 1
ATOM 3603 N N . TRP A 1 453 ? -14.917 9.380 29.329 1.00 55.19 453 TRP A N 1
ATOM 3604 C CA . TRP A 1 453 ? -15.345 10.365 30.329 1.00 55.19 453 TRP A CA 1
ATOM 3605 C C . TRP A 1 453 ? -14.478 11.636 30.344 1.00 55.19 453 TRP A C 1
ATOM 3607 O O . TRP A 1 453 ? -14.981 12.714 30.656 1.00 55.19 453 TRP A O 1
ATOM 3617 N N . VAL A 1 454 ? -13.193 11.557 29.983 1.00 54.53 454 VAL A N 1
ATOM 3618 C CA . VAL A 1 454 ? -12.303 12.735 29.969 1.00 54.53 454 VAL A CA 1
ATOM 3619 C C . VAL A 1 454 ? -12.638 13.702 28.822 1.00 54.53 454 VAL A C 1
ATOM 3621 O O . VAL A 1 454 ? -12.533 14.912 29.011 1.00 54.53 454 VAL A O 1
ATOM 3624 N N . ASP A 1 455 ? -13.112 13.229 27.660 1.00 51.62 455 ASP A N 1
ATOM 3625 C CA . ASP A 1 455 ? -13.601 14.131 26.588 1.00 51.62 455 ASP A CA 1
ATOM 3626 C C . ASP A 1 455 ? -14.944 14.795 26.977 1.00 51.62 455 ASP A C 1
ATOM 3628 O O . ASP A 1 455 ? -15.219 15.944 26.617 1.00 51.62 455 ASP A O 1
ATOM 3632 N N . ASP A 1 456 ? -15.739 14.121 27.817 1.00 47.16 456 ASP A N 1
ATOM 3633 C CA . ASP A 1 456 ? -16.955 14.656 28.443 1.00 47.16 456 ASP A CA 1
ATOM 3634 C C . ASP A 1 456 ? -16.689 15.748 29.484 1.00 47.16 456 ASP A C 1
ATOM 3636 O O . ASP A 1 456 ? -17.595 16.526 29.791 1.00 47.16 456 ASP A O 1
ATOM 3640 N N . ALA A 1 457 ? -15.452 15.909 29.965 1.00 43.31 457 ALA A N 1
ATOM 3641 C CA . ALA A 1 457 ? -15.071 17.037 30.817 1.00 43.31 457 ALA A CA 1
ATOM 3642 C C . ALA A 1 457 ? -15.206 18.403 30.105 1.00 43.31 457 ALA A C 1
ATOM 3644 O O . ALA A 1 457 ? -15.196 19.442 30.767 1.00 43.31 457 ALA A O 1
ATOM 3645 N N . LYS A 1 458 ? -15.487 18.425 28.790 1.00 44.50 458 LYS A N 1
ATOM 3646 C CA . LYS A 1 458 ? -16.082 19.592 28.106 1.00 44.50 458 LYS A CA 1
ATOM 3647 C C . LYS A 1 458 ? -17.428 20.043 28.700 1.00 44.50 458 LYS A C 1
ATOM 3649 O O . LYS A 1 458 ? -17.903 21.111 28.342 1.00 44.50 458 LYS A O 1
ATOM 3654 N N . HIS A 1 459 ? -18.076 19.253 29.559 1.00 39.47 459 HIS A N 1
ATOM 3655 C CA . HIS A 1 459 ? -19.275 19.639 30.318 1.00 39.47 459 HIS A CA 1
ATOM 3656 C C . HIS A 1 459 ? -18.987 19.959 31.795 1.00 39.47 459 HIS A C 1
ATOM 3658 O O . HIS A 1 459 ? -19.828 20.573 32.447 1.00 39.47 459 HIS A O 1
ATOM 3664 N N . ALA A 1 460 ? -17.803 19.617 32.319 1.00 31.81 460 ALA A N 1
ATOM 3665 C CA . ALA A 1 460 ? -17.359 20.060 33.646 1.00 31.81 460 ALA A CA 1
ATOM 3666 C C . ALA A 1 460 ? -16.721 21.462 33.612 1.00 31.81 460 ALA A C 1
ATOM 3668 O O . ALA A 1 460 ? -16.635 22.134 34.638 1.00 31.81 460 ALA A O 1
ATOM 3669 N N . VAL A 1 461 ? -16.333 21.938 32.427 1.00 32.75 461 VAL A N 1
ATOM 3670 C CA . VAL A 1 461 ? -15.867 23.307 32.204 1.00 32.75 461 VAL A CA 1
ATOM 3671 C C . VAL A 1 461 ? -16.891 24.017 31.328 1.00 32.75 461 VAL A C 1
ATOM 3673 O O . VAL A 1 461 ? -16.909 23.853 30.110 1.00 32.75 461 VAL A O 1
ATOM 3676 N N . LYS A 1 462 ? -17.780 24.783 31.970 1.00 24.64 462 LYS A N 1
ATOM 3677 C CA . LYS A 1 462 ? -18.584 25.806 31.291 1.00 24.64 462 LYS A CA 1
ATOM 3678 C C . LYS A 1 462 ? -17.645 26.674 30.442 1.00 24.64 462 LYS A C 1
ATOM 3680 O O . LYS A 1 462 ? -16.655 27.173 30.976 1.00 24.64 462 LYS A O 1
ATOM 3685 N N . PHE A 1 463 ? -17.957 26.815 29.154 1.00 28.69 463 PHE A N 1
ATOM 3686 C CA . PHE A 1 463 ? -17.429 27.906 28.334 1.00 28.69 463 PHE A CA 1
ATOM 3687 C C . PHE A 1 463 ? -17.921 29.254 28.856 1.00 28.69 463 PHE A C 1
ATOM 3689 O O . PHE A 1 463 ? -19.084 29.304 29.329 1.00 28.69 463 PHE A O 1
#

Secondary structure (DSSP, 8-state):
-HHHHHHHHHHHHHHHHHHHHHHHHHHHTTTT--------------S--HHHHHHHHTT---HHHHHHHHHHTTT-TTHHHHS---HHHHHHHHHHTHHHHHHHHHHHHHTT----HHHHHHHHHHHHHTT-HHHHHHHHT-TTTS-HHHHHHHHHHHHHHHHHHHHHHHHHHHHHSSS---HHHHHHHHHHHHHHHHH--SS----HHHHHHHHHHHHT--HHHHHHHHHHS-HHHHHHHHHHHT--HHHHSTT-TTHHHHHHTPPPPTTSHHHHHHT--TTTHHHHHHHS---HHHHGGGGGG--HHHHHHHHHH-S-HHHHHHTHHHH-SHHHHHHHHHHHHTTPPP---HHHHHHHHHHHHHHHTTT---TTHHHHHHHHHHHHHH----PPSP-EEEEE-SGGGTTTHHHHHHHHHHHHHHHTPEEEEESSSEEE-SS---SHHHHHHHHHGGGTS--

Nearest PDB structures (foldseek):
  8ye5-assembly1_A  TM=3.019E-01  e=6.734E+00  Dehalobacter sp.
  8ye5-assembly1_B  TM=2.913E-01  e=9.074E+00  Dehalobacter sp.
  4hxt-assembly1_A  TM=1.932E-01  e=2.527E+00  synthetic construct
  6s9o-assembly1_A  TM=1.544E-01  e=2.042E+00  synthetic construct

Solvent-accessible surface area (backbone atoms only — not comparable to full-atom values): 26885 Å² total; per-residue (Å²): 116,62,67,63,53,51,60,50,50,53,53,49,50,51,51,46,51,54,50,51,52,53,48,53,65,51,52,71,72,51,78,82,72,85,86,81,81,90,81,92,74,94,72,92,79,83,84,80,53,71,60,66,55,47,64,50,64,62,62,73,60,59,69,75,55,52,54,54,46,63,68,42,30,81,82,41,55,61,55,62,60,79,44,82,62,58,55,66,61,47,36,53,38,51,67,79,36,39,69,62,43,52,53,46,50,53,50,38,56,72,71,65,55,85,62,50,63,68,53,52,10,33,50,47,33,28,28,55,43,71,63,37,56,69,61,37,53,58,47,50,69,41,51,91,79,38,37,72,66,28,52,42,49,16,47,51,42,36,35,24,68,58,52,38,52,52,43,52,51,53,47,54,53,45,71,69,41,96,60,89,61,60,64,71,60,54,51,49,42,52,50,53,40,53,57,37,59,76,63,42,59,96,64,52,56,79,40,76,66,56,35,50,54,53,44,54,57,50,53,69,56,47,53,67,58,52,51,49,41,69,69,76,46,76,39,64,61,58,49,52,44,31,71,74,50,66,63,44,38,67,77,38,31,59,80,45,42,57,52,56,49,32,48,78,68,48,77,60,55,83,87,37,69,58,37,52,61,71,69,60,47,85,90,48,41,51,65,47,47,76,76,37,96,66,63,61,85,81,47,54,95,48,41,91,65,53,48,70,67,39,32,31,49,50,55,65,71,45,87,37,64,40,63,44,63,73,46,31,87,67,43,68,46,76,64,30,51,49,53,55,33,54,43,46,74,71,65,58,78,67,70,54,57,58,71,56,46,51,54,49,52,50,53,52,52,60,52,31,76,71,82,50,79,63,86,45,51,64,65,54,49,56,53,45,44,55,46,55,74,70,56,81,62,96,68,76,74,88,46,75,37,79,41,67,64,37,82,90,29,70,88,47,38,65,64,48,52,53,52,43,38,51,52,19,52,62,51,71,22,54,51,35,35,37,56,99,56,80,44,75,57,93,70,79,41,82,46,67,72,44,50,61,50,59,68,51,42,67,70,78,48,80,127